Protein AF-A0A6S6T876-F1 (afdb_monomer_lite)

InterPro domains:
  IPR003439 ABC transporter-like, ATP-binding domain [PF00005] (218-331)
  IPR003593 AAA+ ATPase domain [SM00382] (222-376)
  IPR027417 P-loop containing nucleoside triphosphate hydrolase [G3DSA:3.40.50.300] (33-136)
  IPR027417 P-loop containing nucleoside triphosphate hydrolase [G3DSA:3.40.50.300] (200-381)
  IPR027417 P-loop containing nucleoside triphosphate hydrolase [SSF52540] (150-247)
  IPR027417 P-loop containing nucleoside triphosphate hydrolase [SSF52540] (218-374)
  IPR051309 ABC transporter ABCF subfamily ATPase [PTHR42855] (278-379)

Organism: NCBI:txid269237

pLDDT: mean 73.5, std 14.9, range [31.2, 93.44]

Secondary structure (DSSP, 8-state):
-HHHHHHHHHHHHHHTTTGGGSTTGGGGGGS-HHHHHHHHHHHHT--S------S-HHHHHHH-SSEEEEETTEEEEESS-HHHHHHHHHHHHHHHHHHHHHHHHHHHHHHHHHHHHHHHHHHHHHHT--TTS-TT-HHHHHHHHHHHHT-HHHHHHHHHHHHHHHHHHHHHT--------------------S---EEE--EEEE-SSS-EEEE--EEE-TT-EEEEEE-TTSSHHHHHHHHHHHS--TT-EEEE-S---HHHHHHHHHHHHTS-HHHHHHHHHHHHHTT--GGGGTSS----HHHHHHHHHHHHHHT--SEEEEESTTTT--HHHHHHHHHHHHH--SEEEEE-S-HHHHHHH-SEEEEEEE-SSSEEEEE-

Foldseek 3Di:
DVVVVVVVVVVVVVVVVVVVCVVCVLVVVADPPVVVVVVLVVLVPDPDDDDDDDLDLVSQQSRDQKDWDADPNDIDIGRHGPVVVVVVVVVVLVVLVVVLVVLVVVLVVLVVVLVVLVVVLVVLVVQLDCPPPDPPPPPSPVVSVVVVVVCPNVVSVVVNVVSVVVSVVSVVVNPPDPPQDPLPPVLPQPPDDPPPWDWDDWDWDDLDPQAIETEHIDTFGKQAFEEEDEHPSLCPVVVVVVSPVVDPSVPLEAADAPDDDLVNLVVLLVVLVPDDPVLVVQLQVQLVLLVDHVVVSVPPDSDFPLSSLSSSVSNVSVVSGQEYEEEASCPPDHNSNLVSVLVNLQPDRHHYYYYHPDPVSCVSHGDHYWYFDDPDPRYTYTDD

Radius of gyration: 30.85 Å; chains: 1; bounding box: 82×58×85 Å

Structure (mmCIF, N/CA/C/O backbone):
data_AF-A0A6S6T876-F1
#
_entry.id   AF-A0A6S6T876-F1
#
loop_
_atom_site.group_PDB
_atom_site.id
_atom_site.type_symbol
_atom_site.label_atom_id
_atom_site.label_alt_id
_atom_site.label_comp_id
_atom_site.label_asym_id
_atom_site.label_entity_id
_atom_site.label_seq_id
_atom_site.pdbx_PDB_ins_code
_atom_site.Cartn_x
_atom_site.Cartn_y
_atom_site.Cartn_z
_atom_site.occupancy
_atom_site.B_iso_or_equiv
_atom_site.auth_seq_id
_atom_site.auth_comp_id
_atom_site.auth_asym_id
_atom_site.auth_atom_id
_atom_site.pdbx_PDB_model_num
ATOM 1 N N . MET A 1 1 ? 14.372 -14.313 35.503 1.00 42.16 1 MET A N 1
ATOM 2 C CA . MET A 1 1 ? 14.869 -13.251 34.597 1.00 42.16 1 MET A CA 1
ATOM 3 C C . MET A 1 1 ? 16.343 -13.406 34.209 1.00 42.16 1 MET A C 1
ATOM 5 O O . MET A 1 1 ? 16.658 -13.080 33.076 1.00 42.16 1 MET A O 1
ATOM 9 N N . GLY A 1 2 ? 17.229 -13.950 35.059 1.00 33.28 2 GLY A N 1
ATOM 10 C CA . GLY A 1 2 ? 18.664 -14.096 34.735 1.00 33.28 2 GLY A CA 1
ATOM 11 C C . GLY A 1 2 ? 19.002 -14.990 33.528 1.00 33.28 2 GLY A C 1
ATOM 12 O O . GLY A 1 2 ? 19.872 -14.637 32.742 1.00 33.28 2 GLY A O 1
ATOM 13 N N . ASN A 1 3 ? 18.269 -16.088 33.304 1.00 36.25 3 ASN A N 1
ATOM 14 C CA . ASN A 1 3 ? 18.601 -17.036 32.224 1.00 36.25 3 ASN A CA 1
ATOM 15 C C . ASN A 1 3 ? 18.197 -16.569 30.814 1.00 36.25 3 ASN A C 1
ATOM 17 O O . ASN A 1 3 ? 18.802 -16.998 29.840 1.00 36.25 3 ASN A O 1
ATOM 21 N N . ILE A 1 4 ? 17.217 -15.668 30.683 1.00 42.31 4 ILE A N 1
ATOM 22 C CA . ILE A 1 4 ? 16.796 -15.130 29.373 1.00 42.31 4 ILE A CA 1
ATOM 23 C C . ILE A 1 4 ? 17.789 -14.068 28.891 1.00 42.31 4 ILE A C 1
ATOM 25 O O . ILE A 1 4 ? 18.126 -14.029 27.712 1.00 42.31 4 ILE A O 1
ATOM 29 N N . LEU A 1 5 ? 18.319 -13.256 29.811 1.00 38.00 5 LEU A N 1
ATOM 30 C CA . LEU A 1 5 ? 19.328 -12.248 29.491 1.00 38.00 5 LEU A CA 1
ATOM 31 C C . LEU A 1 5 ? 20.666 -12.891 29.093 1.00 38.00 5 LEU A C 1
ATOM 33 O O . LEU A 1 5 ? 21.337 -12.386 28.197 1.00 38.00 5 LEU A O 1
ATOM 37 N N . LEU A 1 6 ? 21.015 -14.032 29.703 1.00 36.91 6 LEU A N 1
ATOM 38 C CA . LEU A 1 6 ? 22.210 -14.807 29.353 1.00 36.91 6 LEU A CA 1
ATOM 39 C C . LEU A 1 6 ? 22.093 -15.452 27.960 1.00 36.91 6 LEU A C 1
ATOM 41 O O . LEU A 1 6 ? 23.049 -15.443 27.194 1.00 36.91 6 LEU A O 1
ATOM 45 N N . ILE A 1 7 ? 20.905 -15.955 27.601 1.00 46.41 7 ILE A N 1
ATOM 46 C CA . ILE A 1 7 ? 20.635 -16.505 26.263 1.00 46.41 7 ILE A CA 1
ATOM 47 C C . ILE A 1 7 ? 20.635 -15.394 25.207 1.00 46.41 7 ILE A C 1
ATOM 49 O O . ILE A 1 7 ? 21.207 -15.593 24.141 1.00 46.41 7 ILE A O 1
ATOM 53 N N . LEU A 1 8 ? 20.078 -14.210 25.499 1.00 41.03 8 LEU A N 1
ATOM 54 C CA . LEU A 1 8 ? 20.136 -13.064 24.581 1.00 41.03 8 LEU A CA 1
ATOM 55 C C . LEU A 1 8 ? 21.561 -12.527 24.387 1.00 41.03 8 LEU A C 1
ATOM 57 O O . LEU A 1 8 ? 21.911 -12.149 23.274 1.00 41.03 8 LEU A O 1
ATOM 61 N N . THR A 1 9 ? 22.388 -12.504 25.434 1.00 43.38 9 THR A N 1
ATOM 62 C CA . THR A 1 9 ? 23.785 -12.037 25.341 1.00 43.38 9 THR A CA 1
ATOM 63 C C . THR A 1 9 ? 24.692 -13.049 24.639 1.00 43.38 9 THR A C 1
ATOM 65 O O . THR A 1 9 ? 25.517 -12.647 23.821 1.00 43.38 9 THR A O 1
ATOM 68 N N . LEU A 1 10 ? 24.485 -14.355 24.852 1.00 41.66 10 LEU A N 1
ATOM 69 C CA . LEU A 1 10 ? 25.138 -15.410 24.064 1.00 41.66 10 LEU A CA 1
ATOM 70 C C . LEU A 1 10 ? 24.666 -15.422 22.601 1.00 41.66 10 LEU A C 1
ATOM 72 O O . LEU A 1 10 ? 25.488 -15.638 21.710 1.00 41.66 10 LEU A O 1
ATOM 76 N N . LEU A 1 11 ? 23.387 -15.117 22.332 1.00 43.59 11 LEU A N 1
ATOM 77 C CA . LEU A 1 11 ? 22.901 -14.902 20.966 1.00 43.59 11 LEU A CA 1
ATOM 78 C C . LEU A 1 11 ? 23.546 -13.664 20.336 1.00 43.59 11 LEU A C 1
ATOM 80 O O . LEU A 1 11 ? 24.009 -13.763 19.214 1.00 43.59 11 LEU A O 1
ATOM 84 N N . LEU A 1 12 ? 23.648 -12.530 21.032 1.00 41.97 12 LEU A N 1
ATOM 85 C CA . LEU 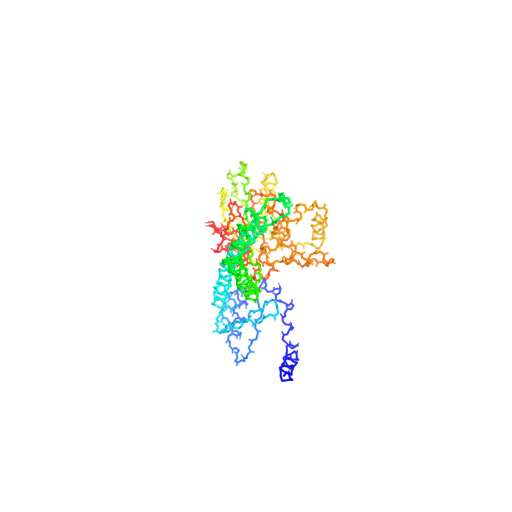A 1 12 ? 24.279 -11.306 20.508 1.00 41.97 12 LEU A CA 1
ATOM 86 C C . LEU A 1 12 ? 25.764 -11.506 20.141 1.00 41.97 12 LEU A C 1
ATOM 88 O O . LEU A 1 12 ? 26.225 -10.981 19.124 1.00 41.97 12 LEU A O 1
ATOM 92 N N . LEU A 1 13 ? 26.490 -12.322 20.912 1.00 37.91 13 LEU A N 1
ATOM 93 C CA . LEU A 1 13 ? 27.885 -12.685 20.632 1.00 37.91 13 LEU A CA 1
ATOM 94 C C . LEU A 1 13 ? 28.031 -13.613 19.413 1.00 37.91 13 LEU A C 1
ATOM 96 O O . LEU A 1 13 ? 28.954 -13.425 18.626 1.00 37.91 13 LEU A O 1
ATOM 100 N N . TYR A 1 14 ? 27.101 -14.550 19.188 1.00 39.50 14 TYR A N 1
ATOM 101 C CA . TYR A 1 14 ? 27.090 -15.390 17.976 1.00 39.50 14 TYR A CA 1
ATOM 102 C C . TYR A 1 14 ? 26.526 -14.671 16.741 1.00 39.50 14 TYR A C 1
ATOM 104 O O . TYR A 1 14 ? 26.988 -14.880 15.620 1.00 39.50 14 TYR A O 1
ATOM 112 N N . VAL A 1 15 ? 25.563 -13.773 16.941 1.00 40.31 15 VAL A N 1
ATOM 113 C CA . VAL A 1 15 ? 24.939 -12.963 15.889 1.00 40.31 15 VAL A CA 1
ATOM 114 C C . VAL A 1 15 ? 25.937 -11.946 15.327 1.00 40.31 15 VAL A C 1
ATOM 116 O O . VAL A 1 15 ? 25.834 -11.597 14.157 1.00 40.31 15 VAL A O 1
ATOM 119 N N . SER A 1 16 ? 26.984 -11.574 16.069 1.00 31.89 16 SER A N 1
ATOM 120 C CA . SER A 1 16 ? 28.070 -10.721 15.556 1.00 31.89 16 SER A CA 1
ATOM 121 C C . SER A 1 16 ? 28.876 -11.366 14.416 1.00 31.89 16 SER A C 1
ATOM 123 O O . SER A 1 16 ? 29.432 -10.648 13.591 1.00 31.89 16 SER A O 1
ATOM 125 N N . PHE A 1 17 ? 28.882 -12.700 14.298 1.00 32.38 17 PHE A N 1
ATOM 126 C CA . PHE A 1 17 ? 29.547 -13.395 13.188 1.00 32.38 17 PHE A CA 1
ATOM 127 C C . PHE A 1 17 ? 28.637 -13.590 11.957 1.00 32.38 17 PHE A C 1
ATOM 129 O O . PHE A 1 17 ? 29.129 -13.873 10.869 1.00 32.38 17 PHE A O 1
ATOM 136 N N . PHE A 1 18 ? 27.316 -13.403 12.097 1.00 36.66 18 PHE A N 1
ATOM 137 C CA . PHE A 1 18 ? 26.332 -13.619 11.020 1.00 36.66 18 PHE A CA 1
ATOM 138 C C . PHE A 1 18 ? 25.594 -12.337 10.578 1.00 36.66 18 PHE A C 1
ATOM 140 O O . PHE A 1 18 ? 25.075 -12.276 9.464 1.00 36.66 18 PHE A O 1
ATOM 147 N N . LEU A 1 19 ? 25.618 -11.273 11.394 1.00 33.28 19 LEU A N 1
ATOM 148 C CA . LEU A 1 19 ? 25.145 -9.919 11.048 1.00 33.28 19 LEU A CA 1
ATOM 149 C C . LEU A 1 19 ? 25.911 -9.303 9.868 1.00 33.28 19 LEU A C 1
ATOM 151 O O . LEU A 1 19 ? 25.417 -8.380 9.226 1.00 33.28 19 LEU A O 1
ATOM 155 N N . LEU A 1 20 ? 27.093 -9.827 9.541 1.00 31.41 20 LEU A N 1
ATOM 156 C CA . LEU A 1 20 ? 27.922 -9.341 8.438 1.00 31.41 20 LEU A CA 1
ATOM 157 C C . LEU A 1 20 ? 27.367 -9.658 7.038 1.00 31.41 20 LEU A C 1
ATOM 159 O O . LEU A 1 20 ? 27.878 -9.123 6.058 1.00 31.41 20 LEU A O 1
ATOM 163 N N . LEU A 1 21 ? 26.288 -10.443 6.922 1.00 36.34 21 LEU A N 1
ATOM 164 C CA . LEU A 1 21 ? 25.580 -10.633 5.649 1.00 36.34 21 LEU A CA 1
ATOM 165 C C . LEU A 1 21 ? 24.456 -9.610 5.397 1.00 36.34 21 LEU A C 1
ATOM 167 O O . LEU A 1 21 ? 23.892 -9.598 4.304 1.00 36.34 21 LEU A O 1
ATOM 171 N N . PHE A 1 22 ? 24.133 -8.737 6.360 1.00 37.81 22 PHE A N 1
ATOM 172 C CA . PHE A 1 22 ? 22.934 -7.890 6.280 1.00 37.81 22 PHE A CA 1
ATOM 173 C C . PHE A 1 22 ? 23.103 -6.568 5.525 1.00 37.81 22 PHE A C 1
ATOM 175 O O . PHE A 1 22 ? 22.145 -6.123 4.899 1.00 37.81 22 PHE A O 1
ATOM 182 N N . SER A 1 23 ? 24.299 -5.973 5.469 1.00 31.20 23 SER A N 1
ATOM 183 C CA . SER A 1 23 ? 24.504 -4.781 4.618 1.00 31.20 23 SER A CA 1
ATOM 184 C C . SER A 1 23 ? 24.602 -5.106 3.125 1.00 31.20 23 SER A C 1
ATOM 186 O O . SER A 1 23 ? 24.441 -4.215 2.298 1.00 31.20 23 SER A O 1
ATOM 188 N N . TYR A 1 24 ? 24.820 -6.371 2.756 1.00 35.88 24 TYR A N 1
ATOM 189 C CA . TYR A 1 24 ? 24.950 -6.777 1.353 1.00 35.88 24 TYR A CA 1
ATOM 190 C C . TYR A 1 24 ? 23.645 -7.287 0.729 1.00 35.88 24 TYR A C 1
ATOM 192 O O . TYR A 1 24 ? 23.603 -7.516 -0.476 1.00 35.88 24 TYR A O 1
ATOM 200 N N . PHE A 1 25 ? 22.549 -7.423 1.485 1.00 38.38 25 PHE A N 1
ATOM 201 C CA . PHE A 1 25 ? 21.295 -7.936 0.918 1.00 38.38 25 PHE A CA 1
ATOM 202 C C . PHE A 1 25 ? 20.469 -6.892 0.145 1.00 38.38 25 PHE A C 1
ATOM 204 O O . PHE A 1 25 ? 19.720 -7.276 -0.750 1.00 38.38 25 PHE A O 1
ATOM 211 N N . SER A 1 26 ? 20.683 -5.585 0.355 1.00 34.91 26 SER A N 1
ATOM 212 C CA . SER A 1 26 ? 20.174 -4.558 -0.580 1.00 34.91 26 SER A CA 1
ATOM 213 C C . SER A 1 26 ? 20.837 -4.647 -1.962 1.00 34.91 26 SER A C 1
ATOM 215 O O . SER A 1 26 ? 20.236 -4.252 -2.955 1.00 34.91 26 SER A O 1
ATOM 217 N N . ILE A 1 27 ? 22.033 -5.244 -2.060 1.00 36.09 27 ILE A N 1
ATOM 218 C CA . ILE A 1 27 ? 22.700 -5.540 -3.341 1.00 36.09 27 ILE A CA 1
ATOM 219 C C . ILE A 1 27 ? 22.096 -6.808 -3.995 1.00 36.09 27 ILE A C 1
ATOM 221 O O . ILE A 1 27 ? 22.209 -7.013 -5.204 1.00 36.09 27 ILE A O 1
ATOM 225 N N . PHE A 1 28 ? 21.364 -7.640 -3.240 1.00 39.38 28 PHE A N 1
ATOM 226 C CA . PHE A 1 28 ? 20.786 -8.902 -3.724 1.00 39.38 28 PHE A CA 1
ATOM 227 C C . PHE A 1 28 ? 19.464 -8.777 -4.487 1.00 39.38 28 PHE A C 1
ATOM 229 O O . PHE A 1 28 ? 19.082 -9.739 -5.154 1.00 39.38 28 PHE A O 1
ATOM 236 N N . SER A 1 29 ? 18.834 -7.595 -4.514 1.00 38.66 29 SER A N 1
ATOM 237 C CA . SER A 1 29 ? 17.757 -7.303 -5.480 1.00 38.66 29 SER A CA 1
ATOM 238 C C . SER A 1 29 ? 18.259 -7.363 -6.943 1.00 38.66 29 SER A C 1
ATOM 240 O O . SER A 1 29 ? 17.480 -7.372 -7.894 1.00 38.66 29 SER A O 1
ATOM 242 N N . CYS A 1 30 ? 19.585 -7.456 -7.133 1.00 37.59 30 CYS A N 1
ATOM 243 C CA . CYS A 1 30 ? 20.267 -7.444 -8.423 1.00 37.59 30 CYS A CA 1
ATOM 244 C C . CYS A 1 30 ? 20.851 -8.795 -8.882 1.00 37.59 30 CYS A C 1
ATOM 246 O O . CYS A 1 30 ? 21.448 -8.866 -9.955 1.00 37.59 30 CYS A O 1
ATOM 248 N N . CYS A 1 31 ? 20.712 -9.883 -8.114 1.00 37.97 31 CYS A N 1
ATOM 249 C CA . CYS A 1 31 ? 21.391 -11.139 -8.449 1.00 37.97 31 CYS A CA 1
ATOM 250 C C . CYS A 1 31 ? 20.539 -12.059 -9.341 1.00 37.97 31 CYS A C 1
ATOM 252 O O . CYS A 1 31 ? 19.431 -12.454 -8.979 1.00 37.97 31 CYS A O 1
ATOM 254 N N . CYS A 1 32 ? 21.098 -12.437 -10.497 1.00 49.75 32 CYS A N 1
ATOM 255 C CA . CYS A 1 32 ? 20.547 -13.377 -11.471 1.00 49.75 32 CYS A CA 1
ATOM 256 C C . CYS A 1 32 ? 19.818 -14.563 -10.816 1.00 49.75 32 CYS A C 1
ATOM 258 O O . CYS A 1 32 ? 20.302 -15.154 -9.849 1.00 49.75 32 CYS A O 1
ATOM 260 N N . ARG A 1 33 ? 18.698 -14.985 -11.418 1.00 53.22 33 ARG A N 1
ATOM 261 C CA . ARG A 1 33 ? 17.824 -16.107 -11.001 1.00 53.22 33 ARG A CA 1
ATOM 262 C C . ARG A 1 33 ? 18.571 -17.379 -10.549 1.00 53.22 33 ARG A C 1
ATOM 264 O O . ARG A 1 33 ? 18.045 -18.146 -9.744 1.00 53.22 33 ARG A O 1
ATOM 271 N N . GLY A 1 34 ? 19.784 -17.606 -11.064 1.00 54.84 34 GLY A N 1
ATOM 272 C CA . GLY A 1 34 ? 20.675 -18.705 -10.681 1.00 54.84 34 GLY A CA 1
ATOM 273 C C . GLY A 1 34 ? 21.270 -18.592 -9.272 1.00 54.84 34 GLY A C 1
ATOM 274 O O . GLY A 1 34 ? 21.260 -19.577 -8.538 1.00 54.84 34 GLY A O 1
ATOM 275 N N . VAL A 1 35 ? 21.719 -17.407 -8.844 1.00 59.91 35 VAL A N 1
ATOM 276 C CA . VAL A 1 35 ? 22.377 -17.221 -7.535 1.00 59.91 35 VAL A CA 1
ATOM 277 C C . VAL A 1 35 ? 21.381 -17.419 -6.391 1.00 59.91 35 VAL A C 1
ATOM 279 O O . VAL A 1 35 ? 21.679 -18.115 -5.420 1.00 59.91 35 VAL A O 1
ATOM 282 N N . ARG A 1 36 ? 20.149 -16.910 -6.546 1.00 65.62 36 ARG A N 1
ATOM 283 C CA . ARG A 1 36 ? 19.068 -17.088 -5.559 1.00 65.62 36 ARG A CA 1
ATOM 284 C C . ARG A 1 36 ? 18.756 -18.569 -5.309 1.00 65.62 36 ARG A C 1
ATOM 286 O O . ARG A 1 36 ? 18.598 -18.971 -4.160 1.00 65.62 36 ARG A O 1
ATOM 293 N N . LYS A 1 37 ? 18.737 -19.404 -6.358 1.00 68.88 37 LYS A N 1
ATOM 294 C CA . LYS A 1 37 ? 18.524 -20.861 -6.232 1.00 68.88 37 LYS A CA 1
ATOM 295 C C . LYS A 1 37 ? 19.657 -21.565 -5.485 1.00 68.88 37 LYS A C 1
ATOM 297 O O . LYS A 1 37 ? 19.386 -22.454 -4.683 1.00 68.88 37 LYS A O 1
ATOM 302 N N . ILE A 1 38 ? 20.905 -21.173 -5.736 1.00 75.31 38 ILE A N 1
ATOM 303 C CA . ILE A 1 38 ? 22.074 -21.765 -5.071 1.00 75.31 38 ILE A CA 1
ATOM 304 C C . ILE A 1 38 ? 22.033 -21.465 -3.569 1.00 75.31 38 ILE A C 1
ATOM 306 O O . ILE A 1 38 ? 22.179 -22.379 -2.759 1.00 75.31 38 ILE A O 1
ATOM 310 N N . ILE A 1 39 ? 21.752 -20.213 -3.198 1.00 75.88 39 ILE A N 1
ATOM 311 C CA . ILE A 1 39 ? 21.636 -19.798 -1.794 1.00 75.88 39 ILE A CA 1
ATOM 312 C C . ILE A 1 39 ? 20.471 -20.517 -1.106 1.00 75.88 39 ILE A C 1
ATOM 314 O O . ILE A 1 39 ? 20.644 -21.045 -0.011 1.00 75.88 39 ILE A O 1
ATOM 318 N N . LEU A 1 40 ? 19.305 -20.604 -1.757 1.00 78.62 40 LEU A N 1
ATOM 319 C CA . LEU A 1 40 ? 18.155 -21.344 -1.227 1.00 78.62 40 LEU A CA 1
ATOM 320 C C . LEU A 1 40 ? 18.500 -22.809 -0.940 1.00 78.62 40 LEU A C 1
ATOM 322 O O . LEU A 1 40 ? 18.150 -23.321 0.120 1.00 78.62 40 LEU A O 1
ATOM 326 N N . ASN A 1 41 ? 19.208 -23.477 -1.852 1.00 80.00 41 ASN A N 1
ATOM 327 C CA . ASN A 1 41 ? 19.625 -24.861 -1.646 1.00 80.00 41 ASN A CA 1
ATOM 328 C C . ASN A 1 41 ? 20.626 -24.990 -0.492 1.00 80.00 41 ASN A C 1
ATOM 330 O O . ASN A 1 41 ? 20.458 -25.870 0.349 1.00 80.00 41 ASN A O 1
ATOM 334 N N . ALA A 1 42 ? 21.611 -24.091 -0.403 1.00 80.31 42 ALA A N 1
ATOM 335 C CA . ALA A 1 42 ? 22.574 -24.081 0.696 1.00 80.31 42 ALA A CA 1
ATOM 336 C C . ALA A 1 42 ? 21.879 -23.904 2.059 1.00 80.31 42 ALA A C 1
ATOM 338 O O . ALA A 1 42 ? 22.136 -24.671 2.991 1.00 80.31 42 ALA A O 1
ATOM 339 N N . LEU A 1 43 ? 20.935 -22.961 2.153 1.00 81.94 43 LEU A N 1
ATOM 340 C CA . LEU A 1 43 ? 20.153 -22.714 3.367 1.00 81.94 43 LEU A CA 1
ATOM 341 C C . LEU A 1 43 ? 19.244 -23.899 3.725 1.00 81.94 43 LEU A C 1
ATOM 343 O O . LEU A 1 43 ? 19.143 -24.241 4.899 1.00 81.94 43 LEU A O 1
ATOM 347 N N . LYS A 1 44 ? 18.644 -24.585 2.741 1.00 81.62 44 LYS A N 1
ATOM 348 C CA . LYS A 1 44 ? 17.840 -25.801 2.982 1.00 81.62 44 LYS A CA 1
ATOM 349 C C . LYS A 1 44 ? 18.657 -26.971 3.520 1.00 81.62 44 LYS A C 1
ATOM 351 O O . LYS A 1 44 ? 18.133 -27.785 4.273 1.00 81.62 44 LYS A O 1
ATOM 356 N N . THR A 1 45 ? 19.925 -27.078 3.130 1.00 83.69 45 THR A N 1
ATOM 357 C CA . THR A 1 45 ? 20.815 -28.154 3.596 1.00 83.69 45 THR A CA 1
ATOM 358 C C . THR A 1 45 ? 21.428 -27.901 4.974 1.00 83.69 45 THR A C 1
ATOM 360 O O . THR A 1 45 ? 22.071 -28.794 5.532 1.00 83.69 45 THR A O 1
ATOM 363 N N . PHE A 1 46 ? 21.239 -26.708 5.542 1.00 83.19 46 PHE A N 1
ATOM 364 C CA . PHE A 1 46 ? 21.765 -26.364 6.855 1.00 83.19 46 PHE A CA 1
ATOM 365 C C . PHE A 1 46 ? 21.050 -27.158 7.959 1.00 83.19 46 PHE A C 1
ATOM 367 O O . PHE A 1 46 ? 19.831 -27.121 8.082 1.00 83.19 46 PHE A O 1
ATOM 374 N N . LYS A 1 47 ? 21.819 -27.882 8.782 1.00 77.44 47 LYS A N 1
ATOM 375 C CA . LYS A 1 47 ? 21.294 -28.772 9.839 1.00 77.44 47 LYS A CA 1
ATOM 376 C C . LYS A 1 47 ? 21.165 -28.107 11.220 1.00 77.44 47 LYS A C 1
ATOM 378 O O . LYS A 1 47 ? 20.888 -28.797 12.196 1.00 77.44 47 LYS A O 1
ATOM 383 N N . GLY A 1 48 ? 21.412 -26.800 11.321 1.00 81.50 48 GLY A N 1
ATOM 384 C CA . GLY A 1 48 ? 21.309 -26.037 12.568 1.00 81.50 48 GLY A CA 1
ATOM 385 C C . GLY A 1 48 ? 20.027 -25.207 12.669 1.00 81.50 48 GLY A C 1
ATOM 386 O O . GLY A 1 48 ? 19.174 -25.231 11.786 1.00 81.50 48 GLY A O 1
ATOM 387 N N . ILE A 1 49 ? 19.915 -24.427 13.745 1.00 81.81 49 ILE A N 1
ATOM 388 C CA . ILE A 1 49 ? 18.849 -23.430 13.905 1.00 81.81 49 ILE A CA 1
ATOM 389 C C . ILE A 1 49 ? 19.282 -22.155 13.176 1.00 81.81 49 ILE A C 1
ATOM 391 O O . ILE A 1 49 ? 20.279 -21.539 13.547 1.00 81.81 49 ILE A O 1
ATOM 395 N N . GLY A 1 50 ? 18.541 -21.770 12.138 1.00 78.94 50 GLY A N 1
ATOM 396 C CA . GLY A 1 50 ? 18.727 -20.508 11.424 1.00 78.94 50 GLY A CA 1
ATOM 397 C C . GLY A 1 50 ? 17.641 -19.506 11.800 1.00 78.94 50 GLY A C 1
ATOM 398 O O . GLY A 1 50 ? 16.459 -19.846 11.791 1.00 78.94 50 GLY A O 1
ATOM 399 N N . ILE A 1 51 ? 18.030 -18.269 12.109 1.00 82.94 51 ILE A N 1
ATOM 400 C CA . ILE A 1 51 ? 17.094 -17.145 12.214 1.00 82.94 51 ILE A CA 1
ATOM 401 C C . ILE A 1 51 ? 17.201 -16.359 10.914 1.00 82.94 51 ILE A C 1
ATOM 403 O O . ILE A 1 51 ? 18.268 -15.852 10.574 1.00 82.94 51 ILE A O 1
ATOM 407 N N . LEU A 1 52 ? 16.092 -16.284 10.186 1.00 80.75 52 LEU A N 1
ATOM 408 C CA . LEU A 1 52 ? 16.006 -15.616 8.898 1.00 80.75 52 LEU A CA 1
ATOM 409 C C . LEU A 1 52 ? 15.119 -14.382 9.032 1.00 80.75 52 LEU A C 1
ATOM 411 O O . LEU A 1 52 ? 13.941 -14.496 9.364 1.00 80.75 52 LEU A O 1
ATOM 415 N N . VAL A 1 53 ? 15.687 -13.212 8.754 1.00 78.94 53 VAL A N 1
ATOM 416 C CA . VAL A 1 53 ? 14.950 -11.949 8.655 1.00 78.94 53 VAL A CA 1
ATOM 417 C C . VAL A 1 53 ? 15.037 -11.500 7.201 1.00 78.94 53 VAL A C 1
ATOM 419 O O . VAL A 1 53 ? 16.124 -11.353 6.655 1.00 78.94 53 VAL A O 1
ATOM 422 N N . SER A 1 54 ? 13.897 -11.358 6.537 1.00 74.38 54 SER A N 1
ATOM 423 C CA . SER A 1 54 ? 13.828 -10.959 5.132 1.00 74.38 54 SER A CA 1
ATOM 424 C C . SER A 1 54 ? 12.496 -10.266 4.861 1.00 74.38 54 SER A C 1
ATOM 426 O O . SER A 1 54 ? 11.543 -10.440 5.618 1.00 74.38 54 SER A O 1
ATOM 428 N N . HIS A 1 55 ? 12.429 -9.498 3.777 1.00 67.88 55 HIS A N 1
ATOM 429 C CA . HIS A 1 55 ? 11.183 -8.950 3.232 1.00 67.88 55 HIS A CA 1
ATOM 430 C C . HIS A 1 55 ? 10.643 -9.778 2.051 1.00 67.88 55 HIS A C 1
ATOM 432 O O . HIS A 1 55 ? 9.531 -9.543 1.586 1.00 67.88 55 HIS A O 1
ATOM 438 N N . ASP A 1 56 ? 11.408 -10.767 1.583 1.00 71.38 56 ASP A N 1
ATOM 439 C CA . ASP A 1 56 ? 11.057 -11.636 0.459 1.00 71.38 56 ASP A CA 1
ATOM 440 C C . ASP A 1 56 ? 10.115 -12.767 0.908 1.00 71.38 56 ASP A C 1
ATOM 442 O O . ASP A 1 56 ? 10.535 -13.714 1.581 1.00 71.38 56 ASP A O 1
ATOM 446 N N . ARG A 1 57 ? 8.837 -12.666 0.515 1.00 74.94 57 ARG A N 1
ATOM 447 C CA . ARG A 1 57 ? 7.768 -13.610 0.886 1.00 74.94 57 ARG A CA 1
ATOM 448 C C . ARG A 1 57 ? 8.065 -15.040 0.424 1.00 74.94 57 ARG A C 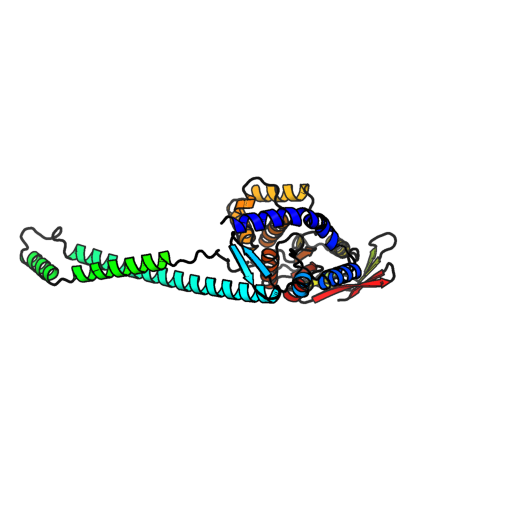1
ATOM 450 O O . ARG A 1 57 ? 7.885 -15.979 1.192 1.00 74.94 57 ARG A O 1
ATOM 457 N N . GLU A 1 58 ? 8.567 -15.208 -0.799 1.00 73.62 58 GLU A N 1
ATOM 458 C CA . GLU A 1 58 ? 8.830 -16.523 -1.401 1.00 73.62 58 GLU A CA 1
ATOM 459 C C . GLU A 1 58 ? 10.000 -17.228 -0.697 1.00 73.62 58 GLU A C 1
ATOM 461 O O . GLU A 1 58 ? 9.965 -18.436 -0.446 1.00 73.62 58 GLU A O 1
ATOM 466 N N . LEU A 1 59 ? 11.032 -16.466 -0.327 1.00 77.44 59 LEU A N 1
ATOM 467 C CA . LEU A 1 59 ? 12.169 -16.993 0.422 1.00 77.44 59 LEU A CA 1
ATOM 468 C C . LEU A 1 59 ? 11.780 -17.366 1.860 1.00 77.44 59 LEU A C 1
ATOM 470 O O . LEU A 1 59 ? 12.181 -18.430 2.337 1.00 77.44 59 LEU A O 1
ATOM 474 N N . LEU A 1 60 ? 10.979 -16.528 2.528 1.00 82.38 60 LEU A N 1
ATOM 475 C CA . LEU A 1 60 ? 10.451 -16.827 3.859 1.00 82.38 60 LEU A CA 1
ATOM 476 C C . LEU A 1 60 ? 9.583 -18.087 3.833 1.00 82.38 60 LEU A C 1
ATOM 478 O O . LEU A 1 60 ? 9.837 -19.000 4.611 1.00 82.38 60 LEU A O 1
ATOM 482 N N . ASP A 1 61 ? 8.644 -18.202 2.896 1.00 82.88 61 ASP A N 1
ATOM 483 C CA . ASP A 1 61 ? 7.773 -19.376 2.787 1.00 82.88 61 ASP A CA 1
ATOM 484 C C . ASP A 1 61 ? 8.527 -20.675 2.507 1.00 82.88 61 ASP A C 1
ATOM 486 O O . ASP A 1 61 ? 8.179 -21.728 3.041 1.00 82.88 61 ASP A O 1
ATOM 490 N N . SER A 1 62 ? 9.575 -20.608 1.688 1.00 82.75 62 SER A N 1
ATOM 491 C CA . SER A 1 62 ? 10.356 -21.781 1.287 1.00 82.75 62 SER A CA 1
ATOM 492 C C . SER A 1 62 ? 11.269 -22.315 2.398 1.00 82.75 62 SER A C 1
ATOM 494 O O . SER A 1 62 ? 11.630 -23.496 2.372 1.00 82.75 62 SER A O 1
ATOM 496 N N . LEU A 1 63 ? 11.678 -21.462 3.346 1.00 82.69 63 LEU A N 1
ATOM 497 C CA . LEU A 1 63 ? 12.669 -21.793 4.378 1.00 82.69 63 LEU A CA 1
ATOM 498 C C . LEU A 1 63 ? 12.100 -21.823 5.803 1.00 82.69 63 LEU A C 1
ATOM 500 O O . LEU A 1 63 ? 12.626 -22.547 6.649 1.00 82.69 63 LEU A O 1
ATOM 504 N N . SER A 1 64 ? 11.058 -21.046 6.106 1.00 82.31 64 SER A N 1
ATOM 505 C CA . SER A 1 64 ? 10.568 -20.892 7.475 1.00 82.31 64 SER A CA 1
ATOM 506 C C . SER A 1 64 ? 9.682 -22.070 7.889 1.00 82.31 64 SER A C 1
ATOM 508 O O . SER A 1 64 ? 8.664 -22.344 7.256 1.00 82.31 64 SER A O 1
ATOM 510 N N . GLN A 1 65 ? 10.034 -22.733 8.990 1.00 83.69 65 GLN A N 1
ATOM 511 C CA . GLN A 1 65 ? 9.175 -23.718 9.669 1.00 83.69 65 GLN A CA 1
ATOM 512 C C . GLN A 1 65 ? 8.379 -23.105 10.832 1.00 83.69 65 GLN A C 1
ATOM 514 O O . GLN A 1 65 ? 7.426 -23.694 11.341 1.00 83.69 65 GLN A O 1
ATOM 519 N N . SER A 1 66 ? 8.814 -21.947 11.315 1.00 85.75 66 SER A N 1
ATOM 520 C CA . SER A 1 66 ? 8.151 -21.170 12.355 1.00 85.75 66 SER A CA 1
ATOM 521 C C . SER A 1 66 ?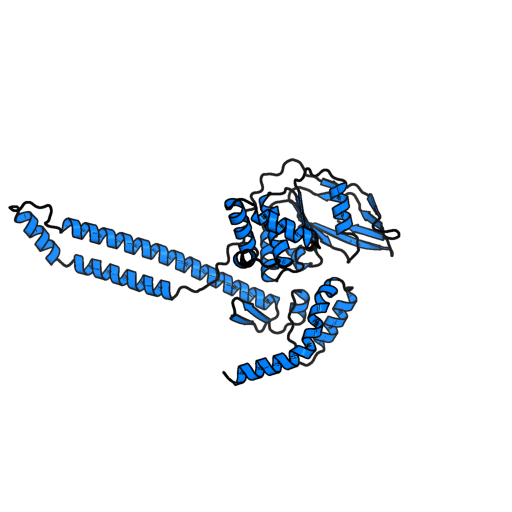 8.419 -19.695 12.098 1.00 85.75 66 SER A C 1
ATOM 523 O O . SER A 1 66 ? 9.521 -19.322 11.690 1.00 85.75 66 SER A O 1
ATOM 525 N N . THR A 1 67 ? 7.421 -18.860 12.352 1.00 86.38 67 THR A N 1
ATOM 526 C CA . THR A 1 67 ? 7.460 -17.424 12.086 1.00 86.38 67 THR A CA 1
ATOM 527 C C . THR A 1 67 ? 7.208 -16.669 13.378 1.00 86.38 67 THR A C 1
ATOM 529 O O . THR A 1 67 ? 6.271 -16.968 14.115 1.00 86.38 67 THR A O 1
ATOM 532 N N . VAL A 1 68 ? 8.047 -15.676 13.658 1.00 85.50 68 VAL A N 1
ATOM 533 C CA . VAL A 1 68 ? 7.856 -14.761 14.784 1.00 85.50 68 VAL A CA 1
ATOM 534 C C . VAL A 1 68 ? 7.551 -13.382 14.221 1.00 85.50 68 VAL A C 1
ATOM 536 O O . VAL A 1 68 ? 8.353 -12.825 13.477 1.00 85.50 68 VAL A O 1
ATOM 539 N N . ILE A 1 69 ? 6.388 -12.844 14.574 1.00 81.62 69 ILE A N 1
ATOM 540 C CA . ILE A 1 69 ? 5.949 -11.504 14.192 1.00 81.62 69 ILE A CA 1
ATOM 541 C C . ILE A 1 69 ? 6.204 -10.580 15.380 1.00 81.62 69 ILE A C 1
ATOM 543 O O . ILE A 1 69 ? 5.655 -10.784 16.463 1.00 81.62 69 ILE A O 1
ATOM 547 N N . LEU A 1 70 ? 7.048 -9.572 15.177 1.00 78.50 70 LEU A N 1
ATOM 548 C CA . LEU A 1 70 ? 7.348 -8.548 16.174 1.00 78.50 70 LEU A CA 1
ATOM 549 C C . LEU A 1 70 ? 6.505 -7.306 15.881 1.00 78.50 70 LEU A C 1
ATOM 551 O O . LEU A 1 70 ? 6.651 -6.710 14.815 1.00 78.50 70 LEU A O 1
ATOM 555 N N . LYS A 1 71 ? 5.639 -6.896 16.812 1.00 66.44 71 LYS A N 1
ATOM 556 C CA . LYS A 1 71 ? 4.818 -5.685 16.658 1.00 66.44 71 LYS A CA 1
ATOM 557 C C . LYS A 1 71 ? 4.588 -5.011 18.005 1.00 66.44 71 LYS A C 1
ATOM 559 O O . LYS A 1 71 ? 4.233 -5.672 18.969 1.00 66.44 71 LYS A O 1
ATOM 564 N N . ASN A 1 72 ? 4.802 -3.696 18.077 1.00 61.81 72 ASN A N 1
ATOM 565 C CA . ASN A 1 72 ? 4.618 -2.871 19.287 1.00 61.81 72 ASN A CA 1
ATOM 566 C C . ASN A 1 72 ? 5.380 -3.338 20.534 1.00 61.81 72 ASN A C 1
ATOM 568 O O . ASN A 1 72 ? 4.943 -3.101 21.657 1.00 61.81 72 ASN A O 1
ATOM 572 N N . GLY A 1 73 ? 6.521 -4.001 20.342 1.00 64.94 73 GLY A N 1
ATOM 573 C CA . GLY A 1 73 ? 7.290 -4.593 21.438 1.00 64.94 73 GLY A CA 1
ATOM 574 C C . GLY A 1 73 ? 6.796 -5.973 21.885 1.00 64.94 73 GLY A C 1
ATOM 575 O O . GLY A 1 73 ? 7.455 -6.588 22.719 1.00 64.94 73 GLY A O 1
ATOM 576 N N . ASP A 1 74 ? 5.713 -6.489 21.299 1.00 70.62 74 ASP A N 1
ATOM 577 C CA . ASP A 1 74 ? 5.235 -7.854 21.507 1.00 70.62 74 ASP A CA 1
ATOM 578 C C . ASP A 1 74 ? 5.789 -8.800 20.431 1.00 70.62 74 ASP A C 1
ATOM 580 O O . ASP A 1 74 ? 5.971 -8.423 19.269 1.00 70.62 74 ASP A O 1
ATOM 584 N N . ALA A 1 75 ? 6.039 -10.053 20.820 1.00 80.19 75 ALA A N 1
ATOM 585 C CA . ALA A 1 75 ? 6.492 -11.119 19.932 1.00 80.19 75 ALA A CA 1
ATOM 586 C C . ALA A 1 75 ? 5.431 -12.224 19.844 1.00 80.19 75 ALA A C 1
ATOM 588 O O . ALA A 1 75 ? 5.165 -12.926 20.821 1.00 80.19 75 ALA A O 1
ATOM 589 N N . LEU A 1 76 ? 4.836 -12.388 18.664 1.00 82.56 76 LEU A N 1
ATOM 590 C CA . LEU A 1 76 ? 3.825 -13.402 18.372 1.00 82.56 76 LEU A CA 1
ATOM 591 C C . LEU A 1 76 ? 4.472 -14.540 17.583 1.00 82.56 76 LEU A C 1
ATOM 593 O O . LEU A 1 76 ? 4.898 -14.349 16.446 1.00 82.56 76 LEU A O 1
ATOM 597 N N . ALA A 1 77 ? 4.573 -15.718 18.194 1.00 85.00 77 ALA A N 1
ATOM 598 C CA . ALA A 1 77 ? 5.205 -16.883 17.585 1.00 85.00 77 ALA A CA 1
ATOM 599 C C . ALA A 1 77 ? 4.165 -17.848 16.998 1.00 85.00 77 ALA A C 1
ATOM 601 O O . ALA A 1 77 ? 3.255 -18.292 17.697 1.00 85.00 77 ALA A O 1
ATOM 602 N N . TYR A 1 78 ? 4.367 -18.223 15.739 1.00 86.38 78 TYR A N 1
ATOM 603 C CA . TYR A 1 78 ? 3.548 -19.155 14.973 1.00 86.38 78 TYR A CA 1
ATOM 604 C C . TYR A 1 78 ? 4.406 -20.341 14.527 1.00 86.38 78 TYR A C 1
ATOM 606 O O . TYR A 1 78 ? 5.509 -20.167 14.009 1.00 86.38 78 TYR A O 1
ATOM 614 N N . LYS A 1 79 ? 3.911 -21.567 14.719 1.00 86.81 79 LYS A N 1
ATOM 615 C CA . LYS A 1 79 ? 4.610 -22.807 14.326 1.00 86.81 79 LYS A CA 1
ATOM 616 C C . LYS A 1 79 ? 4.248 -23.237 12.902 1.00 86.81 79 LYS A C 1
ATOM 618 O O . LYS A 1 79 ? 3.876 -24.383 12.665 1.00 86.81 79 LYS A O 1
ATOM 623 N N . THR A 1 80 ? 4.272 -22.291 11.979 1.00 87.50 80 THR A N 1
ATOM 624 C CA . THR A 1 80 ? 3.869 -22.478 10.586 1.00 87.50 80 THR A CA 1
ATOM 625 C C . THR A 1 80 ? 4.806 -21.697 9.670 1.00 87.50 80 THR A C 1
ATOM 627 O O . THR A 1 80 ? 5.639 -20.918 10.137 1.00 87.50 80 THR A O 1
ATOM 630 N N . SER A 1 81 ? 4.697 -21.942 8.362 1.00 86.88 81 SER A N 1
ATOM 631 C CA . SER A 1 81 ? 5.361 -21.120 7.352 1.00 86.88 81 SER A CA 1
ATOM 632 C C . SER A 1 81 ? 4.818 -19.691 7.358 1.00 86.88 81 SER A C 1
ATOM 634 O O . SER A 1 81 ? 3.701 -19.440 7.815 1.00 86.88 81 SER A O 1
ATOM 636 N N . PHE A 1 82 ? 5.595 -18.767 6.806 1.00 84.19 82 PHE A N 1
ATOM 637 C CA . PHE A 1 82 ? 5.314 -17.339 6.831 1.00 84.19 82 PHE A CA 1
ATOM 638 C C . PHE A 1 82 ? 3.911 -16.947 6.328 1.00 84.19 82 PHE A C 1
ATOM 640 O O . PHE A 1 82 ? 3.201 -16.240 7.040 1.00 84.19 82 PHE A O 1
ATOM 647 N N . SER A 1 83 ? 3.461 -17.440 5.174 1.00 82.69 83 SER A N 1
ATOM 648 C CA . SER A 1 83 ? 2.132 -17.140 4.622 1.00 82.69 83 SER A CA 1
ATOM 649 C C . SER A 1 83 ? 1.005 -17.646 5.522 1.00 82.69 83 SER A C 1
ATOM 651 O O . SER A 1 83 ? 0.059 -16.914 5.804 1.00 82.69 83 SER A O 1
ATOM 653 N N . ASN A 1 84 ? 1.137 -18.860 6.064 1.00 85.06 84 ASN A N 1
ATOM 654 C CA . ASN A 1 84 ? 0.147 -19.426 6.984 1.00 85.06 84 ASN A CA 1
ATOM 655 C C . ASN A 1 84 ? 0.116 -18.674 8.322 1.00 85.06 84 ASN A C 1
ATOM 657 O O . ASN A 1 84 ? -0.960 -18.399 8.854 1.00 85.06 84 ASN A O 1
ATOM 661 N N . ALA A 1 85 ? 1.288 -18.324 8.857 1.00 84.62 85 ALA A N 1
ATOM 662 C CA . ALA A 1 85 ? 1.413 -17.500 10.054 1.00 84.62 85 ALA A CA 1
ATOM 663 C C . ALA A 1 85 ? 0.774 -16.122 9.843 1.00 84.62 85 ALA A C 1
ATOM 665 O O . ALA A 1 85 ? 0.058 -15.635 10.717 1.00 84.62 85 ALA A O 1
ATOM 666 N N . MET A 1 86 ? 0.972 -15.518 8.668 1.00 79.94 86 MET A N 1
ATOM 667 C CA . MET A 1 86 ? 0.358 -14.241 8.322 1.00 79.94 86 MET A CA 1
ATOM 668 C C . MET A 1 86 ? -1.155 -14.326 8.158 1.00 79.94 86 MET A C 1
ATOM 670 O O . MET A 1 86 ? -1.857 -13.422 8.607 1.00 79.94 86 MET A O 1
ATOM 674 N N . ASP A 1 87 ? -1.687 -15.404 7.590 1.00 81.19 87 ASP A N 1
ATOM 675 C CA . ASP A 1 87 ? -3.133 -15.608 7.507 1.00 81.19 87 ASP A CA 1
ATOM 676 C C . ASP A 1 87 ? -3.774 -15.803 8.885 1.00 81.19 87 ASP A C 1
ATOM 678 O O . ASP A 1 87 ? -4.841 -15.249 9.165 1.00 81.19 87 ASP A O 1
ATOM 682 N N . GLU A 1 88 ? -3.127 -16.556 9.776 1.00 83.44 88 GLU A N 1
ATOM 683 C CA . GLU A 1 88 ? -3.583 -16.718 11.158 1.00 83.44 88 GLU A CA 1
ATOM 684 C C . GLU A 1 88 ? -3.509 -15.393 11.928 1.00 83.44 88 GLU A C 1
ATOM 686 O O . GLU A 1 88 ? -4.463 -15.000 12.605 1.00 83.44 88 GLU A O 1
ATOM 691 N N . TYR A 1 89 ? -2.412 -14.656 11.762 1.00 81.62 89 TYR A N 1
ATOM 692 C CA . TYR A 1 89 ? -2.250 -13.317 12.311 1.00 81.62 89 TYR A CA 1
ATOM 693 C C . TYR A 1 89 ? -3.345 -12.360 11.817 1.00 81.62 89 TYR A C 1
ATOM 695 O O . TYR A 1 89 ? -4.007 -11.719 12.634 1.00 81.62 89 TYR A O 1
ATOM 703 N N . ARG A 1 90 ? -3.618 -12.315 10.507 1.00 73.69 90 ARG A N 1
ATOM 704 C CA . ARG A 1 90 ? -4.690 -11.495 9.914 1.00 73.69 90 ARG A CA 1
ATOM 705 C C . ARG A 1 90 ? -6.059 -11.846 10.485 1.00 73.69 90 ARG A C 1
ATOM 707 O O . ARG A 1 90 ? -6.796 -10.943 10.874 1.00 73.69 90 ARG A O 1
ATOM 714 N N . LYS A 1 91 ? -6.387 -13.138 10.600 1.00 78.94 91 LYS A N 1
ATOM 715 C CA . LYS A 1 91 ? -7.647 -13.597 11.214 1.00 78.94 91 LYS A CA 1
ATOM 716 C C . LYS A 1 91 ? -7.762 -13.155 12.670 1.00 78.94 91 LYS A C 1
ATOM 718 O O . LYS A 1 91 ? -8.830 -12.707 13.087 1.00 78.94 91 LYS A O 1
ATOM 723 N N . ASN A 1 92 ? -6.671 -13.242 13.432 1.00 79.75 92 ASN A N 1
ATOM 724 C CA . ASN A 1 92 ? -6.639 -12.782 14.818 1.00 79.75 92 ASN A CA 1
ATOM 725 C C . ASN A 1 92 ? -6.862 -11.269 14.908 1.00 79.75 92 ASN A C 1
ATOM 727 O O . ASN A 1 92 ? -7.684 -10.828 15.710 1.00 79.75 92 ASN A O 1
ATOM 731 N N . ILE A 1 93 ? -6.203 -10.474 14.063 1.00 73.19 93 ILE A N 1
ATOM 732 C CA . ILE A 1 93 ? -6.402 -9.020 14.010 1.00 73.19 93 ILE A CA 1
ATOM 733 C C . ILE A 1 93 ? -7.843 -8.670 13.617 1.00 73.19 93 ILE A C 1
ATOM 735 O O . ILE A 1 93 ? -8.491 -7.900 14.322 1.00 73.19 93 ILE A O 1
ATOM 739 N N . GLU A 1 94 ? -8.398 -9.288 12.575 1.00 71.56 94 GLU A N 1
ATOM 740 C CA . GLU A 1 94 ? -9.779 -9.041 12.141 1.00 71.56 94 GLU A CA 1
ATOM 741 C C . GLU A 1 94 ? -10.798 -9.417 13.235 1.00 71.56 94 GLU A C 1
ATOM 743 O O . GLU A 1 94 ? -11.793 -8.720 13.469 1.00 71.56 94 GLU A O 1
ATOM 748 N N . PHE A 1 95 ? -10.550 -10.513 13.955 1.00 77.88 95 PHE A N 1
ATOM 749 C CA . PHE A 1 95 ? -11.353 -10.904 15.109 1.00 77.88 95 PHE A CA 1
ATOM 750 C C . PHE A 1 95 ? -11.274 -9.861 16.235 1.00 77.88 95 PHE A C 1
ATOM 752 O O . PHE A 1 95 ? -12.306 -9.464 16.794 1.00 77.88 95 PHE A O 1
ATOM 759 N N . LEU A 1 96 ? -10.071 -9.375 16.548 1.00 75.19 96 LEU A N 1
ATOM 760 C CA . LEU A 1 96 ? -9.847 -8.323 17.542 1.00 75.19 96 LEU A CA 1
ATOM 761 C C . LEU A 1 96 ? -10.534 -7.006 17.142 1.00 75.19 96 LEU A C 1
ATOM 763 O O . LEU A 1 96 ? -11.189 -6.374 17.968 1.00 75.19 96 LEU A O 1
ATOM 767 N N . GLU A 1 97 ? -10.505 -6.626 15.867 1.00 68.69 97 GLU A N 1
ATOM 768 C CA . GLU A 1 97 ? -11.223 -5.452 15.363 1.00 68.69 97 GLU A CA 1
ATOM 769 C C . GLU A 1 97 ? -12.741 -5.597 15.493 1.00 68.69 97 GLU A C 1
ATOM 771 O O . GLU A 1 97 ? -13.422 -4.706 16.009 1.00 68.69 97 GLU A O 1
ATOM 776 N N . LYS A 1 98 ? -13.301 -6.734 15.058 1.00 76.56 98 LYS A N 1
ATOM 777 C CA . LYS A 1 98 ? -14.745 -6.998 15.152 1.00 76.56 98 LYS A CA 1
ATOM 778 C C . LYS A 1 98 ? -15.218 -6.980 16.601 1.00 76.56 98 LYS A C 1
ATOM 780 O O . LYS A 1 98 ? -16.296 -6.451 16.891 1.00 76.56 98 LYS A O 1
ATOM 785 N N . THR A 1 99 ? -14.436 -7.552 17.515 1.00 77.00 99 THR A N 1
ATOM 786 C CA . THR A 1 99 ? -14.748 -7.524 18.950 1.00 77.00 99 THR A CA 1
ATOM 787 C C . THR A 1 99 ? -14.665 -6.104 19.505 1.00 77.00 99 THR A C 1
ATOM 789 O O . THR A 1 99 ? -15.593 -5.682 20.196 1.00 77.00 99 THR A O 1
ATOM 792 N N . GLN A 1 100 ? -13.667 -5.315 19.104 1.00 75.38 100 GLN A N 1
ATOM 793 C CA . GLN A 1 100 ? -13.532 -3.912 19.496 1.00 75.38 100 GLN A CA 1
ATOM 794 C C . GLN A 1 100 ? -14.676 -3.027 18.969 1.00 75.38 100 GLN A C 1
ATOM 796 O O . GLN A 1 100 ? -15.209 -2.192 19.702 1.00 75.38 100 GLN A O 1
ATOM 801 N N . ILE A 1 101 ? -15.115 -3.216 17.720 1.00 76.62 101 ILE A N 1
ATOM 802 C CA . ILE A 1 101 ? -16.266 -2.499 17.145 1.00 76.62 101 ILE A CA 1
ATOM 803 C C . ILE A 1 101 ? -17.538 -2.823 17.933 1.00 76.62 101 ILE A C 1
ATOM 805 O O . ILE A 1 101 ? -18.266 -1.909 18.333 1.00 76.62 101 ILE A O 1
ATOM 809 N N . LYS A 1 102 ? -17.795 -4.110 18.206 1.00 83.19 102 LYS A N 1
ATOM 810 C CA . LYS A 1 102 ? -18.936 -4.543 19.032 1.00 83.19 102 LYS A CA 1
ATOM 811 C C . LYS A 1 102 ? -18.885 -3.903 20.420 1.00 83.19 102 LYS A C 1
ATOM 813 O O . LYS A 1 102 ? -19.894 -3.363 20.878 1.00 83.19 102 LYS A O 1
ATOM 818 N N . HIS A 1 103 ? -17.707 -3.893 21.039 1.00 81.31 103 HIS A N 1
ATOM 819 C CA . HIS A 1 103 ? -17.469 -3.294 22.350 1.00 81.31 103 HIS A CA 1
ATOM 820 C C . HIS A 1 103 ? -17.749 -1.784 22.360 1.00 81.31 103 HIS A C 1
ATOM 822 O O . HIS A 1 103 ? -18.465 -1.280 23.226 1.00 81.31 103 HIS A O 1
ATOM 828 N N . ASN A 1 104 ? -17.280 -1.056 21.343 1.00 78.88 104 ASN A N 1
ATOM 829 C CA . ASN A 1 104 ? -17.527 0.380 21.183 1.00 78.88 104 ASN A CA 1
ATOM 830 C C . ASN A 1 104 ? -19.013 0.707 20.973 1.00 78.88 104 ASN A C 1
ATOM 832 O O . ASN A 1 104 ? -19.525 1.685 21.531 1.00 78.88 104 ASN A O 1
ATOM 836 N N . ILE A 1 105 ? -19.728 -0.112 20.197 1.00 83.50 105 ILE A N 1
ATOM 837 C CA . ILE A 1 105 ? -21.177 0.024 20.014 1.00 83.50 105 ILE A CA 1
ATOM 838 C C . ILE A 1 105 ? -21.904 -0.194 21.348 1.00 83.50 105 ILE A C 1
ATOM 840 O O . ILE A 1 105 ? -22.795 0.592 21.687 1.00 83.50 105 ILE A O 1
ATOM 844 N N . GLU A 1 106 ? -21.525 -1.214 22.127 1.00 84.50 106 GLU A N 1
ATOM 845 C CA . GLU A 1 106 ? -22.112 -1.466 23.450 1.00 84.50 106 GLU A CA 1
ATOM 846 C C . GLU A 1 106 ? -21.849 -0.299 24.411 1.00 84.50 106 GLU A C 1
ATOM 848 O O . GLU A 1 106 ? -22.785 0.196 25.044 1.00 84.50 106 GLU A O 1
ATOM 853 N N . LEU A 1 107 ? -20.620 0.226 24.451 1.00 85.25 107 LEU A N 1
ATOM 854 C CA . LEU A 1 107 ? -20.273 1.402 25.253 1.00 85.25 107 LEU A CA 1
ATOM 855 C C . LEU A 1 107 ? -21.104 2.633 24.871 1.00 85.25 107 LEU A C 1
ATOM 857 O O . LEU A 1 107 ? -21.568 3.361 25.753 1.00 85.25 107 LEU A O 1
ATOM 861 N N . LYS A 1 108 ? -21.333 2.870 23.574 1.00 86.06 108 LYS A N 1
ATOM 862 C CA . LYS A 1 108 ? -22.158 3.992 23.097 1.00 86.06 108 LYS A CA 1
ATOM 863 C C . LYS A 1 108 ? -23.623 3.833 23.514 1.00 86.06 108 LYS A C 1
ATOM 865 O O . LYS A 1 108 ? -24.229 4.805 23.965 1.00 86.06 108 LYS A O 1
ATOM 870 N N . LYS A 1 109 ? -24.184 2.622 23.402 1.00 88.88 109 LYS A N 1
ATOM 871 C CA . LYS A 1 109 ? -25.548 2.313 23.869 1.00 88.88 109 LYS A CA 1
ATOM 872 C C . LYS A 1 109 ? -25.672 2.526 25.377 1.00 88.88 109 LYS A C 1
ATOM 874 O O . LYS A 1 109 ? -26.596 3.198 25.822 1.00 88.88 109 LYS A O 1
ATOM 879 N N . LEU A 1 110 ? -24.711 2.025 26.150 1.00 87.06 110 LEU A N 1
ATOM 880 C CA . LEU A 1 110 ? -24.725 2.128 27.605 1.00 87.06 110 LEU A CA 1
ATOM 881 C C . LEU A 1 110 ? -24.615 3.582 28.086 1.00 87.06 110 LEU A C 1
ATOM 883 O O . LEU A 1 110 ? -25.371 3.983 28.967 1.00 87.06 110 LEU A O 1
ATOM 887 N N . LYS A 1 111 ? -23.746 4.394 27.464 1.00 87.19 111 LYS A N 1
ATOM 888 C CA . LYS A 1 111 ? -23.647 5.840 27.737 1.00 87.19 111 LYS A CA 1
ATOM 889 C C . LYS A 1 111 ? -24.980 6.559 27.512 1.00 87.19 111 LYS A C 1
ATOM 891 O O . LYS A 1 111 ? -25.407 7.309 28.384 1.00 87.19 111 LYS A O 1
ATOM 896 N N . LYS A 1 112 ? -25.660 6.290 26.388 1.00 88.25 112 LYS A N 1
ATOM 897 C CA . LYS A 1 112 ? -26.992 6.857 26.109 1.00 88.25 112 LYS A CA 1
ATOM 898 C C . LYS A 1 112 ? -28.016 6.457 27.174 1.00 88.25 112 LYS A C 1
ATOM 900 O O . LYS A 1 112 ? -28.752 7.311 27.654 1.00 88.25 112 LYS A O 1
ATOM 905 N N . SER A 1 113 ? -28.042 5.186 27.580 1.00 86.19 113 SER A N 1
ATOM 906 C CA . SER A 1 113 ? -28.960 4.713 28.625 1.00 86.19 113 SER A CA 1
ATOM 907 C C . SER A 1 113 ? -28.701 5.371 29.983 1.00 86.19 113 SER A C 1
ATOM 909 O O . SER A 1 113 ? -29.653 5.732 30.671 1.00 86.19 113 SER A O 1
ATOM 911 N N . ILE A 1 114 ? -27.431 5.563 30.361 1.00 86.94 114 ILE A N 1
ATOM 912 C CA . ILE A 1 114 ? -27.058 6.277 31.592 1.00 86.94 114 ILE A CA 1
ATOM 913 C C . ILE A 1 114 ? -27.553 7.722 31.539 1.00 86.94 114 ILE A C 1
ATOM 915 O O . ILE A 1 114 ? -28.180 8.176 32.493 1.00 86.94 114 ILE A O 1
ATOM 919 N N . GLN A 1 115 ? -27.323 8.418 30.423 1.00 87.50 115 GLN A N 1
ATOM 920 C CA . GLN A 1 115 ? -27.751 9.804 30.245 1.00 87.50 115 GLN A CA 1
ATOM 921 C C . GLN A 1 115 ? -29.277 9.946 30.356 1.00 87.50 115 GLN A C 1
ATOM 923 O O . GLN A 1 115 ? -29.761 10.752 31.146 1.00 87.50 115 GLN A O 1
ATOM 928 N N . LEU A 1 116 ? -30.040 9.105 29.650 1.00 86.00 116 LEU A N 1
ATOM 929 C CA . LEU A 1 116 ? -31.507 9.109 29.717 1.00 86.00 116 LEU A CA 1
ATOM 930 C C . LEU A 1 116 ? -32.021 8.856 31.141 1.00 86.00 116 LEU A C 1
ATOM 932 O O . LEU A 1 116 ? -32.991 9.475 31.581 1.00 86.00 116 LEU A O 1
ATOM 936 N N . GLN A 1 117 ? -31.380 7.948 31.881 1.00 84.06 117 GLN A N 1
ATOM 937 C CA . GLN A 1 117 ? -31.771 7.652 33.258 1.00 84.06 117 GLN A CA 1
ATOM 938 C C . GLN A 1 117 ? -31.425 8.810 34.208 1.00 84.06 117 GLN A C 1
ATOM 940 O O . GLN A 1 117 ? -32.222 9.141 35.085 1.00 84.06 117 GLN A O 1
ATOM 945 N N . GLN A 1 118 ? -30.283 9.475 34.012 1.00 82.56 118 GLN A N 1
ATOM 946 C CA . GLN A 1 118 ? -29.912 10.681 34.757 1.00 82.56 118 GLN A CA 1
ATOM 947 C C . GLN A 1 118 ? -30.880 11.838 34.492 1.00 82.56 118 GLN A C 1
ATOM 949 O O . GLN A 1 118 ? -31.291 12.514 35.435 1.00 82.56 118 GLN A O 1
ATOM 954 N N . GLU A 1 119 ? -31.298 12.037 33.241 1.00 83.88 119 GLU A N 1
ATOM 955 C CA . GLU A 1 119 ? -32.301 13.038 32.872 1.00 83.88 119 GLU A CA 1
ATOM 956 C C . GLU A 1 119 ? -33.641 12.760 33.563 1.00 83.88 119 GLU A C 1
ATOM 958 O O . GLU A 1 119 ? -34.183 13.661 34.207 1.00 83.88 119 GLU A O 1
ATOM 963 N N . LYS A 1 120 ? -34.130 11.510 33.545 1.00 82.06 120 LYS A N 1
ATOM 964 C CA . LYS A 1 120 ? -35.350 11.104 34.271 1.00 82.06 120 LYS A CA 1
ATOM 965 C C . LYS A 1 120 ? -35.262 11.396 35.767 1.00 82.06 120 LYS A C 1
ATOM 967 O O . LYS A 1 120 ? -36.185 11.989 36.323 1.00 82.06 120 LYS A O 1
ATOM 972 N N . VAL A 1 121 ? -34.143 11.040 36.401 1.00 78.62 121 VAL A N 1
ATOM 973 C CA . VAL A 1 121 ? -33.902 11.320 37.827 1.00 78.62 121 VAL A CA 1
ATOM 974 C C . VAL A 1 121 ? -33.807 12.823 38.094 1.00 78.62 121 VAL A C 1
ATOM 976 O O . VAL A 1 121 ? -34.277 13.310 39.118 1.00 78.62 121 VAL A O 1
ATOM 979 N N . SER A 1 122 ? -33.221 13.601 37.185 1.00 77.44 122 SER A N 1
ATOM 980 C CA . SER A 1 122 ? -33.164 15.057 37.332 1.00 77.44 122 SER A CA 1
ATOM 981 C C . SER A 1 122 ? -34.557 15.693 37.236 1.00 77.44 122 SER A C 1
ATOM 983 O O . SER A 1 122 ? -34.886 16.583 38.020 1.00 77.44 122 SER A O 1
ATOM 985 N N . GLN A 1 123 ? -35.404 15.206 36.322 1.00 76.75 123 GLN A N 1
ATOM 986 C CA . GLN A 1 123 ? -36.777 15.673 36.147 1.00 76.75 123 GLN A CA 1
ATOM 987 C C . GLN A 1 123 ? -37.663 15.268 37.327 1.00 76.75 123 GLN A C 1
ATOM 989 O O . GLN A 1 123 ? -38.447 16.092 37.799 1.00 76.75 123 GLN A O 1
ATOM 994 N N . SER A 1 124 ? -37.519 14.044 37.849 1.00 72.25 124 SER A N 1
ATOM 995 C CA . SER A 1 124 ? -38.226 13.617 39.060 1.00 72.25 124 SER A CA 1
ATOM 996 C C . SER A 1 124 ? -37.812 14.474 40.260 1.00 72.25 124 SER A C 1
ATOM 998 O O . SER A 1 124 ? -38.676 15.045 40.921 1.00 72.25 124 SER A O 1
ATOM 1000 N N . LYS A 1 125 ? -36.507 14.700 40.472 1.00 71.31 125 LYS A N 1
ATOM 1001 C CA . LYS A 1 125 ? -35.996 15.591 41.529 1.00 71.31 125 LYS A CA 1
ATOM 1002 C C . LYS A 1 125 ? -36.518 17.024 41.408 1.00 71.31 125 LYS A C 1
ATOM 1004 O O . LYS A 1 125 ? -36.856 17.622 42.427 1.00 71.31 125 LYS A O 1
ATOM 1009 N N . LYS A 1 126 ? -36.627 17.567 40.187 1.00 71.12 126 LYS A N 1
ATOM 1010 C CA . LYS A 1 126 ? -37.254 18.878 39.938 1.00 71.12 126 LYS A CA 1
ATOM 1011 C C . LYS A 1 126 ? -38.741 18.877 40.318 1.00 71.12 126 LYS A C 1
ATOM 1013 O O . LYS A 1 126 ? -39.168 19.793 41.008 1.00 71.12 126 LYS A O 1
ATOM 1018 N N . ARG A 1 127 ? -39.507 17.842 39.946 1.00 66.94 127 ARG A N 1
ATOM 1019 C CA . ARG A 1 127 ? -40.936 17.690 40.307 1.00 66.94 127 ARG A CA 1
ATOM 1020 C C . ARG A 1 127 ? -41.171 17.512 41.810 1.00 66.94 127 ARG A C 1
ATOM 1022 O O . ARG A 1 127 ? -42.197 17.936 42.322 1.00 66.94 127 ARG A O 1
ATOM 1029 N N . PHE A 1 128 ? -40.224 16.901 42.518 1.00 61.78 128 PHE A N 1
ATOM 1030 C CA . PHE A 1 128 ? -40.279 16.697 43.970 1.00 61.78 128 PHE A CA 1
ATOM 1031 C C . PHE A 1 128 ? -39.621 17.826 44.784 1.00 61.78 128 PHE A C 1
ATOM 1033 O O . PHE A 1 128 ? -39.447 17.703 46.007 1.00 61.78 128 PHE A O 1
ATOM 1040 N N . SER A 1 129 ? -39.243 18.922 44.118 1.00 66.12 129 SER A N 1
ATOM 1041 C CA . SER A 1 129 ? -38.744 20.141 44.745 1.00 66.12 129 SER A CA 1
ATOM 1042 C C . SER A 1 129 ? -39.908 20.985 45.255 1.00 66.12 129 SER A C 1
ATOM 1044 O O . SER A 1 129 ? -40.841 21.279 44.519 1.00 66.12 129 SER A O 1
ATOM 1046 N N . LYS A 1 130 ? -39.832 21.422 46.514 1.00 69.25 130 LYS A N 1
ATOM 1047 C CA . LYS A 1 130 ? -40.830 22.318 47.122 1.00 69.25 130 LYS A CA 1
ATOM 1048 C C . LYS A 1 130 ? -40.514 23.804 46.903 1.00 69.25 130 LYS A C 1
ATOM 1050 O O . LYS A 1 130 ? -41.245 24.648 47.398 1.00 69.25 130 LYS A O 1
ATOM 1055 N N . LYS A 1 131 ? -39.420 24.128 46.193 1.00 66.69 131 LYS A N 1
ATOM 1056 C CA . LYS A 1 131 ? -38.922 25.508 46.027 1.00 66.69 131 LYS A CA 1
ATOM 1057 C C . LYS A 1 131 ? -39.839 26.418 45.204 1.00 66.69 131 LYS A C 1
ATOM 1059 O O . LYS A 1 131 ? -39.733 27.624 45.358 1.00 66.69 131 LYS A O 1
ATOM 1064 N N . SER A 1 132 ? -40.676 25.866 44.326 1.00 64.44 132 SER A N 1
ATOM 1065 C CA . SER A 1 132 ? -41.604 26.641 43.486 1.00 64.44 132 SER A CA 1
ATOM 1066 C C . SER A 1 132 ? -43.048 26.619 43.995 1.00 64.44 132 SER A C 1
ATOM 1068 O O . SER A 1 132 ? -43.939 27.034 43.264 1.00 64.44 132 SER A O 1
ATOM 1070 N N . LEU A 1 133 ? -43.298 26.052 45.180 1.00 66.00 133 LEU A N 1
ATOM 1071 C CA . LEU A 1 133 ? -44.634 25.956 45.765 1.00 66.00 133 LEU A CA 1
ATOM 1072 C C . LEU A 1 133 ? -44.853 27.087 46.761 1.00 66.00 133 LEU A C 1
ATOM 1074 O O . LEU A 1 133 ? -43.944 27.426 47.521 1.00 66.00 133 LEU A O 1
ATOM 1078 N N . ASP A 1 134 ? -46.075 27.608 46.784 1.00 70.38 134 ASP A N 1
ATOM 1079 C CA . ASP A 1 134 ? -46.475 28.658 47.710 1.00 70.38 134 ASP A CA 1
ATOM 1080 C C . ASP A 1 134 ? -46.356 28.189 49.177 1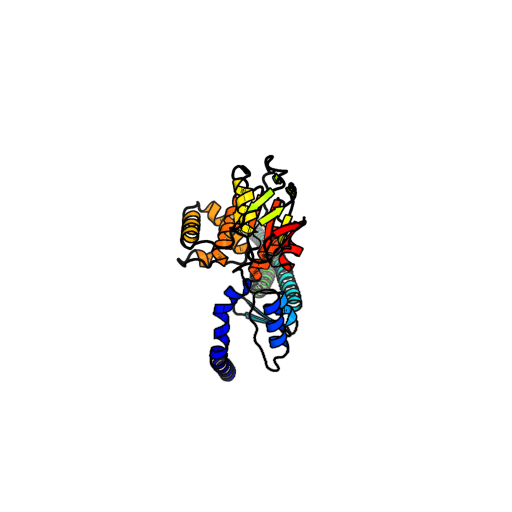.00 70.38 134 ASP A C 1
ATOM 1082 O O . ASP A 1 134 ? -46.445 26.996 49.514 1.00 70.38 134 ASP A O 1
ATOM 1086 N N . GLN A 1 135 ? -46.108 29.126 50.088 1.00 67.94 135 GLN A N 1
ATOM 1087 C CA . GLN A 1 135 ? -45.848 28.837 51.495 1.00 67.94 135 GLN A CA 1
ATOM 1088 C C . GLN A 1 135 ? -47.076 28.215 52.184 1.00 67.94 135 GLN A C 1
ATOM 1090 O O . GLN A 1 135 ? -46.900 27.344 53.041 1.00 67.94 135 GLN A O 1
ATOM 1095 N N . ASN A 1 136 ? -48.283 28.523 51.700 1.00 72.94 136 ASN A N 1
ATOM 1096 C CA . ASN A 1 136 ? -49.556 28.073 52.270 1.00 72.94 136 ASN A CA 1
ATOM 1097 C C . ASN A 1 136 ? -50.202 26.862 51.563 1.00 72.94 136 ASN A C 1
ATOM 1099 O O . ASN A 1 136 ? -51.229 26.376 52.023 1.00 72.94 136 ASN A O 1
ATOM 1103 N N . ASP A 1 137 ? -49.601 26.323 50.496 1.00 72.75 137 ASP A N 1
ATOM 1104 C CA . ASP A 1 137 ? -50.123 25.141 49.790 1.00 72.75 137 ASP A CA 1
ATOM 1105 C C . ASP A 1 137 ? -49.661 23.835 50.474 1.00 72.75 137 ASP A C 1
ATOM 1107 O O . ASP A 1 137 ? -48.601 23.266 50.174 1.00 72.75 137 ASP A O 1
ATOM 1111 N N . SER A 1 138 ? -50.427 23.396 51.476 1.00 73.06 138 SER A N 1
ATOM 1112 C CA . SER A 1 138 ? -50.187 22.173 52.255 1.00 73.06 138 SER A CA 1
ATOM 1113 C C . SER A 1 138 ? -50.507 20.895 51.470 1.00 73.06 138 SER A C 1
ATOM 1115 O O . SER A 1 138 ? -49.790 19.897 51.613 1.00 73.06 138 SER A O 1
ATOM 1117 N N . ASP A 1 139 ? -51.508 20.931 50.590 1.00 74.12 139 ASP A N 1
ATOM 1118 C CA . ASP A 1 139 ? -51.955 19.787 49.791 1.00 74.12 139 ASP A CA 1
ATOM 1119 C C . ASP A 1 139 ? -50.897 19.354 48.772 1.00 74.12 139 ASP A C 1
ATOM 1121 O O . ASP A 1 139 ? -50.511 18.177 48.721 1.00 74.12 139 ASP A O 1
ATOM 1125 N N . SER A 1 140 ? -50.322 20.300 48.023 1.00 72.94 140 SER A N 1
ATOM 1126 C CA . SER A 1 140 ? -49.235 20.004 47.081 1.00 72.94 140 SER A CA 1
ATOM 1127 C C . SER A 1 140 ? -47.979 19.490 47.794 1.00 72.94 140 SER A C 1
ATOM 1129 O O . SER A 1 140 ? -47.293 18.585 47.302 1.00 72.94 140 SER A O 1
ATOM 1131 N N . LYS A 1 141 ? -47.684 20.001 49.000 1.00 73.12 141 LYS A N 1
ATOM 1132 C CA . LYS A 1 141 ? -46.550 19.543 49.825 1.00 73.12 141 LYS A CA 1
ATOM 1133 C C . LYS A 1 141 ? -46.756 18.124 50.353 1.00 73.12 141 LYS A C 1
ATOM 1135 O O . LYS A 1 141 ? -45.794 17.346 50.352 1.00 73.12 141 LYS A O 1
ATOM 1140 N N . ASN A 1 142 ? -47.976 17.778 50.761 1.00 75.44 142 ASN A N 1
ATOM 1141 C CA . ASN A 1 142 ? -48.333 16.440 51.227 1.00 75.44 142 ASN A CA 1
ATOM 1142 C C . ASN A 1 142 ? -48.294 15.415 50.090 1.00 75.44 142 ASN A C 1
ATOM 1144 O O . ASN A 1 142 ? -47.732 14.335 50.266 1.00 75.44 142 ASN A O 1
ATOM 1148 N N . LYS A 1 143 ? -48.752 15.782 48.888 1.00 75.81 143 LYS A N 1
ATOM 1149 C CA . LYS A 1 143 ? -48.674 14.929 47.691 1.00 75.81 143 LYS A CA 1
ATOM 1150 C C . LYS A 1 143 ? -47.228 14.612 47.282 1.00 75.81 143 LYS A C 1
ATOM 1152 O O . LYS A 1 143 ? -46.911 13.464 46.965 1.00 75.81 143 LYS A O 1
ATOM 1157 N N . ILE A 1 144 ? -46.322 15.595 47.357 1.00 69.75 144 ILE A N 1
ATOM 1158 C CA . ILE A 1 144 ? -44.876 15.391 47.137 1.00 69.75 144 ILE A CA 1
ATOM 1159 C C . ILE A 1 144 ? -44.264 14.481 48.211 1.00 69.75 144 ILE A C 1
ATOM 1161 O O . ILE A 1 144 ? -43.440 13.624 47.889 1.00 69.75 144 ILE A O 1
ATOM 1165 N N . ASN A 1 145 ? -44.645 14.654 49.480 1.00 71.88 145 ASN A N 1
ATOM 1166 C CA . ASN A 1 145 ? -44.158 13.814 50.578 1.00 71.88 145 ASN A CA 1
ATOM 1167 C C . ASN A 1 145 ? -44.595 12.353 50.415 1.00 71.88 145 ASN A C 1
ATOM 1169 O O . ASN A 1 145 ? -43.765 11.455 50.556 1.00 71.88 145 ASN A O 1
ATOM 1173 N N . LEU A 1 146 ? -45.859 12.124 50.050 1.00 68.81 146 LEU A N 1
ATOM 1174 C CA . LEU A 1 146 ? -46.401 10.789 49.804 1.00 68.81 146 LEU A CA 1
ATOM 1175 C C . LEU A 1 146 ? -45.641 10.092 48.668 1.00 68.81 146 LEU A C 1
ATOM 1177 O O . LEU A 1 146 ? -45.226 8.945 48.801 1.00 68.81 146 LEU A O 1
ATOM 1181 N N . ALA A 1 147 ? -45.363 10.815 47.580 1.00 64.88 147 ALA A N 1
ATOM 1182 C CA . ALA A 1 147 ? -44.609 10.286 46.449 1.00 64.88 147 ALA A CA 1
ATOM 1183 C C . ALA A 1 147 ? -43.142 9.952 46.794 1.00 64.88 147 ALA A C 1
ATOM 1185 O O . ALA A 1 147 ? -42.637 8.931 46.329 1.00 64.88 147 ALA A O 1
ATOM 1186 N N . LYS A 1 148 ? -42.472 10.732 47.657 1.00 65.56 148 LYS A N 1
ATOM 1187 C CA . LYS A 1 148 ? -41.136 10.377 48.183 1.00 65.56 148 LYS A CA 1
ATOM 1188 C C . LYS A 1 148 ? -41.166 9.106 49.038 1.00 65.56 148 LYS A C 1
ATOM 1190 O O . LYS A 1 148 ? -40.237 8.304 48.964 1.00 65.56 148 LYS A O 1
ATOM 1195 N N . LEU A 1 149 ? -42.242 8.902 49.802 1.00 64.06 149 LEU A N 1
ATOM 1196 C CA . LEU A 1 149 ? -42.436 7.722 50.652 1.00 64.06 149 LEU A CA 1
ATOM 1197 C C . LEU A 1 149 ? -42.576 6.422 49.840 1.00 64.06 149 LEU A C 1
ATOM 1199 O O . LEU A 1 149 ? -42.164 5.366 50.307 1.00 64.06 149 LEU A O 1
ATOM 1203 N N . THR A 1 150 ? -43.073 6.495 48.597 1.00 60.75 150 THR A N 1
ATOM 1204 C CA . THR A 1 150 ? -43.229 5.322 47.707 1.00 60.75 150 THR A CA 1
ATOM 1205 C C . THR A 1 150 ? -41.913 4.727 47.172 1.00 60.75 150 THR A C 1
ATOM 1207 O O . THR A 1 150 ? -41.938 3.772 46.400 1.00 60.75 150 THR A O 1
ATOM 1210 N N . GLY A 1 151 ? -40.742 5.254 47.556 1.00 60.97 151 GLY A N 1
ATOM 1211 C CA . GLY A 1 151 ? -39.441 4.605 47.324 1.00 60.97 151 GLY A CA 1
ATOM 1212 C C . GLY A 1 151 ? -38.925 4.603 45.877 1.00 60.97 151 GLY A C 1
ATOM 1213 O O . GLY A 1 151 ? -37.833 4.091 45.620 1.00 60.97 151 GLY A O 1
ATOM 1214 N N . LYS A 1 152 ? -39.654 5.212 44.934 1.00 62.44 152 LYS A N 1
ATOM 1215 C CA . LYS A 1 152 ? -39.306 5.262 43.502 1.00 62.44 152 LYS A CA 1
ATOM 1216 C C . LYS A 1 152 ? -37.905 5.843 43.238 1.00 62.44 152 LYS A C 1
ATOM 1218 O O . LYS A 1 152 ? -37.160 5.298 42.427 1.00 62.44 152 LYS A O 1
ATOM 1223 N N . ASP A 1 153 ? -37.497 6.854 44.009 1.00 59.72 153 ASP A N 1
ATOM 1224 C CA . ASP A 1 153 ? -36.174 7.492 43.895 1.00 59.72 153 ASP A CA 1
ATOM 1225 C C . ASP A 1 153 ? -35.001 6.564 44.279 1.00 59.72 153 ASP A C 1
ATOM 1227 O O . ASP A 1 153 ? -33.903 6.689 43.728 1.00 59.72 153 ASP A O 1
ATOM 1231 N N . LYS A 1 154 ? -35.208 5.604 45.197 1.00 62.84 154 LYS A N 1
ATOM 1232 C CA . LYS A 1 154 ? -34.160 4.652 45.616 1.00 62.84 154 LYS A CA 1
ATOM 1233 C C . LYS A 1 154 ? -33.851 3.650 44.501 1.00 62.84 154 LYS A C 1
ATOM 1235 O O . LYS A 1 154 ? -32.684 3.338 44.266 1.00 62.84 154 LYS A O 1
ATOM 1240 N N . ASN A 1 155 ? -34.881 3.201 43.784 1.00 69.06 155 ASN A N 1
ATOM 1241 C CA . ASN A 1 155 ? -34.739 2.263 42.672 1.00 69.06 155 ASN A CA 1
ATOM 1242 C C . ASN A 1 155 ? -34.038 2.914 41.473 1.00 69.06 155 ASN A C 1
ATOM 1244 O O . ASN A 1 155 ? -33.110 2.328 40.916 1.00 69.06 155 ASN A O 1
ATOM 1248 N N . ASP A 1 156 ? -34.402 4.149 41.120 1.00 68.94 156 ASP A N 1
ATOM 1249 C CA . ASP A 1 156 ? -33.790 4.840 39.980 1.00 68.94 156 ASP A CA 1
ATOM 1250 C C . ASP A 1 156 ? -32.297 5.146 40.206 1.00 68.94 156 ASP A C 1
ATOM 1252 O O . ASP A 1 156 ? -31.488 5.013 39.283 1.00 68.94 156 ASP A O 1
ATOM 1256 N N . GLY A 1 157 ? -31.908 5.481 41.443 1.00 72.06 157 GLY A N 1
ATOM 1257 C CA . GLY A 1 157 ? -30.505 5.653 41.826 1.00 72.06 157 GLY A CA 1
ATOM 1258 C C . GLY A 1 157 ? -29.690 4.362 41.700 1.00 72.06 157 GLY A C 1
ATOM 1259 O O . GLY A 1 157 ? -28.612 4.378 41.109 1.00 72.06 157 GLY A O 1
ATOM 1260 N N . GLN A 1 158 ? -30.222 3.231 42.178 1.00 78.50 158 GLN A N 1
ATOM 1261 C CA . GLN A 1 158 ? -29.562 1.921 42.074 1.00 78.50 158 GLN A CA 1
ATOM 1262 C C . GLN A 1 158 ? -29.346 1.480 40.619 1.00 78.50 158 GLN A C 1
ATOM 1264 O O . GLN A 1 158 ? -28.306 0.899 40.293 1.00 78.50 158 GLN A O 1
ATOM 1269 N N . VAL A 1 159 ? -30.299 1.785 39.732 1.00 80.25 159 VAL A N 1
ATOM 1270 C CA . VAL A 1 159 ? -30.179 1.500 38.295 1.00 80.25 159 VAL A CA 1
ATOM 1271 C C . VAL A 1 159 ? -29.002 2.266 37.683 1.00 80.25 159 VAL A C 1
ATOM 1273 O O . VAL A 1 159 ? -28.215 1.671 36.947 1.00 80.25 159 VAL A O 1
ATOM 1276 N N . ILE A 1 160 ? -28.820 3.548 38.021 1.00 79.88 160 ILE A N 1
ATOM 1277 C CA . ILE A 1 160 ? -27.686 4.349 37.526 1.00 79.88 160 ILE A CA 1
ATOM 1278 C C . ILE A 1 160 ? -26.357 3.751 37.994 1.00 79.88 160 ILE A C 1
ATOM 1280 O O . ILE A 1 160 ? -25.466 3.542 37.169 1.00 79.88 160 ILE A O 1
ATOM 1284 N N . THR A 1 161 ? -26.232 3.409 39.278 1.00 81.31 161 THR A N 1
ATOM 1285 C CA . THR A 1 161 ? -24.993 2.837 39.829 1.00 81.31 161 THR A CA 1
ATOM 1286 C C . THR A 1 161 ? -24.639 1.508 39.158 1.00 81.31 161 THR A C 1
ATOM 1288 O O . THR A 1 161 ? -23.475 1.257 38.847 1.00 81.31 161 THR A O 1
ATOM 1291 N N . LYS A 1 162 ? -25.646 0.672 38.866 1.00 86.44 162 LYS A N 1
ATOM 1292 C CA . LYS A 1 162 ? -25.469 -0.602 38.152 1.00 86.44 162 LYS A CA 1
ATOM 1293 C C . LYS A 1 162 ? -25.034 -0.402 36.696 1.00 86.44 162 LYS A C 1
ATOM 1295 O O . LYS A 1 162 ? -24.202 -1.150 36.188 1.00 86.44 162 LYS A O 1
ATOM 1300 N N . LEU A 1 163 ? -25.571 0.606 36.011 1.00 85.19 163 LEU A N 1
ATOM 1301 C CA . LEU A 1 163 ? -25.154 0.930 34.645 1.00 85.19 163 LEU A CA 1
ATOM 1302 C C . LEU A 1 163 ? -23.730 1.507 34.613 1.00 85.19 163 LEU A C 1
ATOM 1304 O O . LEU A 1 163 ? -22.942 1.137 33.744 1.00 85.19 163 LEU A O 1
ATOM 1308 N N . GLN A 1 164 ? -23.374 2.352 35.584 1.00 85.19 164 GLN A N 1
ATOM 1309 C CA . GLN A 1 164 ? -22.026 2.909 35.727 1.00 85.19 164 GLN A CA 1
ATOM 1310 C C . GLN A 1 164 ? -20.983 1.834 36.058 1.00 85.19 164 GLN A C 1
ATOM 1312 O O . GLN A 1 164 ? -19.888 1.847 35.494 1.00 85.19 164 GLN A O 1
ATOM 1317 N N . SER A 1 165 ? -21.308 0.866 36.921 1.00 85.06 165 SER A N 1
ATOM 1318 C CA . SER A 1 165 ? -20.398 -0.246 37.218 1.00 85.06 165 SER A CA 1
ATOM 1319 C C . SER A 1 165 ? -20.174 -1.133 35.990 1.00 85.06 165 SER A C 1
ATOM 1321 O O . SER A 1 165 ? -19.026 -1.451 35.673 1.00 85.06 165 SER A O 1
ATOM 1323 N N . LYS A 1 166 ? -21.236 -1.435 35.226 1.00 85.38 166 LYS A N 1
ATOM 1324 C CA . LYS A 1 166 ? -21.128 -2.141 33.939 1.00 85.38 166 LYS A CA 1
ATOM 1325 C C . LYS A 1 166 ? -20.279 -1.355 32.931 1.00 85.38 166 LYS A C 1
ATOM 1327 O O . LYS A 1 166 ? -19.451 -1.943 32.238 1.00 85.38 166 LYS A O 1
ATOM 1332 N N . GLN A 1 167 ? -20.422 -0.029 32.881 1.00 86.25 167 GLN A N 1
ATOM 1333 C CA . GLN A 1 167 ? -19.607 0.832 32.020 1.00 86.25 167 GLN A CA 1
ATOM 1334 C C . GLN A 1 167 ? -18.127 0.762 32.400 1.00 86.25 167 GLN A C 1
ATOM 1336 O O . GLN A 1 167 ? -17.280 0.622 31.522 1.00 86.25 167 GLN A O 1
ATOM 1341 N N . LYS A 1 168 ? -17.810 0.818 33.698 1.00 83.00 168 LYS A N 1
ATOM 1342 C CA . LYS A 1 168 ? -16.433 0.732 34.199 1.00 83.00 168 LYS A CA 1
ATOM 1343 C C . LYS A 1 168 ? -15.798 -0.629 33.893 1.00 83.00 168 LYS A C 1
ATOM 1345 O O . LYS A 1 168 ? -14.646 -0.674 33.477 1.00 83.00 168 LYS A O 1
ATOM 1350 N N . GLN A 1 169 ? -16.554 -1.720 34.031 1.00 83.50 169 GLN A N 1
ATOM 1351 C CA . GLN A 1 169 ? -16.095 -3.066 33.667 1.00 83.50 169 GLN A CA 1
ATOM 1352 C C . GLN A 1 169 ? -15.808 -3.198 32.168 1.00 83.50 169 GLN A C 1
ATOM 1354 O O . GLN A 1 169 ? -14.781 -3.756 31.790 1.00 83.50 169 GLN A O 1
ATOM 1359 N N . LEU A 1 170 ? -16.685 -2.666 31.311 1.00 77.31 170 LEU A N 1
ATOM 1360 C CA . LEU A 1 170 ? -16.457 -2.660 29.866 1.00 77.31 170 LEU A CA 1
ATOM 1361 C C . LEU A 1 170 ? -15.240 -1.797 29.503 1.00 77.31 170 LEU A C 1
ATOM 1363 O O . LEU A 1 170 ? -14.395 -2.240 28.737 1.00 77.31 170 LEU A O 1
ATOM 1367 N N . LEU A 1 171 ? -15.082 -0.615 30.104 1.00 76.12 171 LEU A N 1
ATOM 1368 C CA . LEU A 1 171 ? -13.905 0.234 29.883 1.00 76.12 171 LEU A CA 1
ATOM 1369 C C . LEU A 1 171 ? -12.595 -0.438 30.328 1.00 76.12 171 LEU A C 1
ATOM 1371 O O . LEU A 1 171 ? -11.583 -0.286 29.651 1.00 76.12 171 LEU A O 1
ATOM 1375 N N . ALA A 1 172 ? -12.608 -1.218 31.411 1.00 73.56 172 ALA A N 1
ATOM 1376 C CA . ALA A 1 172 ? -11.439 -1.970 31.873 1.00 73.56 172 ALA A CA 1
ATOM 1377 C C . ALA A 1 172 ? -11.079 -3.159 30.963 1.00 73.56 172 ALA A C 1
ATOM 1379 O O . ALA A 1 172 ? -9.915 -3.529 30.875 1.00 73.56 172 ALA A O 1
ATOM 1380 N N . LYS A 1 173 ? -12.065 -3.740 30.266 1.00 69.44 173 LYS A N 1
ATOM 1381 C CA . LYS A 1 173 ? -11.867 -4.808 29.269 1.00 69.44 173 LYS A CA 1
ATOM 1382 C C . LYS A 1 173 ? -11.479 -4.293 27.884 1.00 69.44 173 LYS A C 1
ATOM 1384 O O . LYS A 1 173 ? -11.383 -5.093 26.958 1.00 69.44 173 LYS A O 1
ATOM 1389 N N . THR A 1 174 ? -11.310 -2.982 27.714 1.00 57.38 174 THR A N 1
ATOM 1390 C CA . THR A 1 174 ? -10.955 -2.420 26.410 1.00 57.38 174 THR A CA 1
ATOM 1391 C C . THR A 1 174 ? -9.593 -2.960 26.007 1.00 57.38 174 THR A C 1
ATOM 1393 O O . THR A 1 174 ? -8.579 -2.649 26.632 1.00 57.38 174 THR A O 1
ATOM 1396 N N . ILE A 1 175 ? -9.585 -3.788 24.969 1.00 57.09 175 ILE A N 1
ATOM 1397 C CA . ILE A 1 175 ? -8.359 -4.308 24.390 1.00 57.09 175 ILE A CA 1
ATOM 1398 C C . ILE A 1 175 ? -7.639 -3.093 23.798 1.00 57.09 175 ILE A C 1
ATOM 1400 O O . ILE A 1 175 ? -8.228 -2.331 23.021 1.00 57.09 175 ILE A O 1
ATOM 1404 N N . LYS A 1 176 ? -6.385 -2.866 24.208 1.00 48.19 176 LYS A N 1
ATOM 1405 C CA . LYS A 1 176 ? -5.482 -1.944 23.514 1.00 48.19 176 LYS A CA 1
ATOM 1406 C C . LYS A 1 176 ? -5.123 -2.593 22.180 1.00 48.19 176 LYS A C 1
ATOM 1408 O O . LYS A 1 176 ? -4.094 -3.239 22.056 1.00 48.19 176 LYS A O 1
ATOM 1413 N N . THR A 1 177 ? -6.021 -2.501 21.213 1.00 41.78 177 THR A N 1
ATOM 1414 C CA . THR A 1 177 ? -5.697 -2.796 19.824 1.00 41.78 177 THR A CA 1
ATOM 1415 C C . THR A 1 177 ? -5.199 -1.506 19.202 1.00 41.78 177 THR A C 1
ATOM 1417 O O . THR A 1 177 ? -5.812 -0.447 19.403 1.00 41.78 177 THR A O 1
ATOM 1420 N N . ASP A 1 178 ? -4.134 -1.582 18.414 1.00 44.66 178 ASP A N 1
ATOM 1421 C CA . ASP A 1 178 ? -3.872 -0.512 17.466 1.00 44.66 178 ASP A CA 1
ATOM 1422 C C . ASP A 1 178 ? -5.115 -0.295 16.620 1.00 44.66 178 ASP A C 1
ATOM 1424 O O . ASP A 1 178 ? -5.816 -1.235 16.238 1.00 44.66 178 ASP A O 1
ATOM 1428 N N . LYS A 1 179 ? -5.425 0.972 16.362 1.00 40.75 179 LYS A N 1
ATOM 1429 C CA . LYS A 1 179 ? -6.431 1.304 15.366 1.00 40.75 179 LYS A CA 1
ATOM 1430 C C . LYS A 1 179 ? -5.833 0.960 14.008 1.00 40.75 179 LYS A C 1
ATOM 1432 O O . LYS A 1 179 ? -5.146 1.784 13.417 1.00 40.75 179 LYS A O 1
ATOM 1437 N N . THR A 1 180 ? -6.101 -0.237 13.522 1.00 40.16 180 THR A N 1
ATOM 1438 C CA . THR A 1 180 ? -6.053 -0.552 12.101 1.00 40.16 180 THR A CA 1
ATOM 1439 C C . THR A 1 180 ? -7.186 0.228 11.445 1.00 40.16 180 THR A C 1
ATOM 1441 O O . THR A 1 180 ? -8.379 0.001 11.659 1.00 40.16 180 THR A O 1
ATOM 1444 N N . TYR A 1 181 ? -6.808 1.288 10.741 1.00 40.09 181 TYR A N 1
ATOM 1445 C CA . TYR A 1 181 ? -7.753 2.053 9.947 1.00 40.09 181 TYR A CA 1
ATOM 1446 C C . TYR A 1 181 ? -8.140 1.173 8.765 1.00 40.09 181 TYR A C 1
ATOM 1448 O O . TYR A 1 181 ? -7.261 0.598 8.127 1.00 40.09 181 TYR A O 1
ATOM 1456 N N . LYS A 1 182 ? -9.439 1.076 8.455 1.00 39.66 182 LYS A N 1
ATOM 1457 C CA . LYS A 1 182 ? -9.853 0.541 7.156 1.00 39.66 182 LYS A CA 1
ATOM 1458 C C . LYS A 1 182 ? -9.053 1.287 6.087 1.00 39.66 182 LYS A C 1
ATOM 1460 O O . LYS A 1 182 ? -9.122 2.516 6.015 1.00 39.66 182 LYS A O 1
ATOM 1465 N N . LEU A 1 183 ? -8.287 0.528 5.312 1.00 45.56 183 LEU A N 1
ATOM 1466 C CA . LEU A 1 183 ? -7.361 0.990 4.278 1.00 45.56 183 LEU A CA 1
ATOM 1467 C C . LEU A 1 183 ? -8.049 1.639 3.074 1.00 45.56 183 LEU A C 1
ATOM 1469 O O . LEU A 1 183 ? -7.356 1.946 2.115 1.00 45.56 183 LEU A O 1
ATOM 1473 N N . GLY A 1 184 ? -9.355 1.922 3.165 1.00 40.00 184 GLY A N 1
ATOM 1474 C CA . GLY A 1 184 ? -10.124 2.698 2.201 1.00 40.00 184 GLY A CA 1
ATOM 1475 C C . GLY A 1 184 ? -9.550 4.099 2.073 1.00 40.00 184 GLY A C 1
ATOM 1476 O O . GLY A 1 184 ? -10.009 5.055 2.706 1.00 40.00 184 GLY A O 1
ATOM 1477 N N . ILE A 1 185 ? -8.460 4.219 1.328 1.00 49.09 185 ILE A N 1
ATOM 1478 C CA . ILE A 1 185 ? -8.116 5.429 0.616 1.00 49.09 185 ILE A CA 1
ATOM 1479 C C . ILE A 1 185 ? -9.277 5.567 -0.359 1.00 49.09 185 ILE A C 1
ATOM 1481 O O . ILE A 1 185 ? -9.351 4.861 -1.357 1.00 49.09 185 ILE A O 1
ATOM 1485 N N . GLU A 1 186 ? -10.262 6.387 0.004 1.00 43.50 186 GLU A N 1
ATOM 1486 C CA . GLU A 1 186 ? -11.262 6.822 -0.957 1.00 43.50 186 GLU A CA 1
ATOM 1487 C C . GLU A 1 186 ? -10.494 7.649 -1.976 1.00 43.50 186 GLU A C 1
ATOM 1489 O O . GLU A 1 186 ? -10.168 8.816 -1.758 1.00 43.50 186 GLU A O 1
ATOM 1494 N N . PHE A 1 187 ? -10.097 6.986 -3.056 1.00 52.31 187 PHE A N 1
ATOM 1495 C CA . PHE A 1 187 ? -9.592 7.655 -4.227 1.00 52.31 187 PHE A CA 1
ATOM 1496 C C . PHE A 1 187 ? -10.777 8.424 -4.780 1.00 52.31 187 PHE A C 1
ATOM 1498 O O . PHE A 1 187 ? -11.634 7.862 -5.463 1.00 52.31 187 PHE A O 1
ATOM 1505 N N . ASN A 1 188 ? -10.857 9.704 -4.431 1.00 46.12 188 ASN A N 1
ATOM 1506 C CA . ASN A 1 188 ? -11.730 10.638 -5.113 1.00 46.12 188 ASN A CA 1
ATOM 1507 C C . ASN A 1 188 ? -11.186 10.790 -6.534 1.00 46.12 188 ASN A C 1
ATOM 1509 O O . ASN A 1 188 ? -10.511 11.755 -6.864 1.00 46.12 188 ASN A O 1
ATOM 1513 N N . SER A 1 189 ? -11.448 9.790 -7.373 1.00 47.53 189 SER A N 1
ATOM 1514 C CA . SER A 1 189 ? -11.309 9.898 -8.811 1.00 47.53 189 SER A CA 1
ATOM 1515 C C . SER A 1 189 ? -12.304 10.969 -9.240 1.00 47.53 189 SER A C 1
ATOM 1517 O O . SER A 1 189 ? -13.506 10.736 -9.389 1.00 47.53 189 SER A O 1
ATOM 1519 N N . LEU A 1 190 ? -11.815 12.196 -9.378 1.00 49.47 190 LEU A N 1
ATOM 1520 C CA . LEU A 1 190 ? -12.436 13.123 -10.302 1.00 49.47 190 LEU A CA 1
ATOM 1521 C C . LEU A 1 190 ? -12.349 12.420 -11.658 1.00 49.47 190 LEU A C 1
ATOM 1523 O O . LEU A 1 190 ? -11.246 12.129 -12.113 1.00 49.47 190 LEU A O 1
ATOM 1527 N N . LYS A 1 191 ? -13.509 12.062 -12.231 1.00 48.72 191 LYS A N 1
ATOM 1528 C CA . LYS A 1 191 ? -13.630 11.428 -13.554 1.00 48.72 191 LYS A CA 1
ATOM 1529 C C . LYS A 1 191 ? -12.575 12.010 -14.492 1.00 48.72 191 LYS A C 1
ATOM 1531 O O . LYS A 1 191 ? -12.567 13.227 -14.699 1.00 48.72 191 LYS A O 1
ATOM 1536 N N . SER A 1 192 ? -11.687 11.154 -14.995 1.00 52.31 192 SER A N 1
ATOM 1537 C CA . SER A 1 192 ? -10.570 11.604 -15.816 1.00 52.31 192 SER A CA 1
ATOM 1538 C C . SER A 1 192 ? -11.084 12.357 -17.043 1.00 52.31 192 SER A C 1
ATOM 1540 O O . SER A 1 192 ? -12.098 12.010 -17.656 1.00 52.31 192 SER A O 1
ATOM 1542 N N . LYS A 1 193 ? -10.393 13.453 -17.354 1.00 62.94 193 LYS A N 1
ATOM 1543 C CA . LYS A 1 193 ? -10.485 14.140 -18.639 1.00 62.94 193 LYS A CA 1
ATOM 1544 C C . LYS A 1 193 ? -9.814 13.242 -19.690 1.00 62.94 193 LYS A C 1
ATOM 1546 O O . LYS A 1 193 ? -8.977 12.419 -19.349 1.00 62.94 193 LYS A O 1
ATOM 1551 N N . ASN A 1 194 ? -10.202 13.402 -20.955 1.00 62.06 194 ASN A N 1
ATOM 1552 C CA . ASN A 1 194 ? -9.907 12.570 -22.139 1.00 62.06 194 ASN A CA 1
ATOM 1553 C C . ASN A 1 194 ? -8.412 12.244 -22.453 1.00 62.06 194 ASN A C 1
ATOM 1555 O O . ASN A 1 194 ? -7.968 12.508 -23.571 1.00 62.06 194 ASN A O 1
ATOM 1559 N N . ILE A 1 195 ? -7.610 11.702 -21.527 1.00 75.88 195 ILE A N 1
ATOM 1560 C CA . ILE A 1 195 ? -6.226 11.260 -21.800 1.00 75.88 195 ILE A CA 1
ATOM 1561 C C . ILE A 1 195 ? -6.154 9.825 -22.340 1.00 75.88 195 ILE A C 1
ATOM 1563 O O . ILE A 1 195 ? -5.156 9.446 -22.950 1.00 75.88 195 ILE A O 1
ATOM 1567 N N . PHE A 1 196 ? -7.206 9.030 -22.132 1.00 80.25 196 PHE A N 1
ATOM 1568 C CA . PHE A 1 196 ? -7.306 7.659 -22.627 1.00 80.25 196 PHE A CA 1
ATOM 1569 C C . PHE A 1 196 ? -8.091 7.597 -23.949 1.00 80.25 196 PHE A C 1
ATOM 1571 O O . PHE A 1 196 ? -9.041 8.366 -24.128 1.00 80.25 196 PHE A O 1
ATOM 1578 N N . PRO A 1 197 ? -7.748 6.667 -24.863 1.00 84.62 197 PRO A N 1
ATOM 1579 C CA . PRO A 1 197 ? -6.671 5.679 -24.753 1.00 84.62 197 PRO A CA 1
ATOM 1580 C C . PRO A 1 197 ? -5.286 6.260 -25.087 1.00 84.62 197 PRO A C 1
ATOM 1582 O O . PRO A 1 197 ? -5.129 7.035 -26.031 1.00 84.62 197 PRO A O 1
ATOM 1585 N N . ILE A 1 198 ? -4.254 5.822 -24.361 1.00 85.19 198 ILE A N 1
ATOM 1586 C CA . ILE A 1 198 ? -2.858 6.145 -24.685 1.00 85.19 198 ILE A CA 1
ATOM 1587 C C . ILE A 1 198 ? -2.331 5.050 -25.612 1.00 85.19 198 ILE A C 1
ATOM 1589 O O . ILE A 1 198 ? -2.134 3.910 -25.193 1.00 85.19 198 ILE A O 1
ATOM 1593 N N . ILE A 1 199 ? -2.101 5.397 -26.879 1.00 86.06 199 ILE A N 1
ATOM 1594 C CA . ILE A 1 199 ? -1.542 4.484 -27.884 1.00 86.06 199 ILE A CA 1
ATOM 1595 C C . ILE A 1 199 ? -0.049 4.758 -28.031 1.00 86.06 199 ILE A C 1
ATOM 1597 O O . ILE A 1 199 ? 0.357 5.864 -28.399 1.00 86.06 199 ILE A O 1
ATOM 1601 N N . ILE A 1 200 ? 0.765 3.748 -27.755 1.00 85.31 200 ILE A N 1
ATOM 1602 C CA . ILE A 1 200 ? 2.211 3.751 -27.943 1.00 85.31 200 ILE A CA 1
ATOM 1603 C C . ILE A 1 200 ? 2.483 3.035 -29.266 1.00 85.31 200 ILE A C 1
ATOM 1605 O O . ILE A 1 200 ? 2.208 1.844 -29.402 1.00 85.31 200 ILE A O 1
ATOM 1609 N N . GLU A 1 201 ? 2.975 3.779 -30.254 1.00 85.00 201 GLU A N 1
ATOM 1610 C CA . GLU A 1 201 ? 3.299 3.237 -31.576 1.00 85.00 201 GLU A CA 1
ATOM 1611 C C . GLU A 1 201 ? 4.484 2.276 -31.495 1.00 85.00 201 GLU A C 1
ATOM 1613 O O . GLU A 1 201 ? 5.329 2.389 -30.611 1.00 85.00 201 GLU A O 1
ATOM 1618 N N . ASN A 1 202 ? 4.553 1.320 -32.419 1.00 83.31 202 ASN A N 1
ATOM 1619 C CA . ASN A 1 202 ? 5.671 0.391 -32.473 1.00 83.31 202 ASN A CA 1
ATOM 1620 C C . ASN A 1 202 ? 6.986 1.143 -32.705 1.00 83.31 202 ASN A C 1
ATOM 1622 O O . ASN A 1 202 ? 7.113 1.946 -33.626 1.00 83.31 202 ASN A O 1
ATOM 1626 N N . ASN A 1 203 ? 7.994 0.853 -31.890 1.00 83.31 203 ASN A N 1
ATOM 1627 C CA . ASN A 1 203 ? 9.293 1.497 -32.018 1.00 83.31 203 ASN A CA 1
ATOM 1628 C C . ASN A 1 203 ? 10.413 0.570 -31.534 1.00 83.31 203 ASN A C 1
ATOM 1630 O O . ASN A 1 203 ? 10.184 -0.456 -30.884 1.00 83.31 203 ASN A O 1
ATOM 1634 N N . ILE A 1 204 ? 11.645 0.947 -31.866 1.00 82.56 204 ILE A N 1
ATOM 1635 C CA . ILE A 1 204 ? 12.866 0.328 -31.368 1.00 82.56 204 ILE A CA 1
ATOM 1636 C C . ILE A 1 204 ? 13.611 1.377 -30.550 1.00 82.56 204 ILE A C 1
ATOM 1638 O O . ILE A 1 204 ? 14.261 2.276 -31.083 1.00 82.56 204 ILE A O 1
ATOM 1642 N N . LEU A 1 205 ? 13.538 1.238 -29.233 1.00 83.56 205 LEU A N 1
ATOM 1643 C CA . LEU A 1 205 ? 14.263 2.080 -28.299 1.00 83.56 205 LEU A CA 1
ATOM 1644 C C . LEU A 1 205 ? 15.709 1.587 -28.176 1.00 83.56 205 LEU A C 1
ATOM 1646 O O . LEU A 1 205 ? 15.958 0.432 -27.826 1.00 83.56 205 LEU A O 1
ATOM 1650 N N . LYS A 1 206 ? 16.679 2.468 -28.426 1.00 82.12 206 LYS A N 1
ATOM 1651 C CA . LYS A 1 206 ? 18.086 2.202 -28.097 1.00 82.12 206 LYS A CA 1
ATOM 1652 C C . LYS A 1 206 ? 18.299 2.458 -26.604 1.00 82.12 206 LYS A C 1
ATOM 1654 O O . LYS A 1 206 ? 18.109 3.580 -26.149 1.00 82.12 206 LYS A O 1
ATOM 1659 N N . LEU A 1 207 ? 18.663 1.416 -25.859 1.00 78.44 207 LEU A N 1
ATOM 1660 C CA . LEU A 1 207 ? 18.941 1.483 -24.419 1.00 78.44 207 LEU A CA 1
ATOM 1661 C C . LEU A 1 207 ? 20.417 1.803 -24.144 1.00 78.44 207 LEU A C 1
ATOM 1663 O O . LEU A 1 207 ? 20.728 2.530 -23.206 1.00 78.44 207 LEU A O 1
ATOM 1667 N N . SER A 1 208 ? 21.319 1.252 -24.960 1.00 75.75 208 SER A N 1
ATOM 1668 C CA . SER A 1 208 ? 22.762 1.520 -24.945 1.00 75.75 208 SER A CA 1
ATOM 1669 C C . SER A 1 208 ? 23.335 1.399 -26.365 1.00 75.75 208 SER A C 1
ATOM 1671 O O . SER A 1 208 ? 22.581 1.222 -27.324 1.00 75.75 208 SER A O 1
ATOM 1673 N N . GLU A 1 209 ? 24.662 1.486 -26.518 1.00 69.50 209 GLU A N 1
ATOM 1674 C CA . GLU A 1 209 ? 25.334 1.275 -27.811 1.00 69.50 209 GLU A CA 1
ATOM 1675 C C . GLU A 1 209 ? 25.013 -0.097 -28.427 1.00 69.50 209 GLU A C 1
ATOM 1677 O O . GLU A 1 209 ? 24.853 -0.200 -29.644 1.00 69.50 209 GLU A O 1
ATOM 1682 N N . THR A 1 210 ? 24.846 -1.130 -27.594 1.00 73.94 210 THR A N 1
ATOM 1683 C CA . THR A 1 210 ? 24.537 -2.495 -28.044 1.00 73.94 210 THR A CA 1
ATOM 1684 C C . THR A 1 210 ? 23.063 -2.852 -27.855 1.00 73.94 210 THR A C 1
ATOM 1686 O O . THR A 1 210 ? 22.453 -3.423 -28.758 1.00 73.94 210 THR A O 1
ATOM 1689 N N . LYS A 1 211 ? 22.444 -2.454 -26.734 1.00 81.62 211 LYS A N 1
ATOM 1690 C CA . LYS A 1 211 ? 21.115 -2.936 -26.334 1.00 81.62 211 LYS A CA 1
ATOM 1691 C C . LYS A 1 211 ? 19.971 -2.184 -26.999 1.00 81.62 211 LYS A C 1
ATOM 1693 O O . LYS A 1 211 ? 19.893 -0.952 -26.951 1.00 81.62 211 LYS A O 1
ATOM 1698 N N . LYS A 1 212 ? 19.008 -2.942 -27.523 1.00 85.88 212 LYS A N 1
ATOM 1699 C CA . LYS A 1 212 ? 17.782 -2.432 -28.146 1.00 85.88 212 LYS A CA 1
ATOM 1700 C C . LYS A 1 212 ? 16.551 -3.087 -27.532 1.00 85.88 212 LYS A C 1
ATOM 1702 O O . LYS A 1 212 ? 16.546 -4.279 -27.241 1.00 85.88 212 LYS A O 1
ATOM 1707 N N . LEU A 1 213 ? 15.493 -2.304 -27.377 1.00 86.12 213 LEU A N 1
ATOM 1708 C CA . LEU A 1 213 ? 14.176 -2.759 -26.959 1.00 86.12 213 LEU A CA 1
ATOM 1709 C C . LEU A 1 213 ? 13.192 -2.515 -28.097 1.00 86.12 213 LEU A C 1
ATOM 1711 O O . LEU A 1 213 ? 12.923 -1.371 -28.455 1.00 86.12 213 LEU A O 1
ATOM 1715 N N . SER A 1 214 ? 12.655 -3.592 -28.652 1.00 85.56 214 SER A N 1
ATOM 1716 C CA . SER A 1 214 ? 11.591 -3.549 -29.647 1.00 85.56 214 SER A CA 1
ATOM 1717 C C . SER A 1 214 ? 10.233 -3.750 -28.982 1.00 85.56 214 SER A C 1
ATOM 1719 O O . SER A 1 214 ? 10.067 -4.587 -28.090 1.00 85.56 214 SER A O 1
ATOM 1721 N N . TYR A 1 215 ? 9.238 -2.988 -29.410 1.00 85.56 215 TYR A N 1
ATOM 1722 C CA . TYR A 1 215 ? 7.869 -3.182 -28.957 1.00 85.56 215 TYR A CA 1
ATOM 1723 C C . TYR A 1 215 ? 6.885 -2.950 -30.092 1.00 85.56 215 TYR A C 1
ATOM 1725 O O . TYR A 1 215 ? 7.127 -2.169 -31.013 1.00 85.56 215 TYR A O 1
ATOM 1733 N N . GLN A 1 216 ? 5.790 -3.704 -30.047 1.00 86.06 216 GLN A N 1
ATOM 1734 C CA . GLN A 1 216 ? 4.665 -3.528 -30.957 1.00 86.06 216 GLN A CA 1
ATOM 1735 C C . GLN A 1 216 ? 3.770 -2.389 -30.464 1.00 86.06 216 GLN A C 1
ATOM 1737 O O . GLN A 1 216 ? 4.079 -1.737 -29.470 1.00 86.06 216 GLN A O 1
ATOM 1742 N N . ILE A 1 217 ? 2.672 -2.140 -31.174 1.00 86.81 217 ILE A N 1
ATOM 1743 C CA . ILE A 1 217 ? 1.688 -1.150 -30.745 1.00 86.81 217 ILE A CA 1
ATOM 1744 C C . ILE A 1 217 ? 1.107 -1.605 -29.401 1.00 86.81 217 ILE A C 1
ATOM 1746 O O . ILE A 1 217 ? 0.571 -2.709 -29.296 1.00 86.81 217 ILE A O 1
ATOM 1750 N N . LEU A 1 218 ? 1.224 -0.754 -28.385 1.00 88.88 218 LEU A N 1
ATOM 1751 C CA . LEU A 1 218 ? 0.657 -0.971 -27.056 1.00 88.88 218 LEU A CA 1
ATOM 1752 C C . LEU A 1 218 ? -0.439 0.064 -26.813 1.00 88.88 218 LEU A C 1
ATOM 1754 O O . LEU A 1 218 ? -0.285 1.234 -27.157 1.00 88.88 218 LEU A O 1
ATOM 1758 N N . SER A 1 219 ? -1.542 -0.356 -26.206 1.00 88.81 219 SER A N 1
ATOM 1759 C CA . SER A 1 219 ? -2.645 0.526 -25.828 1.00 88.81 219 SER A CA 1
ATOM 1760 C C . SER A 1 219 ? -2.875 0.461 -24.329 1.00 88.81 219 SER A C 1
ATOM 1762 O O . SER A 1 219 ? -2.897 -0.631 -23.763 1.00 88.81 219 SER A O 1
ATOM 1764 N N . ILE A 1 220 ? -3.086 1.620 -23.717 1.00 90.00 220 ILE A N 1
ATOM 1765 C CA . ILE A 1 220 ? -3.471 1.756 -22.316 1.00 90.00 220 ILE A CA 1
ATOM 1766 C C . ILE A 1 220 ? -4.849 2.416 -22.285 1.00 90.00 220 ILE A C 1
ATOM 1768 O O . ILE A 1 220 ? -5.009 3.538 -22.776 1.00 90.00 220 ILE A O 1
ATOM 1772 N N . ASN A 1 221 ? -5.832 1.726 -21.720 1.00 88.50 221 ASN A N 1
ATOM 1773 C CA . ASN A 1 221 ? -7.199 2.212 -21.575 1.00 88.50 221 ASN A CA 1
ATOM 1774 C C . ASN A 1 221 ? -7.456 2.784 -20.174 1.00 88.50 221 ASN A C 1
ATOM 1776 O O . ASN A 1 221 ? -6.635 2.686 -19.255 1.00 88.50 221 ASN A O 1
ATOM 1780 N N . GLU A 1 222 ? -8.624 3.403 -20.015 1.00 85.50 222 GLU A N 1
ATOM 1781 C CA . GLU A 1 222 ? -9.113 3.821 -18.704 1.00 85.50 222 GLU A CA 1
ATOM 1782 C C . GLU A 1 222 ? -9.333 2.582 -17.817 1.00 85.50 222 GLU A C 1
ATOM 1784 O O . GLU A 1 222 ? -9.892 1.585 -18.271 1.00 85.50 222 GLU A O 1
ATOM 1789 N N . TYR A 1 223 ? -8.899 2.656 -16.557 1.00 85.31 223 TYR A N 1
ATOM 1790 C CA . TYR A 1 223 ? -8.962 1.586 -15.551 1.00 85.31 223 TYR A CA 1
ATOM 1791 C C . TYR A 1 223 ? -8.020 0.388 -15.774 1.00 85.31 223 TYR A C 1
ATOM 1793 O O . TYR A 1 223 ? -8.062 -0.559 -14.984 1.00 85.31 223 TYR A O 1
ATOM 1801 N N . ASP A 1 224 ? -7.135 0.425 -16.776 1.00 89.75 224 ASP A N 1
ATOM 1802 C CA . ASP A 1 224 ? -6.144 -0.639 -16.968 1.00 89.75 224 ASP A CA 1
ATOM 1803 C C . ASP A 1 224 ? -5.123 -0.656 -15.820 1.00 89.75 224 ASP A C 1
ATOM 1805 O O . ASP A 1 224 ? -4.536 0.368 -15.461 1.00 89.75 224 ASP A O 1
ATOM 1809 N N . LYS A 1 225 ? -4.859 -1.840 -15.259 1.00 91.56 225 LYS A N 1
ATOM 1810 C CA . LYS A 1 225 ? -3.790 -2.053 -14.277 1.00 91.56 225 LYS A CA 1
ATOM 1811 C C . LYS A 1 225 ? -2.708 -2.912 -14.918 1.00 91.56 225 LYS A C 1
ATOM 1813 O O . LYS A 1 225 ? -2.852 -4.124 -15.035 1.00 91.56 225 LYS A O 1
ATOM 1818 N N . ILE A 1 226 ? -1.630 -2.290 -15.369 1.00 93.44 226 ILE A N 1
ATOM 1819 C CA . ILE A 1 226 ? -0.599 -2.939 -16.180 1.00 93.44 226 ILE A CA 1
ATOM 1820 C C . ILE A 1 226 ? 0.625 -3.212 -15.310 1.00 93.44 226 ILE A C 1
ATOM 1822 O O . ILE A 1 226 ? 1.216 -2.294 -14.751 1.00 93.44 226 ILE A O 1
ATOM 1826 N N . GLY A 1 227 ? 1.036 -4.471 -15.201 1.00 92.50 227 GLY A N 1
ATOM 1827 C CA . GLY A 1 227 ? 2.301 -4.852 -14.582 1.00 92.50 227 GLY A CA 1
ATOM 1828 C C . GLY A 1 227 ? 3.393 -5.017 -15.625 1.00 92.50 227 GLY A C 1
ATOM 1829 O O . GLY A 1 227 ? 3.200 -5.705 -16.622 1.00 92.50 227 GLY A O 1
ATOM 1830 N N . ILE A 1 228 ? 4.557 -4.427 -15.388 1.00 91.00 228 ILE A N 1
ATOM 1831 C CA . ILE A 1 228 ? 5.742 -4.596 -16.219 1.00 91.00 228 ILE A CA 1
ATOM 1832 C C . ILE A 1 228 ? 6.725 -5.508 -15.490 1.00 91.00 228 ILE A C 1
ATOM 1834 O O . ILE A 1 228 ? 7.212 -5.179 -14.407 1.00 91.00 228 ILE A O 1
ATOM 1838 N N . ILE A 1 229 ? 7.062 -6.632 -16.122 1.00 88.31 229 ILE A N 1
ATOM 1839 C CA . ILE A 1 229 ? 8.039 -7.601 -15.614 1.00 88.31 229 ILE A CA 1
ATOM 1840 C C . ILE A 1 229 ? 9.190 -7.773 -16.603 1.00 88.31 229 ILE A C 1
ATOM 1842 O O . ILE A 1 229 ? 9.022 -7.656 -17.812 1.00 88.31 229 ILE A O 1
ATOM 1846 N N . GLY A 1 230 ? 10.383 -8.074 -16.101 1.00 83.00 230 GLY A N 1
ATOM 1847 C CA . GLY A 1 230 ? 11.574 -8.281 -16.927 1.00 83.00 230 GLY A CA 1
ATOM 1848 C C . GLY A 1 230 ? 12.823 -8.390 -16.073 1.00 83.00 230 GLY A C 1
ATOM 1849 O O . GLY A 1 230 ? 12.760 -8.115 -14.880 1.00 83.00 230 GLY A O 1
ATOM 1850 N N . GLU A 1 231 ? 13.956 -8.769 -16.653 1.00 78.75 231 GLU A N 1
ATOM 1851 C CA . GLU A 1 231 ? 15.239 -8.820 -15.937 1.00 78.75 231 GLU A CA 1
ATOM 1852 C C . GLU A 1 231 ? 15.768 -7.415 -15.588 1.00 78.75 231 GLU A C 1
ATOM 1854 O O . GLU A 1 231 ? 15.289 -6.396 -16.098 1.00 78.75 231 GLU A O 1
ATOM 1859 N N . ASN A 1 232 ? 16.745 -7.328 -14.684 1.00 76.75 232 ASN A N 1
ATOM 1860 C CA . ASN A 1 232 ? 17.390 -6.050 -14.374 1.00 76.75 232 ASN A CA 1
ATOM 1861 C C . ASN A 1 232 ? 18.179 -5.588 -15.600 1.00 76.75 232 ASN A C 1
ATOM 1863 O O . ASN A 1 232 ? 18.860 -6.377 -16.254 1.00 76.75 232 ASN A O 1
ATOM 1867 N N . GLY A 1 233 ? 18.061 -4.306 -15.938 1.00 73.94 233 GLY A N 1
ATOM 1868 C CA . GLY A 1 233 ? 18.689 -3.768 -17.144 1.00 73.94 233 GLY A CA 1
ATOM 1869 C C . GLY A 1 233 ? 18.018 -4.188 -18.458 1.00 73.94 233 GLY A C 1
ATOM 1870 O O . GLY A 1 233 ? 18.621 -3.993 -19.512 1.00 73.94 233 GLY A O 1
ATOM 1871 N N . SER A 1 234 ? 16.783 -4.712 -18.423 1.00 79.25 234 SER A N 1
ATOM 1872 C CA . SER A 1 234 ? 15.960 -4.932 -19.627 1.00 79.25 234 SER A CA 1
ATOM 1873 C C . SER A 1 234 ? 15.362 -3.641 -20.207 1.00 79.25 234 SER A C 1
ATOM 1875 O O . SER A 1 234 ? 14.696 -3.684 -21.236 1.00 79.25 234 SER A O 1
ATOM 1877 N N . GLY A 1 235 ? 15.569 -2.495 -19.542 1.00 80.56 235 GLY A N 1
ATOM 1878 C CA . GLY A 1 235 ? 15.131 -1.181 -20.019 1.00 80.56 235 GLY A CA 1
ATOM 1879 C C . GLY A 1 235 ? 13.728 -0.743 -19.592 1.00 80.56 235 GLY A C 1
ATOM 1880 O O . GLY A 1 235 ? 13.156 0.115 -20.254 1.00 80.56 235 GLY A O 1
ATOM 1881 N N . LYS A 1 236 ? 13.167 -1.299 -18.507 1.00 87.06 236 LYS A N 1
ATOM 1882 C CA . LYS A 1 236 ? 11.809 -0.983 -18.008 1.00 87.06 236 LYS A CA 1
ATOM 1883 C C . LYS A 1 236 ? 11.638 0.509 -17.689 1.00 87.06 236 LYS A C 1
ATOM 1885 O O . LYS A 1 236 ? 10.795 1.170 -18.288 1.00 87.06 236 LYS A O 1
ATOM 1890 N N . SER A 1 237 ? 12.500 1.061 -16.836 1.00 85.00 237 SER A N 1
ATOM 1891 C CA . SER A 1 237 ? 12.476 2.486 -16.473 1.00 85.00 237 SER A CA 1
ATOM 1892 C C . SER A 1 237 ? 12.781 3.387 -17.675 1.00 85.00 237 SER A C 1
ATOM 1894 O O . SER A 1 237 ? 12.144 4.419 -17.866 1.00 85.00 237 SER A O 1
ATOM 1896 N N . SER A 1 238 ? 13.701 2.972 -18.555 1.00 86.88 238 SER A N 1
ATOM 1897 C CA . SER A 1 238 ? 14.009 3.694 -19.798 1.00 86.88 238 SER A CA 1
ATOM 1898 C C . SER A 1 238 ? 12.813 3.748 -20.754 1.00 86.88 238 SER A C 1
ATOM 1900 O O . SER A 1 238 ? 12.574 4.784 -21.370 1.00 86.88 238 SER A O 1
ATOM 1902 N N . PHE A 1 239 ? 12.045 2.661 -20.861 1.00 87.62 239 PHE A N 1
ATOM 1903 C CA . PHE A 1 239 ? 10.814 2.611 -21.646 1.00 87.62 239 PHE A CA 1
ATOM 1904 C C . PHE A 1 239 ? 9.757 3.572 -21.091 1.00 87.62 239 PHE A C 1
ATOM 1906 O O . PHE A 1 239 ? 9.177 4.332 -21.863 1.00 87.62 239 PHE A O 1
ATOM 1913 N N . ILE A 1 240 ? 9.566 3.612 -19.768 1.00 88.56 240 ILE A N 1
ATOM 1914 C CA . ILE A 1 240 ? 8.659 4.575 -19.127 1.00 88.56 240 ILE A CA 1
ATOM 1915 C C . ILE A 1 240 ? 9.100 6.017 -19.384 1.00 88.56 240 ILE A C 1
ATOM 1917 O O . ILE A 1 240 ? 8.295 6.823 -19.837 1.00 88.56 240 ILE A O 1
ATOM 1921 N N . ASN A 1 241 ? 10.377 6.344 -19.188 1.00 86.56 241 ASN A N 1
ATOM 1922 C CA . ASN A 1 241 ? 10.887 7.695 -19.446 1.00 86.56 241 ASN A CA 1
ATOM 1923 C C . ASN A 1 241 ? 10.720 8.109 -20.918 1.00 86.56 241 ASN A C 1
ATOM 1925 O O . ASN A 1 241 ? 10.427 9.266 -21.227 1.00 86.56 241 ASN A O 1
ATOM 1929 N N . HIS A 1 242 ? 10.867 7.166 -21.849 1.00 85.44 242 HIS A N 1
ATOM 1930 C CA . HIS A 1 242 ? 10.608 7.420 -23.262 1.00 85.44 242 HIS A CA 1
ATOM 1931 C C . HIS A 1 242 ? 9.117 7.627 -23.551 1.00 85.44 242 HIS A C 1
ATOM 1933 O O . HIS A 1 242 ? 8.756 8.559 -24.266 1.00 85.44 242 HIS A O 1
ATOM 1939 N N . MET A 1 243 ? 8.244 6.807 -22.963 1.00 85.06 243 MET A N 1
ATOM 1940 C CA . MET A 1 243 ? 6.793 6.961 -23.073 1.00 85.06 243 MET A CA 1
ATOM 1941 C C . MET A 1 243 ? 6.346 8.335 -22.552 1.00 85.06 243 MET A C 1
ATOM 1943 O O . MET A 1 243 ? 5.601 9.030 -23.241 1.00 85.06 243 MET A O 1
ATOM 1947 N N . LEU A 1 244 ? 6.845 8.741 -21.380 1.00 84.50 244 LEU A N 1
ATOM 1948 C CA . LEU A 1 244 ? 6.535 10.024 -20.745 1.00 84.50 244 LEU A CA 1
ATOM 1949 C C . LEU A 1 244 ? 7.085 11.227 -21.522 1.00 84.50 244 LEU A C 1
ATOM 1951 O O . LEU A 1 244 ? 6.445 12.269 -21.548 1.00 84.50 244 LEU A O 1
ATOM 1955 N N . SER A 1 245 ? 8.248 11.103 -22.170 1.00 82.25 245 SER A N 1
ATOM 1956 C CA . SER A 1 245 ? 8.819 12.198 -22.975 1.00 82.25 245 SER A CA 1
ATOM 1957 C C . SER A 1 245 ? 8.201 12.316 -24.371 1.00 82.25 245 SER A C 1
ATOM 1959 O O . SER A 1 245 ? 8.200 13.397 -24.953 1.00 82.25 245 SER A O 1
ATOM 1961 N N . THR A 1 246 ? 7.663 11.221 -24.913 1.00 77.50 246 THR A N 1
ATOM 1962 C CA . THR A 1 246 ? 7.053 11.194 -26.254 1.00 77.50 246 THR A CA 1
ATOM 1963 C C . THR A 1 246 ? 5.582 11.612 -26.232 1.00 77.50 246 THR A C 1
ATOM 1965 O O . THR A 1 246 ? 5.057 12.092 -27.237 1.00 77.50 246 THR A O 1
ATOM 1968 N N . LYS A 1 247 ? 4.886 11.417 -25.106 1.00 75.75 247 LYS A N 1
ATOM 1969 C CA . LYS A 1 247 ? 3.465 11.751 -24.959 1.00 75.75 247 LYS A CA 1
ATOM 1970 C C . LYS A 1 247 ? 3.286 12.991 -24.095 1.00 75.75 247 LYS A C 1
ATOM 1972 O O . LYS A 1 247 ? 3.742 13.034 -22.961 1.00 75.75 247 LYS A O 1
ATOM 1977 N N . ASP A 1 248 ? 2.536 13.962 -24.608 1.00 74.56 248 ASP A N 1
ATOM 1978 C CA . ASP A 1 248 ? 2.064 15.089 -23.808 1.00 74.56 248 ASP A CA 1
ATOM 1979 C C . ASP A 1 248 ? 0.895 14.638 -22.919 1.00 74.56 248 ASP A C 1
ATOM 1981 O O . ASP A 1 248 ? -0.263 14.599 -23.341 1.00 74.56 248 ASP A O 1
ATOM 1985 N N . LEU A 1 249 ? 1.221 14.231 -21.692 1.00 75.06 249 LEU A N 1
ATOM 1986 C CA . LEU A 1 249 ? 0.256 13.766 -20.692 1.00 75.06 249 LEU A CA 1
ATOM 1987 C C . LEU A 1 249 ? -0.315 14.906 -19.826 1.00 75.06 249 LEU A C 1
ATOM 1989 O O . LEU A 1 249 ? -1.002 14.618 -18.847 1.00 75.06 249 LEU A O 1
ATOM 1993 N N . LYS A 1 250 ? -0.057 16.182 -20.174 1.00 69.38 250 LYS A N 1
ATOM 1994 C CA . LYS A 1 250 ? -0.626 17.387 -19.529 1.00 69.38 250 LYS A CA 1
ATOM 1995 C C . LYS A 1 250 ? -0.589 17.378 -17.993 1.00 69.38 250 LYS A C 1
ATOM 1997 O O . LYS A 1 250 ? -1.532 17.834 -17.351 1.00 69.38 250 LYS A O 1
ATOM 2002 N N . ASP A 1 251 ? 0.474 16.821 -17.417 1.00 69.69 251 ASP A N 1
ATOM 2003 C CA . ASP A 1 251 ? 0.673 16.674 -15.968 1.00 69.69 251 ASP A CA 1
ATOM 2004 C C . ASP A 1 251 ? -0.433 15.886 -15.224 1.00 69.69 251 ASP A C 1
ATOM 2006 O O . ASP A 1 251 ? -0.513 15.934 -13.999 1.00 69.69 251 ASP A O 1
ATOM 2010 N N . GLU A 1 252 ? -1.265 15.104 -15.926 1.00 78.56 252 GLU A N 1
ATOM 2011 C CA . GLU A 1 252 ? -2.309 14.255 -15.315 1.00 78.56 252 GLU A CA 1
ATOM 2012 C C . GLU A 1 252 ? -1.790 12.871 -14.874 1.00 78.56 252 GLU A C 1
ATOM 2014 O O . GLU A 1 252 ? -2.567 11.930 -14.673 1.00 78.56 252 GLU A O 1
ATOM 2019 N N . TYR A 1 253 ? -0.475 12.723 -14.715 1.00 85.81 253 TYR A N 1
ATOM 2020 C CA . TYR A 1 253 ? 0.158 11.478 -14.291 1.00 85.81 253 TYR A CA 1
ATOM 2021 C C . TYR A 1 253 ? 1.012 11.666 -13.037 1.00 85.81 253 TYR A C 1
ATOM 2023 O O . TYR A 1 253 ? 1.588 12.723 -12.793 1.00 85.81 253 TYR A O 1
ATOM 2031 N N . LEU A 1 254 ? 1.128 10.598 -12.254 1.00 87.00 254 LEU A N 1
ATOM 2032 C CA . LEU A 1 254 ? 2.048 10.498 -11.129 1.00 87.00 254 LEU A CA 1
ATOM 2033 C C . LEU A 1 254 ? 3.115 9.465 -11.466 1.00 87.00 254 LEU A C 1
ATOM 2035 O O . LEU A 1 254 ? 2.784 8.299 -11.652 1.00 87.00 254 LEU A O 1
ATOM 2039 N N . TYR A 1 255 ? 4.382 9.869 -11.496 1.00 88.69 255 TYR A N 1
ATOM 2040 C CA . TYR A 1 255 ? 5.510 8.949 -11.636 1.00 88.69 255 TYR A CA 1
ATOM 2041 C C . TYR A 1 255 ? 6.322 8.895 -10.342 1.00 88.69 255 TYR A C 1
ATOM 2043 O O . TYR A 1 255 ? 6.748 9.930 -9.826 1.00 88.69 255 TYR A O 1
ATOM 2051 N N . ILE A 1 256 ? 6.530 7.686 -9.820 1.00 88.19 256 ILE A N 1
ATOM 2052 C CA . ILE A 1 256 ? 7.386 7.433 -8.660 1.00 88.19 256 ILE A CA 1
ATOM 2053 C C . ILE A 1 256 ? 8.576 6.579 -9.111 1.00 88.19 256 ILE A C 1
ATOM 2055 O O . ILE A 1 256 ? 8.369 5.408 -9.437 1.00 88.19 256 ILE A O 1
ATOM 2059 N N . PRO A 1 257 ? 9.799 7.139 -9.138 1.00 84.31 257 PRO A N 1
ATOM 2060 C CA . PRO A 1 257 ? 10.986 6.428 -9.593 1.00 84.31 257 PRO A CA 1
ATOM 2061 C C . PRO A 1 257 ? 11.504 5.420 -8.555 1.00 84.31 257 PRO A C 1
ATOM 2063 O O . PRO A 1 257 ? 11.231 5.516 -7.352 1.00 84.31 257 PRO A O 1
ATOM 2066 N N . GLN A 1 258 ? 12.312 4.472 -9.037 1.00 81.75 258 GLN A N 1
ATOM 2067 C CA . GLN A 1 258 ? 12.938 3.438 -8.212 1.00 81.75 258 GLN A CA 1
ATOM 2068 C C . GLN A 1 258 ? 13.935 4.016 -7.198 1.00 81.75 258 GLN A C 1
ATOM 2070 O O . GLN A 1 258 ? 13.957 3.577 -6.048 1.00 81.75 258 GLN A O 1
ATOM 2075 N N . GLU A 1 259 ? 14.746 4.990 -7.603 1.00 80.38 259 GLU A N 1
ATOM 2076 C CA . GLU A 1 259 ? 15.726 5.656 -6.744 1.00 80.38 259 GLU A CA 1
ATOM 2077 C C . GLU A 1 259 ? 15.403 7.145 -6.664 1.00 80.38 259 GLU A C 1
ATOM 2079 O O . GLU A 1 259 ? 15.036 7.768 -7.660 1.00 80.38 259 GLU A O 1
ATOM 2084 N N . ILE A 1 260 ? 15.515 7.699 -5.459 1.00 77.62 260 ILE A N 1
ATOM 2085 C CA . ILE A 1 260 ? 15.281 9.114 -5.180 1.00 77.62 260 ILE A CA 1
ATOM 2086 C C . ILE A 1 260 ? 16.559 9.636 -4.549 1.00 77.62 260 ILE A C 1
ATOM 2088 O O . ILE A 1 260 ? 17.076 9.046 -3.596 1.00 77.62 260 ILE A O 1
ATOM 2092 N N . THR A 1 261 ? 17.073 10.738 -5.075 1.00 82.00 261 THR A N 1
ATOM 2093 C CA . THR A 1 261 ? 18.278 11.353 -4.522 1.00 82.00 261 THR A CA 1
ATOM 2094 C C . THR A 1 261 ? 17.992 11.988 -3.156 1.00 82.00 261 THR A C 1
ATOM 2096 O O . THR A 1 261 ? 16.855 12.345 -2.821 1.00 82.00 261 THR A O 1
ATOM 2099 N N . GLU A 1 262 ? 19.029 12.168 -2.335 1.00 78.00 262 GLU A N 1
ATOM 2100 C CA . GLU A 1 262 ? 18.876 12.846 -1.039 1.00 78.00 262 GLU A CA 1
ATOM 2101 C C . GLU A 1 262 ? 18.367 14.288 -1.196 1.00 78.00 262 GLU A C 1
ATOM 2103 O O . GLU A 1 262 ? 17.594 14.774 -0.368 1.00 78.00 262 GLU A O 1
ATOM 2108 N N . GLU A 1 263 ? 18.762 14.974 -2.271 1.00 80.75 263 GLU A N 1
ATOM 2109 C CA . GLU A 1 263 ? 18.310 16.334 -2.568 1.00 80.75 263 GLU A CA 1
ATOM 2110 C C . GLU A 1 263 ? 16.814 16.394 -2.888 1.00 80.75 263 GLU A C 1
ATOM 2112 O O . GLU A 1 263 ? 16.103 17.256 -2.368 1.00 80.75 263 GLU A O 1
ATOM 2117 N N . GLU A 1 264 ? 16.314 15.476 -3.718 1.00 80.00 264 GLU A N 1
ATOM 2118 C CA . GLU A 1 264 ? 14.885 15.372 -4.038 1.00 80.00 264 GLU A CA 1
ATOM 2119 C C . GLU A 1 264 ? 14.062 15.005 -2.806 1.00 80.00 264 GLU A C 1
ATOM 2121 O O . GLU A 1 264 ? 12.993 15.575 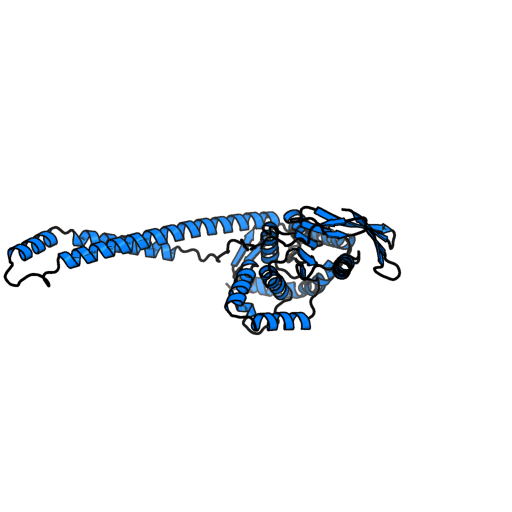-2.585 1.00 80.00 264 GLU A O 1
ATOM 2126 N N . SER A 1 265 ? 14.592 14.112 -1.968 1.00 80.44 265 SER A N 1
ATOM 2127 C CA . SER A 1 265 ? 13.967 13.715 -0.705 1.00 80.44 265 SER A CA 1
ATOM 2128 C C . SER A 1 265 ? 13.793 14.912 0.232 1.00 80.44 265 SER A C 1
ATOM 2130 O O . SER A 1 265 ? 12.703 15.124 0.768 1.00 80.44 265 SER A O 1
ATOM 2132 N N . LYS A 1 266 ? 14.835 15.746 0.379 1.00 80.06 266 LYS A N 1
ATOM 2133 C CA . LYS A 1 266 ? 14.773 16.986 1.170 1.00 80.06 266 LYS A CA 1
ATOM 2134 C C . LYS A 1 266 ? 13.768 17.977 0.589 1.00 80.06 266 LYS A C 1
ATOM 2136 O O . LYS A 1 266 ? 12.886 18.433 1.308 1.00 80.06 266 LYS A O 1
ATOM 2141 N N . LYS A 1 267 ? 13.821 18.235 -0.723 1.00 83.12 267 LYS A N 1
ATOM 2142 C CA . LYS A 1 267 ? 12.864 19.125 -1.408 1.00 83.12 267 LYS A CA 1
ATOM 2143 C C . LYS A 1 267 ? 11.415 18.667 -1.232 1.00 83.12 267 LYS A C 1
ATOM 2145 O O . LYS A 1 267 ? 10.531 19.496 -1.026 1.00 83.12 267 LYS A O 1
ATOM 2150 N N . LEU A 1 268 ? 11.155 17.360 -1.306 1.00 81.88 268 LEU A N 1
ATOM 2151 C CA . LEU A 1 268 ? 9.831 16.787 -1.060 1.00 81.88 268 LEU A CA 1
ATOM 2152 C C . LEU A 1 268 ? 9.376 17.018 0.377 1.00 81.88 268 LEU A C 1
ATOM 2154 O O . LEU A 1 268 ? 8.243 17.451 0.589 1.00 81.88 268 LEU A O 1
ATOM 2158 N N . PHE A 1 269 ? 10.249 16.746 1.343 1.00 80.19 269 PHE A N 1
ATOM 2159 C CA . PHE A 1 269 ? 9.949 16.908 2.760 1.00 80.19 269 PHE A CA 1
ATOM 2160 C C . PHE A 1 269 ? 9.686 18.376 3.128 1.00 80.19 269 PHE A C 1
ATOM 2162 O O . PHE A 1 269 ? 8.654 18.683 3.725 1.00 80.19 269 PHE A O 1
ATOM 2169 N N . ASP A 1 270 ? 10.538 19.299 2.681 1.00 80.81 270 ASP A N 1
ATOM 2170 C CA . ASP A 1 270 ? 10.366 20.745 2.874 1.00 80.81 270 ASP A CA 1
ATOM 2171 C C . ASP A 1 270 ? 9.112 21.265 2.155 1.00 80.81 270 ASP A C 1
ATOM 2173 O O . ASP A 1 270 ? 8.339 22.068 2.689 1.00 80.81 270 ASP A O 1
ATOM 2177 N N . GLY A 1 271 ? 8.854 20.745 0.953 1.00 81.75 271 GLY A N 1
ATOM 2178 C CA . GLY A 1 271 ? 7.634 21.002 0.200 1.00 81.75 271 GLY A CA 1
ATOM 2179 C C . GLY A 1 271 ? 6.380 20.576 0.962 1.00 81.75 271 GLY A C 1
ATOM 2180 O O . GLY A 1 271 ? 5.404 21.311 0.974 1.00 81.75 271 GLY A O 1
ATOM 2181 N N . ILE A 1 272 ? 6.393 19.428 1.644 1.00 79.31 272 ILE A N 1
ATOM 2182 C CA . ILE A 1 272 ? 5.262 18.974 2.468 1.00 79.31 272 ILE A CA 1
ATOM 2183 C C . ILE A 1 272 ? 5.149 19.809 3.748 1.00 79.31 272 ILE A C 1
ATOM 2185 O O . ILE A 1 272 ? 4.045 20.193 4.133 1.00 79.31 272 ILE A O 1
ATOM 2189 N N . ASN A 1 273 ? 6.273 20.162 4.376 1.00 77.81 273 ASN A N 1
ATOM 2190 C CA . ASN A 1 273 ? 6.307 21.008 5.569 1.00 77.81 273 ASN A CA 1
ATOM 2191 C C . ASN A 1 273 ? 5.884 22.458 5.316 1.00 77.81 273 ASN A C 1
ATOM 2193 O O . ASN A 1 273 ? 5.475 23.134 6.259 1.00 77.81 273 ASN A O 1
ATOM 2197 N N . SER A 1 274 ? 5.897 22.929 4.073 1.00 80.44 274 SER A N 1
ATOM 2198 C CA . SER A 1 274 ? 5.379 24.252 3.704 1.00 80.44 274 SER A CA 1
ATOM 2199 C C . SER A 1 274 ? 3.885 24.259 3.350 1.00 80.44 274 SER A C 1
ATOM 2201 O O . SER A 1 274 ? 3.289 25.332 3.275 1.00 80.44 274 SER A O 1
ATOM 2203 N N . LEU A 1 275 ? 3.238 23.093 3.205 1.00 81.62 275 LEU A N 1
ATOM 2204 C CA . LEU A 1 275 ? 1.797 23.009 2.927 1.00 81.62 275 LEU A CA 1
ATOM 2205 C C . LEU A 1 275 ? 0.939 23.477 4.116 1.00 81.62 275 LEU A C 1
ATOM 2207 O O . LEU A 1 275 ? 1.348 23.417 5.282 1.00 81.62 275 LEU A O 1
ATOM 2211 N N . GLY A 1 276 ? -0.292 23.898 3.816 1.00 81.75 276 GLY A N 1
ATOM 2212 C CA . GLY A 1 276 ? -1.304 24.215 4.824 1.00 81.75 276 GLY A CA 1
ATOM 2213 C C . GLY A 1 276 ? -1.647 23.012 5.713 1.00 81.75 276 GLY A C 1
ATOM 2214 O O . GLY A 1 276 ? -1.509 21.855 5.308 1.00 81.75 276 GLY A O 1
ATOM 2215 N N . ASN A 1 277 ? -2.102 23.286 6.939 1.00 80.00 277 ASN A N 1
ATOM 2216 C CA . ASN A 1 277 ? -2.373 22.249 7.942 1.00 80.00 277 ASN A CA 1
ATOM 2217 C C . ASN A 1 277 ? -3.461 21.250 7.514 1.00 80.00 277 ASN A C 1
ATOM 2219 O O . ASN A 1 277 ? -3.382 20.086 7.900 1.00 80.00 277 ASN A O 1
ATOM 2223 N N . ASP A 1 278 ? -4.417 21.675 6.688 1.00 77.69 278 ASP A N 1
ATOM 2224 C CA . ASP A 1 278 ? -5.497 20.813 6.196 1.00 77.69 278 ASP A CA 1
ATOM 2225 C C . ASP A 1 278 ? -4.948 19.707 5.279 1.00 77.69 278 ASP A C 1
ATOM 2227 O O . ASP A 1 278 ? -5.122 18.519 5.550 1.00 77.69 278 ASP A O 1
ATOM 2231 N N . ILE A 1 279 ? -4.160 20.091 4.267 1.00 76.94 279 ILE A N 1
ATOM 2232 C CA . ILE A 1 279 ? -3.534 19.164 3.309 1.00 76.94 279 ILE A CA 1
ATOM 2233 C C . ILE A 1 279 ? -2.540 18.239 4.023 1.00 76.94 279 ILE A C 1
ATOM 2235 O O . ILE A 1 279 ? -2.510 17.035 3.776 1.00 76.94 279 ILE A O 1
ATOM 2239 N N . LYS A 1 280 ? -1.749 18.770 4.965 1.00 79.62 280 LYS A N 1
ATOM 2240 C CA . LYS A 1 280 ? -0.866 17.945 5.806 1.00 79.62 280 LYS A CA 1
ATOM 2241 C C . LYS A 1 280 ? -1.643 16.903 6.606 1.00 79.62 280 LYS A C 1
ATOM 2243 O O . LYS A 1 280 ? -1.181 15.771 6.733 1.00 79.62 280 LYS A O 1
ATOM 2248 N N . GLY A 1 281 ? -2.810 17.268 7.137 1.00 76.69 281 GLY A N 1
ATOM 2249 C CA . GLY A 1 281 ? -3.691 16.347 7.852 1.00 76.69 281 GLY A CA 1
ATOM 2250 C C . GLY A 1 281 ? -4.121 15.164 6.984 1.00 76.69 281 GLY A C 1
ATOM 2251 O O . GLY A 1 281 ? -4.089 14.017 7.441 1.00 76.69 281 GLY A O 1
ATOM 2252 N N . GLU A 1 282 ? -4.450 15.417 5.717 1.00 75.62 282 GLU A N 1
ATOM 2253 C CA . GLU A 1 282 ? -4.796 14.372 4.749 1.00 75.62 282 GLU A CA 1
ATOM 2254 C C . GLU A 1 282 ? -3.590 13.491 4.392 1.00 75.62 282 GLU A C 1
ATOM 2256 O O . GLU A 1 282 ? -3.688 12.263 4.478 1.00 75.62 282 GLU A O 1
ATOM 2261 N N . ILE A 1 283 ? -2.425 14.091 4.113 1.00 78.31 283 ILE A N 1
ATOM 2262 C CA . ILE A 1 283 ? -1.171 13.356 3.858 1.00 78.31 283 ILE A CA 1
ATOM 2263 C C . ILE A 1 283 ? -0.845 12.432 5.035 1.00 78.31 283 ILE A C 1
ATOM 2265 O O . ILE A 1 283 ? -0.618 11.236 4.846 1.00 78.31 283 ILE A O 1
ATOM 2269 N N . TYR A 1 284 ? -0.869 12.946 6.267 1.00 78.19 284 TYR A N 1
ATOM 2270 C CA . TYR A 1 284 ? -0.577 12.144 7.456 1.00 78.19 284 TYR A CA 1
ATOM 2271 C C . TYR A 1 284 ? -1.622 11.061 7.713 1.00 78.19 284 TYR A C 1
ATOM 2273 O O . TYR A 1 284 ? -1.281 9.992 8.224 1.00 78.19 284 TYR A O 1
ATOM 2281 N N . THR A 1 285 ? -2.875 11.289 7.320 1.00 76.19 285 THR A N 1
ATOM 2282 C CA . THR A 1 285 ? -3.913 10.256 7.363 1.00 76.19 285 THR A CA 1
ATOM 2283 C C . THR A 1 285 ? -3.593 9.120 6.393 1.00 76.19 285 THR A C 1
ATOM 2285 O O . THR A 1 285 ? -3.711 7.954 6.773 1.00 76.19 285 THR A O 1
ATOM 2288 N N . ILE A 1 286 ? -3.138 9.428 5.173 1.00 74.88 286 ILE A N 1
ATOM 2289 C CA . ILE A 1 286 ? -2.728 8.417 4.186 1.00 74.88 286 ILE A CA 1
ATOM 2290 C C . ILE A 1 286 ? -1.461 7.681 4.645 1.00 74.88 286 ILE A C 1
ATOM 2292 O O . ILE A 1 286 ? -1.410 6.458 4.585 1.00 74.88 286 ILE A O 1
ATOM 2296 N N . ILE A 1 287 ? -0.468 8.381 5.191 1.00 76.50 287 ILE A N 1
ATOM 2297 C CA . ILE A 1 287 ? 0.762 7.760 5.719 1.00 76.50 287 ILE A CA 1
ATOM 2298 C C . ILE A 1 287 ? 0.459 6.798 6.866 1.00 76.50 287 ILE A C 1
ATOM 2300 O O . ILE A 1 287 ? 1.000 5.694 6.916 1.00 76.50 287 ILE A O 1
ATOM 2304 N N . ARG A 1 288 ? -0.455 7.189 7.760 1.00 72.38 288 ARG A N 1
ATOM 2305 C CA . ARG A 1 288 ? -0.912 6.334 8.857 1.00 72.38 288 ARG A CA 1
ATOM 2306 C C . ARG A 1 288 ? -1.656 5.099 8.353 1.00 72.38 288 ARG A C 1
ATOM 2308 O O . ARG A 1 288 ? -1.566 4.046 8.977 1.00 72.38 288 ARG A O 1
ATOM 2315 N N . LYS A 1 289 ? -2.362 5.210 7.221 1.00 69.88 289 LYS A N 1
ATOM 2316 C CA . LYS A 1 289 ? -2.942 4.060 6.511 1.00 69.88 289 LYS A CA 1
ATOM 2317 C C . LYS A 1 289 ? -1.853 3.176 5.895 1.00 69.88 289 LYS A C 1
ATOM 2319 O O . LYS A 1 289 ? -1.932 1.966 6.033 1.00 69.88 289 LYS A O 1
ATOM 2324 N N . LEU A 1 290 ? -0.785 3.743 5.335 1.00 68.88 290 LEU A N 1
ATOM 2325 C CA . LEU A 1 290 ? 0.394 3.009 4.841 1.00 68.88 290 LEU A CA 1
ATOM 2326 C C . LEU A 1 290 ? 1.311 2.474 5.968 1.00 68.88 290 LEU A C 1
ATOM 2328 O O . LEU A 1 290 ? 2.512 2.302 5.762 1.00 68.88 290 LEU A O 1
ATOM 2332 N N . SER A 1 291 ? 0.752 2.217 7.156 1.00 65.00 291 SER A N 1
ATOM 2333 C CA . SER A 1 291 ? 1.428 1.625 8.320 1.00 65.00 291 SER A CA 1
ATOM 2334 C C . SER A 1 291 ? 2.654 2.401 8.835 1.00 65.00 291 SER A C 1
ATOM 2336 O O . SER A 1 291 ? 3.516 1.823 9.491 1.00 65.00 291 SER A O 1
ATOM 2338 N N . SER A 1 292 ? 2.737 3.712 8.586 1.00 64.25 292 SER A N 1
ATOM 2339 C CA . SER A 1 292 ? 3.793 4.581 9.128 1.00 64.25 292 SER A CA 1
ATOM 2340 C C . SER A 1 292 ? 3.247 5.540 10.184 1.00 64.25 292 SER A C 1
ATOM 2342 O O . SER A 1 292 ? 2.198 6.155 10.003 1.00 64.25 292 SER A O 1
ATOM 2344 N N . ASP A 1 293 ? 3.972 5.714 11.292 1.00 62.91 293 ASP A N 1
ATOM 2345 C CA . ASP A 1 293 ? 3.589 6.685 12.317 1.00 62.91 293 ASP A CA 1
ATOM 2346 C C . ASP A 1 293 ? 3.960 8.112 11.882 1.00 62.91 293 ASP A C 1
ATOM 2348 O O . ASP A 1 293 ? 5.147 8.423 11.775 1.00 62.91 293 ASP A O 1
ATOM 2352 N N . PRO A 1 294 ? 2.984 9.025 11.707 1.00 57.66 294 PRO A N 1
ATOM 2353 C CA . PRO A 1 294 ? 3.259 10.397 11.272 1.00 57.66 294 PRO A CA 1
ATOM 2354 C C . PRO A 1 294 ? 4.065 11.201 12.302 1.00 57.66 294 PRO A C 1
ATOM 2356 O O . PRO A 1 294 ? 4.683 12.198 11.953 1.00 57.66 294 PRO A O 1
ATOM 2359 N N . ILE A 1 295 ? 4.090 10.755 13.562 1.00 53.56 295 ILE A N 1
ATOM 2360 C CA . ILE A 1 295 ? 4.855 11.386 14.646 1.00 53.56 295 ILE A CA 1
ATOM 2361 C C . ILE A 1 295 ? 6.365 11.241 14.395 1.00 53.56 295 ILE A C 1
ATOM 2363 O O . ILE A 1 295 ? 7.106 12.193 14.607 1.00 53.56 295 ILE A O 1
ATOM 2367 N N . LYS A 1 296 ? 6.817 10.104 13.842 1.00 57.06 296 LYS A N 1
ATOM 2368 C CA . LYS A 1 296 ? 8.237 9.881 13.509 1.00 57.06 296 LYS A CA 1
ATOM 2369 C C . LYS A 1 296 ? 8.745 10.810 12.402 1.00 57.06 296 LYS A C 1
ATOM 2371 O O . LYS A 1 296 ? 9.940 11.053 12.317 1.00 57.06 296 LYS A O 1
ATOM 2376 N N . LEU A 1 297 ? 7.837 11.346 11.584 1.00 57.69 297 LEU A N 1
ATOM 2377 C CA . LEU A 1 297 ? 8.150 12.270 10.493 1.00 57.69 297 LEU A CA 1
ATOM 2378 C C . LEU A 1 297 ? 8.241 13.733 10.945 1.00 57.69 297 LEU A C 1
ATOM 2380 O O . LEU A 1 297 ? 8.764 14.555 10.202 1.00 57.69 297 LEU A O 1
ATOM 2384 N N . GLN A 1 298 ? 7.718 14.077 12.127 1.00 55.34 298 GLN A N 1
ATOM 2385 C CA . GLN A 1 298 ? 7.740 15.451 12.647 1.00 55.34 298 GLN A CA 1
ATOM 2386 C C . GLN A 1 298 ? 9.020 15.754 13.438 1.00 55.34 298 GLN A C 1
ATOM 2388 O O . GLN A 1 298 ? 9.476 16.897 13.452 1.00 55.34 298 GLN A O 1
ATOM 2393 N N . ASP A 1 299 ? 9.644 14.734 14.031 1.00 56.22 299 ASP A N 1
ATOM 2394 C CA . ASP A 1 299 ? 10.849 14.871 14.851 1.00 56.22 299 ASP A CA 1
ATOM 2395 C C . ASP A 1 299 ? 12.136 14.836 14.003 1.00 56.22 299 ASP A C 1
ATOM 2397 O O . ASP A 1 299 ? 12.967 13.949 14.148 1.00 56.22 299 ASP A O 1
ATOM 2401 N N . SER A 1 300 ? 12.316 15.826 13.121 1.00 51.00 300 SER A N 1
ATOM 2402 C CA . SER A 1 300 ? 13.626 16.309 12.617 1.00 51.00 300 SER A CA 1
ATOM 2403 C C . SER A 1 300 ? 14.648 15.275 12.095 1.00 51.00 300 SER A C 1
ATOM 2405 O O . SER A 1 300 ? 15.847 15.558 12.082 1.00 51.00 300 SER A O 1
ATOM 2407 N N . PHE A 1 301 ? 14.225 14.082 11.679 1.00 56.66 301 PHE A N 1
ATOM 2408 C CA . PHE A 1 301 ? 15.108 13.039 11.161 1.00 56.66 301 PHE A CA 1
ATOM 2409 C C . PHE A 1 301 ? 15.005 12.982 9.636 1.00 56.66 301 PHE A C 1
ATOM 2411 O O . PHE A 1 301 ? 13.926 13.184 9.080 1.00 56.66 301 PHE A O 1
ATOM 2418 N N . ILE A 1 302 ? 16.123 12.712 8.955 1.00 61.91 302 ILE A N 1
ATOM 2419 C CA . ILE A 1 302 ? 16.126 12.421 7.515 1.00 61.91 302 ILE A CA 1
ATOM 2420 C C . ILE A 1 302 ? 15.217 11.199 7.325 1.00 61.91 302 ILE A C 1
ATOM 2422 O O . ILE A 1 302 ? 15.567 10.130 7.832 1.00 61.91 302 ILE A O 1
ATOM 2426 N N . PRO A 1 303 ? 14.048 11.329 6.670 1.00 68.31 303 PRO A N 1
ATOM 2427 C CA . PRO A 1 303 ? 13.109 10.223 6.590 1.00 68.31 303 PRO A CA 1
ATOM 2428 C C . PRO A 1 303 ? 13.769 9.053 5.868 1.00 68.31 303 PRO A C 1
ATOM 2430 O O . PRO A 1 303 ? 14.542 9.246 4.925 1.00 68.31 303 PRO A O 1
ATOM 2433 N N . SER A 1 304 ? 13.476 7.832 6.306 1.00 73.75 304 SER A N 1
ATOM 2434 C CA . SER A 1 304 ? 13.998 6.649 5.624 1.00 73.75 304 SER A CA 1
ATOM 2435 C C . SER A 1 304 ? 13.520 6.613 4.160 1.00 73.75 304 SER A C 1
ATOM 2437 O O . SER A 1 304 ? 12.439 7.125 3.855 1.00 73.75 304 SER A O 1
ATOM 2439 N N . PRO A 1 305 ? 14.255 5.969 3.234 1.00 72.06 305 PRO A N 1
ATOM 2440 C CA . PRO A 1 305 ? 13.822 5.852 1.838 1.00 72.06 305 PRO A CA 1
ATOM 2441 C C . PRO A 1 305 ? 12.402 5.276 1.687 1.00 72.06 305 PRO A C 1
ATOM 2443 O O . PRO A 1 305 ? 11.620 5.739 0.855 1.00 72.06 305 PRO A O 1
ATOM 2446 N N . GLY A 1 306 ? 12.025 4.321 2.548 1.00 73.56 306 GLY A N 1
ATOM 2447 C CA . GLY A 1 306 ? 10.666 3.773 2.598 1.00 73.56 306 GLY A CA 1
ATOM 2448 C C . GLY A 1 306 ? 9.612 4.791 3.055 1.00 73.56 306 GLY A C 1
ATOM 2449 O O . GLY A 1 306 ? 8.501 4.805 2.530 1.00 73.56 306 GLY A O 1
ATOM 2450 N N . GLU A 1 307 ? 9.941 5.680 3.993 1.00 76.75 307 GLU A N 1
ATOM 2451 C CA . GLU A 1 307 ? 9.054 6.763 4.435 1.00 76.75 307 GLU A CA 1
ATOM 2452 C C . GLU A 1 307 ? 8.901 7.862 3.380 1.00 76.75 307 GLU A C 1
ATOM 2454 O O . GLU A 1 307 ? 7.777 8.305 3.137 1.00 76.75 307 GLU A O 1
ATOM 2459 N N . ILE A 1 308 ? 9.989 8.258 2.707 1.00 80.00 308 ILE A N 1
ATOM 2460 C CA . ILE A 1 308 ? 9.936 9.193 1.570 1.00 80.00 308 ILE A CA 1
ATOM 2461 C C . ILE A 1 308 ? 9.022 8.644 0.477 1.00 80.00 308 ILE A C 1
ATOM 2463 O O . ILE A 1 308 ? 8.170 9.362 -0.045 1.00 80.00 308 ILE A O 1
ATOM 2467 N N . ARG A 1 309 ? 9.134 7.352 0.164 1.00 81.00 309 ARG A N 1
ATOM 2468 C CA . ARG A 1 309 ? 8.267 6.726 -0.832 1.00 81.00 309 ARG A CA 1
ATOM 2469 C C . ARG A 1 309 ? 6.795 6.764 -0.429 1.00 81.00 309 ARG A C 1
ATOM 2471 O O . ARG A 1 309 ? 5.949 7.126 -1.245 1.00 81.00 309 ARG A O 1
ATOM 2478 N N . LYS A 1 310 ? 6.477 6.466 0.834 1.00 79.88 310 LYS A N 1
ATOM 2479 C CA . LYS A 1 310 ? 5.105 6.595 1.357 1.00 79.88 310 LYS A CA 1
ATOM 2480 C C . LYS A 1 310 ? 4.606 8.040 1.289 1.00 79.88 310 LYS A C 1
ATOM 2482 O O . LYS A 1 310 ? 3.446 8.250 0.951 1.00 79.88 310 LYS A O 1
ATOM 2487 N N . LEU A 1 311 ? 5.466 9.026 1.561 1.00 81.19 311 LEU A N 1
ATOM 2488 C CA . LEU A 1 311 ? 5.160 10.454 1.410 1.00 81.19 311 LEU A CA 1
ATOM 2489 C C . LEU A 1 311 ? 4.861 10.823 -0.050 1.00 81.19 311 LEU A C 1
ATOM 2491 O O . LEU A 1 311 ? 3.894 11.537 -0.300 1.00 81.19 311 LEU A O 1
ATOM 2495 N N . MET A 1 312 ? 5.640 10.318 -1.012 1.00 82.44 312 MET A N 1
ATOM 2496 C CA . MET A 1 312 ? 5.397 10.541 -2.443 1.00 82.44 312 MET A CA 1
ATOM 2497 C C . MET A 1 312 ? 4.078 9.933 -2.900 1.00 82.44 312 MET A C 1
ATOM 2499 O O . MET A 1 312 ? 3.302 10.614 -3.565 1.00 82.44 312 MET A O 1
ATOM 2503 N N . ILE A 1 313 ? 3.802 8.689 -2.498 1.00 81.69 313 ILE A N 1
ATOM 2504 C CA . ILE A 1 313 ? 2.523 8.030 -2.773 1.00 81.69 313 ILE A CA 1
ATOM 2505 C C . ILE A 1 313 ? 1.394 8.860 -2.156 1.00 81.69 313 ILE A C 1
ATOM 2507 O O . ILE A 1 313 ? 0.479 9.259 -2.862 1.00 81.69 313 ILE A O 1
ATOM 2511 N N . ALA A 1 314 ? 1.479 9.206 -0.869 1.00 81.12 314 ALA A N 1
ATOM 2512 C CA . ALA A 1 314 ? 0.447 9.984 -0.188 1.00 81.12 314 ALA A CA 1
ATOM 2513 C C . ALA A 1 314 ? 0.185 11.340 -0.860 1.00 81.12 314 ALA A C 1
ATOM 2515 O O . ALA A 1 314 ? -0.965 11.677 -1.128 1.00 81.12 314 ALA A O 1
ATOM 2516 N N . LYS A 1 315 ? 1.241 12.097 -1.174 1.00 81.19 315 LYS A N 1
ATOM 2517 C CA . LYS A 1 315 ? 1.142 13.394 -1.855 1.00 81.19 315 LYS A CA 1
ATOM 2518 C C . LYS A 1 315 ? 0.563 13.252 -3.262 1.00 81.19 315 LYS A C 1
ATOM 2520 O O . LYS A 1 315 ? -0.308 14.029 -3.637 1.00 81.19 315 LYS A O 1
ATOM 2525 N N . GLY A 1 316 ? 1.044 12.278 -4.030 1.00 78.00 316 GLY A N 1
ATOM 2526 C CA . GLY A 1 316 ? 0.595 12.045 -5.397 1.00 78.00 316 GLY A CA 1
ATOM 2527 C C . GLY A 1 316 ? -0.864 11.603 -5.462 1.00 78.00 316 GLY A C 1
ATOM 2528 O O . GLY A 1 316 ? -1.609 12.068 -6.315 1.00 78.00 316 GLY A O 1
ATOM 2529 N N . LEU A 1 317 ? -1.318 10.788 -4.510 1.00 75.44 317 LEU A N 1
ATOM 2530 C CA . LEU A 1 317 ? -2.717 10.369 -4.434 1.00 75.44 317 LEU A CA 1
ATOM 2531 C C . LEU A 1 317 ? -3.681 11.533 -4.171 1.00 75.44 317 LEU A C 1
ATOM 2533 O O . LEU A 1 317 ? -4.790 11.517 -4.700 1.00 75.44 317 LEU A O 1
ATOM 2537 N N . LEU A 1 318 ? -3.267 12.565 -3.426 1.00 74.19 318 LEU A N 1
ATOM 2538 C CA . LEU A 1 318 ? -4.092 13.765 -3.220 1.00 74.19 318 LEU A CA 1
ATOM 2539 C C . LEU A 1 318 ? -4.316 14.568 -4.502 1.00 74.19 318 LEU A C 1
ATOM 2541 O O . LEU A 1 318 ? -5.331 15.246 -4.635 1.00 74.19 318 LEU A O 1
ATOM 2545 N N . GLN A 1 319 ? -3.396 14.477 -5.461 1.00 72.31 319 GLN A N 1
ATOM 2546 C CA . GLN A 1 319 ? -3.526 15.159 -6.748 1.00 72.31 319 GLN A CA 1
ATOM 2547 C C . GLN A 1 319 ? -4.538 14.477 -7.676 1.00 72.31 319 GLN A C 1
ATOM 2549 O O . GLN A 1 319 ? -4.864 15.037 -8.716 1.00 72.31 319 GLN A O 1
ATOM 2554 N N . SER A 1 320 ? -5.066 13.308 -7.288 1.00 73.25 320 SER A N 1
ATOM 2555 C CA . SER A 1 320 ? -6.030 12.526 -8.071 1.00 73.25 320 SER A CA 1
ATOM 2556 C C . SER A 1 320 ? -5.590 12.337 -9.535 1.00 73.25 320 SER A C 1
ATOM 2558 O O . SER A 1 320 ? -6.337 12.704 -10.443 1.00 73.25 320 SER A O 1
ATOM 2560 N N . PRO A 1 321 ? -4.375 11.802 -9.784 1.00 77.94 321 PRO A N 1
ATOM 2561 C CA . PRO A 1 321 ? -3.856 11.620 -11.136 1.00 77.94 321 PRO A CA 1
ATOM 2562 C C . PRO A 1 321 ? -4.726 10.635 -11.925 1.00 77.94 321 PRO A C 1
ATOM 2564 O O . PRO A 1 321 ? -5.258 9.674 -11.360 1.00 77.94 321 PRO A O 1
ATOM 2567 N N . SER A 1 322 ? -4.825 10.859 -13.235 1.00 79.38 322 SER A N 1
ATOM 2568 C CA . SER A 1 322 ? -5.522 9.977 -14.178 1.00 79.38 322 SER A CA 1
ATOM 2569 C C . SER A 1 322 ? -4.700 8.709 -14.478 1.00 79.38 322 SER A C 1
ATOM 2571 O O . SER A 1 322 ? -5.273 7.654 -14.747 1.00 79.38 322 SER A O 1
ATOM 2573 N N . LEU A 1 323 ? -3.362 8.794 -14.398 1.00 85.62 323 LEU A N 1
ATOM 2574 C CA . LEU A 1 323 ? -2.424 7.679 -14.580 1.00 85.62 323 LEU A CA 1
ATOM 2575 C C . LEU A 1 323 ? -1.395 7.626 -13.440 1.00 85.62 323 LEU A C 1
ATOM 2577 O O . LEU A 1 323 ? -0.683 8.598 -13.197 1.00 85.62 323 LEU A O 1
ATOM 2581 N N . ILE A 1 324 ? -1.253 6.478 -12.778 1.00 88.88 324 ILE A N 1
ATOM 2582 C CA . ILE A 1 324 ? -0.200 6.250 -11.775 1.00 88.88 324 ILE A CA 1
ATOM 2583 C C . ILE A 1 324 ? 0.869 5.319 -12.344 1.00 88.88 324 ILE A C 1
ATOM 2585 O O . ILE A 1 324 ? 0.557 4.229 -12.804 1.00 88.88 324 ILE A O 1
ATOM 2589 N N . ILE A 1 325 ? 2.138 5.703 -12.262 1.00 91.19 325 ILE A N 1
ATOM 2590 C CA . ILE A 1 325 ? 3.281 4.883 -12.659 1.00 91.19 325 ILE A CA 1
ATOM 2591 C C . ILE A 1 325 ? 4.198 4.690 -11.451 1.00 91.19 325 ILE A C 1
ATOM 2593 O O . ILE A 1 325 ? 4.731 5.656 -10.903 1.00 91.19 325 ILE A O 1
ATOM 2597 N N . LEU A 1 326 ? 4.380 3.439 -11.036 1.00 90.62 326 LEU A N 1
ATOM 2598 C CA . LEU A 1 326 ? 5.193 3.061 -9.882 1.00 90.62 326 LEU A CA 1
ATOM 2599 C C . LEU A 1 326 ? 6.367 2.192 -10.327 1.00 90.62 326 LEU A C 1
ATOM 2601 O O . LEU A 1 326 ? 6.143 1.091 -10.829 1.00 90.62 326 LEU A O 1
ATOM 2605 N N . ASP A 1 327 ? 7.596 2.658 -10.108 1.00 87.94 327 ASP A N 1
ATOM 2606 C CA . ASP A 1 327 ? 8.806 1.889 -10.400 1.00 87.94 327 ASP A CA 1
ATOM 2607 C C . ASP A 1 327 ? 9.390 1.256 -9.126 1.00 87.94 327 ASP A C 1
ATOM 2609 O O . ASP A 1 327 ? 9.829 1.950 -8.208 1.00 87.94 327 ASP A O 1
ATOM 2613 N N . GLU A 1 328 ? 9.326 -0.076 -9.042 1.00 84.44 328 GLU A N 1
ATOM 2614 C CA . GLU A 1 328 ? 9.703 -0.897 -7.884 1.00 84.44 328 GLU A CA 1
ATOM 2615 C C . GLU A 1 328 ? 9.149 -0.381 -6.544 1.00 84.44 328 GLU A C 1
ATOM 2617 O O . GLU A 1 328 ? 9.917 -0.175 -5.597 1.00 84.44 328 GLU A O 1
ATOM 2622 N N . PRO A 1 329 ? 7.821 -0.173 -6.409 1.00 77.88 329 PRO A N 1
ATOM 2623 C CA . PRO A 1 329 ? 7.241 0.513 -5.254 1.00 77.88 329 PRO A CA 1
ATOM 2624 C C . PRO A 1 329 ? 7.482 -0.207 -3.926 1.00 77.88 329 PRO A C 1
ATOM 2626 O O . PRO A 1 329 ? 7.589 0.445 -2.893 1.00 77.88 329 PRO A O 1
ATOM 2629 N N . THR A 1 330 ? 7.610 -1.532 -3.938 1.00 73.38 330 THR A N 1
ATOM 2630 C CA . THR A 1 330 ? 7.808 -2.351 -2.734 1.00 73.38 330 THR A CA 1
ATOM 2631 C C . THR A 1 330 ? 9.232 -2.287 -2.183 1.00 73.38 330 THR A C 1
ATOM 2633 O O . THR A 1 330 ? 9.462 -2.673 -1.036 1.00 73.38 330 THR A O 1
ATOM 2636 N N . ASN A 1 331 ? 10.195 -1.781 -2.959 1.00 73.88 331 ASN A N 1
ATOM 2637 C CA . ASN A 1 331 ? 11.577 -1.686 -2.507 1.00 73.88 331 ASN A CA 1
ATOM 2638 C C . ASN A 1 331 ? 11.693 -0.761 -1.275 1.00 73.88 331 ASN A C 1
ATOM 2640 O O . ASN A 1 331 ? 10.983 0.239 -1.153 1.00 73.88 331 ASN A O 1
ATOM 2644 N N . HIS A 1 332 ? 12.564 -1.117 -0.331 1.00 69.69 332 HIS A N 1
ATOM 2645 C CA . HIS A 1 332 ? 12.747 -0.419 0.952 1.00 69.69 332 HIS A CA 1
ATOM 2646 C C . HIS A 1 332 ? 11.491 -0.293 1.843 1.00 69.69 332 HIS A C 1
ATOM 2648 O O . HIS A 1 332 ? 11.543 0.409 2.856 1.00 69.69 332 HIS A O 1
ATOM 2654 N N . MET A 1 333 ? 10.377 -0.957 1.507 1.00 71.12 333 MET A N 1
ATOM 2655 C CA . MET A 1 333 ? 9.177 -0.994 2.342 1.00 71.12 333 MET A CA 1
ATOM 2656 C C . MET A 1 333 ? 9.181 -2.220 3.255 1.00 71.12 333 MET A C 1
ATOM 2658 O O . MET A 1 333 ? 9.540 -3.330 2.868 1.00 71.12 333 MET A O 1
ATOM 2662 N N . ASP A 1 334 ? 8.730 -2.016 4.488 1.00 72.31 334 ASP A N 1
ATOM 2663 C CA . ASP A 1 334 ? 8.408 -3.091 5.411 1.00 72.31 334 ASP A CA 1
ATOM 2664 C C . ASP A 1 334 ? 7.169 -3.864 4.939 1.00 72.31 334 ASP A C 1
ATOM 2666 O O . ASP A 1 334 ? 6.303 -3.345 4.234 1.00 72.31 334 ASP A O 1
ATOM 2670 N N . LEU A 1 335 ? 7.070 -5.124 5.351 1.00 69.38 335 LEU A N 1
ATOM 2671 C CA . LEU A 1 335 ? 6.038 -6.040 4.873 1.00 69.38 335 LEU A CA 1
ATOM 2672 C C . LEU A 1 335 ? 4.611 -5.555 5.170 1.00 69.38 335 LEU A C 1
ATOM 2674 O O . LEU A 1 335 ? 3.745 -5.660 4.301 1.00 69.38 335 LEU A O 1
ATOM 2678 N N . ASP A 1 336 ? 4.374 -5.017 6.368 1.00 69.06 336 ASP A N 1
ATOM 2679 C CA . ASP A 1 336 ? 3.072 -4.457 6.751 1.00 69.06 336 ASP A CA 1
ATOM 2680 C C . ASP A 1 336 ? 2.676 -3.323 5.799 1.00 69.06 336 ASP A C 1
ATOM 2682 O O . ASP A 1 336 ? 1.516 -3.203 5.407 1.00 69.06 336 ASP A O 1
ATOM 2686 N N . SER A 1 337 ? 3.648 -2.525 5.369 1.00 74.25 337 SER A N 1
ATOM 2687 C CA . SER A 1 337 ? 3.427 -1.427 4.435 1.00 74.25 337 SER A CA 1
ATOM 2688 C C . SER A 1 337 ? 3.266 -1.886 2.991 1.00 74.25 337 SER A C 1
ATOM 2690 O O . SER A 1 337 ? 2.466 -1.294 2.270 1.00 74.25 337 SER A O 1
ATOM 2692 N N . ILE A 1 338 ? 3.949 -2.959 2.573 1.00 76.81 338 ILE A N 1
ATOM 2693 C CA . ILE A 1 338 ? 3.700 -3.608 1.276 1.00 76.81 338 ILE A CA 1
ATOM 2694 C C . ILE A 1 338 ? 2.255 -4.114 1.223 1.00 76.81 338 ILE A C 1
ATOM 2696 O O . ILE A 1 338 ? 1.558 -3.846 0.253 1.00 76.81 338 ILE A O 1
ATOM 2700 N N . ILE A 1 339 ? 1.781 -4.800 2.270 1.00 75.19 339 ILE A N 1
ATOM 2701 C CA . ILE A 1 339 ? 0.399 -5.306 2.341 1.00 75.19 339 ILE A CA 1
ATOM 2702 C C . ILE A 1 339 ? -0.607 -4.146 2.306 1.00 75.19 339 ILE A C 1
ATOM 2704 O O . ILE A 1 339 ? -1.599 -4.210 1.581 1.00 75.19 339 ILE A O 1
ATOM 2708 N N . SER A 1 340 ? -0.354 -3.074 3.061 1.00 75.56 340 SER A N 1
ATOM 2709 C CA . SER A 1 340 ? -1.207 -1.881 3.050 1.00 75.56 340 SER A CA 1
ATOM 2710 C C . SER A 1 340 ? -1.256 -1.211 1.675 1.00 75.56 340 SER A C 1
ATOM 2712 O O . SER A 1 340 ? -2.329 -0.808 1.228 1.00 75.56 340 SER A O 1
ATOM 2714 N N . LEU A 1 341 ? -0.115 -1.118 0.987 1.00 80.25 341 LEU A N 1
ATOM 2715 C CA . LEU A 1 341 ? -0.035 -0.568 -0.364 1.00 80.25 341 LEU A CA 1
ATOM 2716 C C . LEU A 1 341 ? -0.752 -1.461 -1.386 1.00 80.25 341 LEU A C 1
ATOM 2718 O O . LEU A 1 341 ? -1.490 -0.952 -2.221 1.00 80.25 341 LEU A O 1
ATOM 2722 N N . GLU A 1 342 ? -0.573 -2.778 -1.297 1.00 82.31 342 GLU A N 1
ATOM 2723 C CA . GLU A 1 342 ? -1.241 -3.777 -2.141 1.00 82.31 342 GLU A CA 1
ATOM 2724 C C . GLU A 1 342 ? -2.769 -3.624 -2.064 1.00 82.31 342 GLU A C 1
ATOM 2726 O O . GLU A 1 342 ? -3.443 -3.515 -3.088 1.00 82.31 342 GLU A O 1
ATOM 2731 N N . LEU A 1 343 ? -3.316 -3.517 -0.848 1.00 77.62 343 LEU A N 1
ATOM 2732 C CA . LEU A 1 343 ? -4.747 -3.297 -0.629 1.00 77.62 343 LEU A CA 1
ATOM 2733 C C . LEU A 1 343 ? -5.221 -1.946 -1.178 1.00 77.62 343 LEU A C 1
ATOM 2735 O O . LEU A 1 343 ? -6.253 -1.889 -1.845 1.00 77.62 343 LEU A O 1
ATOM 2739 N N . ALA A 1 344 ? -4.455 -0.876 -0.951 1.00 77.44 344 ALA A N 1
ATOM 2740 C CA . ALA A 1 344 ? -4.775 0.445 -1.479 1.00 77.44 344 ALA A CA 1
ATOM 2741 C C . ALA A 1 344 ? -4.816 0.456 -3.018 1.00 77.44 344 ALA A C 1
ATOM 2743 O O . ALA A 1 344 ? -5.788 0.914 -3.611 1.00 77.44 344 ALA A O 1
ATOM 2744 N N . LEU A 1 345 ? -3.798 -0.086 -3.687 1.00 81.94 345 LEU A N 1
ATOM 2745 C CA . LEU A 1 345 ? -3.744 -0.129 -5.153 1.00 81.94 345 LEU A CA 1
ATOM 2746 C C . LEU A 1 345 ? -4.818 -1.051 -5.748 1.00 81.94 345 LEU A C 1
ATOM 2748 O O . LEU A 1 345 ? -5.342 -0.798 -6.838 1.00 81.94 345 LEU A O 1
ATOM 2752 N N . LYS A 1 346 ? -5.211 -2.098 -5.020 1.00 81.62 346 LYS A N 1
ATOM 2753 C CA . LYS A 1 346 ? -6.330 -2.952 -5.418 1.00 81.62 346 LYS A CA 1
ATOM 2754 C C . LYS A 1 346 ? -7.655 -2.185 -5.451 1.00 81.62 346 LYS A C 1
ATOM 2756 O O . LYS A 1 346 ? -8.415 -2.364 -6.401 1.00 81.62 346 LYS A O 1
ATOM 2761 N N . GLU A 1 347 ? -7.897 -1.309 -4.478 1.00 77.19 347 GLU A N 1
ATOM 2762 C CA . GLU A 1 347 ? -9.098 -0.461 -4.399 1.00 77.19 347 GLU A CA 1
ATOM 2763 C C . GLU A 1 347 ? -9.047 0.780 -5.312 1.00 77.19 347 GLU A C 1
ATOM 2765 O O . GLU A 1 347 ? -10.073 1.426 -5.526 1.00 77.19 347 GLU A O 1
ATOM 2770 N N . TYR A 1 348 ? -7.885 1.115 -5.884 1.00 78.00 348 TYR A N 1
ATOM 2771 C CA . TYR A 1 348 ? -7.763 2.229 -6.825 1.00 78.00 348 TYR A CA 1
ATOM 2772 C C . TYR A 1 348 ? -8.553 1.966 -8.111 1.00 78.00 348 TYR A C 1
ATOM 2774 O O . TYR A 1 348 ? -8.300 0.988 -8.820 1.00 78.00 348 TYR A O 1
ATOM 2782 N N . ASN A 1 349 ? -9.477 2.879 -8.415 1.00 74.25 349 ASN A N 1
ATOM 2783 C CA . ASN A 1 349 ? -10.333 2.869 -9.603 1.00 74.25 349 ASN A CA 1
ATOM 2784 C C . ASN A 1 349 ? -9.774 3.776 -10.709 1.00 74.25 349 ASN A C 1
ATOM 2786 O O . ASN A 1 349 ? -10.511 4.552 -11.300 1.00 74.25 349 ASN A O 1
ATOM 2790 N N . GLY A 1 350 ? -8.472 3.733 -10.963 1.00 79.56 350 GLY A N 1
ATOM 2791 C CA . GLY A 1 350 ? -7.851 4.462 -12.067 1.00 79.56 350 GLY A CA 1
ATOM 2792 C C . GLY A 1 350 ? -6.838 3.593 -12.794 1.00 79.56 350 GLY A C 1
ATOM 2793 O O . GLY A 1 350 ? -6.590 2.448 -12.404 1.00 79.56 350 GLY A O 1
ATOM 2794 N N . THR A 1 351 ? -6.252 4.144 -13.851 1.00 87.62 351 THR A N 1
ATOM 2795 C CA . THR A 1 351 ? -5.242 3.443 -14.640 1.00 87.62 351 THR A CA 1
ATOM 2796 C C . THR A 1 351 ? -3.893 3.489 -13.932 1.00 87.62 351 THR A C 1
ATOM 2798 O O . THR A 1 351 ? -3.467 4.537 -13.437 1.00 87.62 351 THR A O 1
ATOM 2801 N N . MET A 1 352 ? -3.188 2.360 -13.898 1.00 90.81 352 MET A N 1
ATOM 2802 C CA . MET A 1 352 ? -1.855 2.285 -13.310 1.00 90.81 352 MET A CA 1
ATOM 2803 C C . MET A 1 352 ? -0.896 1.416 -14.117 1.00 90.81 352 MET A C 1
ATOM 2805 O O . MET A 1 352 ? -1.294 0.429 -14.730 1.00 90.81 352 MET A O 1
ATOM 2809 N N . ILE A 1 353 ? 0.386 1.759 -14.046 1.00 91.94 353 ILE A N 1
ATOM 2810 C CA . ILE A 1 353 ? 1.503 0.957 -14.530 1.00 91.94 353 ILE A CA 1
ATOM 2811 C C . ILE A 1 353 ? 2.425 0.682 -13.344 1.00 91.94 353 ILE A C 1
ATOM 2813 O O . ILE A 1 353 ? 2.906 1.606 -12.692 1.00 91.94 353 ILE A O 1
ATOM 2817 N N . ILE A 1 354 ? 2.679 -0.587 -13.055 1.00 92.06 354 ILE A N 1
ATOM 2818 C CA . ILE A 1 354 ? 3.537 -1.012 -11.950 1.00 92.06 354 ILE A CA 1
ATOM 2819 C C . ILE A 1 354 ? 4.705 -1.801 -12.518 1.00 92.06 354 ILE A C 1
ATOM 2821 O O . ILE A 1 354 ? 4.511 -2.868 -13.093 1.00 92.06 354 ILE A O 1
ATOM 2825 N N . ILE A 1 355 ? 5.924 -1.321 -12.307 1.00 90.19 355 ILE A N 1
ATOM 2826 C CA . ILE A 1 355 ? 7.133 -2.108 -12.529 1.00 90.19 355 ILE A CA 1
ATOM 2827 C C . ILE A 1 355 ? 7.474 -2.786 -11.205 1.00 90.19 355 ILE A C 1
ATOM 2829 O O . ILE A 1 355 ? 7.688 -2.114 -10.198 1.00 90.19 355 ILE A O 1
ATOM 2833 N N . SER A 1 356 ? 7.489 -4.117 -11.185 1.00 85.06 356 SER A N 1
ATOM 2834 C CA . SER A 1 356 ? 7.979 -4.853 -10.020 1.00 85.06 356 SER A CA 1
ATOM 2835 C C . SER A 1 356 ? 8.542 -6.218 -10.394 1.00 85.06 356 SER A C 1
ATOM 2837 O O . SER A 1 356 ? 8.064 -6.886 -11.314 1.00 85.06 356 SER A O 1
ATOM 2839 N N . HIS A 1 357 ? 9.530 -6.672 -9.630 1.00 78.62 357 HIS A N 1
ATOM 2840 C CA . HIS A 1 357 ? 9.989 -8.059 -9.648 1.00 78.62 357 HIS A CA 1
ATOM 2841 C C . HIS A 1 357 ? 9.179 -8.994 -8.730 1.00 78.62 357 HIS A C 1
ATOM 2843 O O . HIS A 1 357 ? 9.307 -10.217 -8.851 1.00 78.62 357 HIS A O 1
ATOM 2849 N N . ASP A 1 358 ? 8.337 -8.458 -7.837 1.00 78.31 358 ASP A N 1
ATOM 2850 C CA . ASP A 1 358 ? 7.485 -9.251 -6.945 1.00 78.31 358 ASP A CA 1
ATOM 2851 C C . ASP A 1 358 ? 6.199 -9.685 -7.660 1.00 78.31 358 ASP A C 1
ATOM 2853 O O . ASP A 1 358 ? 5.229 -8.937 -7.788 1.00 78.31 358 ASP A O 1
ATOM 2857 N N . LYS A 1 359 ? 6.189 -10.939 -8.115 1.00 78.38 359 LYS A N 1
ATOM 2858 C CA . LYS A 1 359 ? 5.031 -11.544 -8.784 1.00 78.38 359 LYS A CA 1
ATOM 2859 C C . LYS A 1 359 ? 3.800 -11.599 -7.893 1.00 78.38 359 LYS A C 1
ATOM 2861 O O . LYS A 1 359 ? 2.706 -11.359 -8.373 1.00 78.38 359 LYS A O 1
ATOM 2866 N N . THR A 1 360 ? 3.982 -11.879 -6.606 1.00 78.69 360 THR A N 1
ATOM 2867 C CA . THR A 1 360 ? 2.883 -11.972 -5.637 1.00 78.69 360 THR A CA 1
ATOM 2868 C C . THR A 1 360 ? 2.158 -10.640 -5.509 1.00 78.69 360 THR A C 1
ATOM 2870 O O . THR A 1 360 ? 0.935 -10.601 -5.430 1.00 78.69 360 THR A O 1
ATOM 2873 N N . PHE A 1 361 ? 2.925 -9.548 -5.492 1.00 82.56 361 PHE A N 1
ATOM 2874 C CA . PHE A 1 361 ? 2.391 -8.193 -5.455 1.00 82.56 361 PHE A CA 1
ATOM 2875 C C . PHE A 1 361 ? 1.674 -7.830 -6.758 1.00 82.56 361 PHE A C 1
ATOM 2877 O O . PHE A 1 361 ? 0.563 -7.306 -6.719 1.00 82.56 361 PHE A O 1
ATOM 2884 N N . LEU A 1 362 ? 2.280 -8.141 -7.908 1.00 86.25 362 LEU A N 1
ATOM 2885 C CA . LEU A 1 362 ? 1.661 -7.896 -9.208 1.00 86.25 362 LEU A CA 1
ATOM 2886 C C . LEU A 1 362 ? 0.357 -8.688 -9.362 1.00 86.25 362 LEU A C 1
ATOM 2888 O O . LEU A 1 362 ? -0.684 -8.077 -9.582 1.00 86.25 362 LEU A O 1
ATOM 2892 N N . ASP A 1 363 ? 0.376 -10.003 -9.149 1.00 85.56 363 ASP A N 1
ATOM 2893 C CA . ASP A 1 363 ? -0.790 -10.886 -9.299 1.00 85.56 363 ASP A CA 1
ATOM 2894 C C . ASP A 1 363 ? -1.993 -10.442 -8.441 1.00 85.56 363 ASP A C 1
ATOM 2896 O O . ASP A 1 363 ? -3.144 -10.704 -8.788 1.00 85.56 363 ASP A O 1
ATOM 2900 N N . ALA A 1 364 ? -1.749 -9.752 -7.321 1.00 82.75 364 ALA A N 1
ATOM 2901 C CA . ALA A 1 364 ? -2.799 -9.232 -6.452 1.00 82.75 364 ALA A CA 1
ATOM 2902 C C . ALA A 1 364 ? -3.461 -7.935 -6.960 1.00 82.75 364 ALA A C 1
ATOM 2904 O O . ALA A 1 364 ? -4.598 -7.644 -6.566 1.00 82.75 364 ALA A O 1
ATOM 2905 N N . VAL A 1 365 ? -2.758 -7.150 -7.787 1.00 86.62 365 VAL A N 1
ATOM 2906 C CA . VAL A 1 365 ? -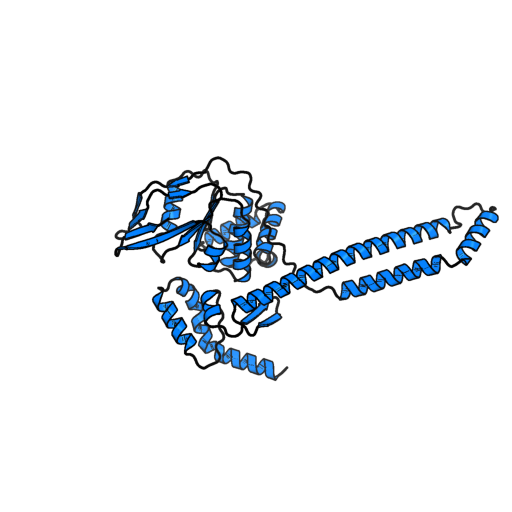3.115 -5.761 -8.125 1.00 86.62 365 VAL A CA 1
ATOM 2907 C C . VAL A 1 365 ? -3.433 -5.567 -9.608 1.00 86.62 365 VAL A C 1
ATOM 2909 O O . VAL A 1 365 ? -4.358 -4.819 -9.924 1.00 86.62 365 VAL A O 1
ATOM 2912 N N . ILE A 1 366 ? -2.681 -6.191 -10.515 1.00 90.69 366 ILE A N 1
ATOM 2913 C CA . ILE A 1 366 ? -2.725 -5.895 -11.956 1.00 90.69 366 ILE A CA 1
ATOM 2914 C C . ILE A 1 366 ? -3.728 -6.763 -12.732 1.00 90.69 366 ILE A C 1
ATOM 2916 O O . ILE A 1 366 ? -4.092 -7.860 -12.318 1.00 90.69 366 ILE A O 1
ATOM 2920 N N . THR A 1 367 ? -4.166 -6.261 -13.886 1.00 87.06 367 THR A N 1
ATOM 2921 C CA . THR A 1 367 ? -5.068 -6.928 -14.839 1.00 87.06 367 THR A CA 1
ATOM 2922 C C . THR A 1 367 ? -4.356 -7.371 -16.117 1.00 87.06 367 THR A C 1
ATOM 2924 O O . THR A 1 367 ? -4.751 -8.368 -16.719 1.00 87.06 367 THR A O 1
ATOM 2927 N N . HIS A 1 368 ? -3.295 -6.669 -16.520 1.00 90.69 368 HIS A N 1
ATOM 2928 C CA . HIS A 1 368 ? -2.506 -6.955 -17.721 1.00 90.69 368 HIS A CA 1
ATOM 2929 C C . HIS A 1 368 ? -1.019 -7.053 -17.387 1.00 90.69 368 HIS A C 1
ATOM 2931 O O . HIS A 1 368 ? -0.547 -6.380 -16.474 1.00 90.69 368 HIS A O 1
ATOM 2937 N N . ILE A 1 369 ? -0.268 -7.863 -18.137 1.00 90.94 369 ILE A N 1
ATOM 2938 C CA . ILE A 1 369 ? 1.177 -8.037 -17.947 1.00 90.94 369 ILE A CA 1
ATOM 2939 C C . ILE A 1 369 ? 1.905 -7.706 -19.240 1.00 90.94 369 ILE A C 1
ATOM 2941 O O . ILE A 1 369 ? 1.642 -8.308 -20.273 1.00 90.94 369 ILE A O 1
ATOM 2945 N N . TRP A 1 370 ? 2.881 -6.810 -19.155 1.00 91.25 370 TRP A N 1
ATOM 2946 C CA . TRP A 1 370 ? 3.874 -6.578 -20.193 1.00 91.25 370 TRP A CA 1
ATOM 2947 C C . TRP A 1 370 ? 5.196 -7.207 -19.770 1.00 91.25 370 TRP A C 1
ATOM 2949 O O . TRP A 1 370 ? 5.864 -6.756 -18.838 1.00 91.25 370 TRP A O 1
ATOM 2959 N N . GLU A 1 371 ? 5.579 -8.275 -20.459 1.00 89.00 371 GLU A N 1
ATOM 2960 C CA . GLU A 1 371 ? 6.803 -9.010 -20.171 1.00 89.00 371 GLU A CA 1
ATOM 2961 C C . GLU A 1 371 ? 7.919 -8.619 -21.137 1.00 89.00 371 GLU A C 1
ATOM 2963 O O . GLU A 1 371 ? 7.824 -8.813 -22.349 1.00 89.00 371 GLU A O 1
ATOM 2968 N N . PHE A 1 372 ? 9.011 -8.105 -20.578 1.00 88.94 372 PHE A N 1
ATOM 2969 C CA . PHE A 1 372 ? 10.236 -7.772 -21.289 1.00 88.94 372 PHE A CA 1
ATOM 2970 C C . PHE A 1 372 ? 11.091 -9.033 -21.364 1.00 88.94 372 PHE A C 1
ATOM 2972 O O . PHE A 1 372 ? 11.757 -9.415 -20.396 1.00 88.94 372 PHE A O 1
ATOM 2979 N N . ARG A 1 373 ? 11.061 -9.692 -22.522 1.00 84.81 373 ARG A N 1
ATOM 2980 C CA . ARG A 1 373 ? 11.822 -10.914 -22.785 1.00 84.81 373 ARG A CA 1
ATOM 2981 C C . ARG A 1 373 ? 13.080 -10.594 -23.571 1.00 84.81 373 ARG A C 1
ATOM 2983 O O . ARG A 1 373 ? 13.055 -9.763 -24.474 1.00 84.81 373 ARG A O 1
ATOM 2990 N N . LYS A 1 374 ? 14.167 -11.281 -23.238 1.00 83.31 374 LYS A N 1
ATOM 2991 C CA . LYS A 1 374 ? 15.386 -11.288 -24.042 1.00 83.31 374 LYS A CA 1
ATOM 2992 C C . LYS A 1 374 ? 15.175 -12.242 -25.225 1.00 83.31 374 LYS A C 1
ATOM 2994 O O . LYS A 1 374 ? 14.890 -13.414 -24.990 1.00 83.31 374 LYS A O 1
ATOM 2999 N N . GLU A 1 375 ? 15.246 -11.735 -26.455 1.00 81.94 375 GLU A N 1
ATOM 3000 C CA . GLU A 1 375 ? 15.197 -12.555 -27.679 1.00 81.94 375 GLU A CA 1
ATOM 3001 C C . GLU A 1 375 ? 16.615 -12.933 -28.133 1.00 81.94 375 GLU A C 1
ATOM 3003 O O . GLU A 1 375 ? 16.873 -14.112 -28.345 1.00 81.94 375 GLU A O 1
ATOM 3008 N N . ASP A 1 376 ? 17.539 -11.966 -28.161 1.00 78.38 376 ASP A N 1
ATOM 3009 C CA . ASP A 1 376 ? 18.961 -12.159 -28.498 1.00 78.38 376 ASP A CA 1
ATOM 3010 C C . ASP A 1 376 ? 19.874 -11.505 -27.448 1.00 78.38 376 ASP A C 1
ATOM 3012 O O . ASP A 1 376 ? 19.396 -10.839 -26.526 1.00 78.38 376 ASP A O 1
ATOM 3016 N N . GLU A 1 377 ? 21.200 -11.669 -27.568 1.00 73.44 377 GLU A N 1
ATOM 3017 C CA . GLU A 1 377 ? 22.189 -11.155 -26.601 1.00 73.44 377 GLU A CA 1
ATOM 3018 C C . GLU A 1 377 ? 21.987 -9.678 -26.226 1.00 73.44 377 GLU A C 1
ATOM 3020 O O . GLU A 1 377 ? 22.137 -9.338 -25.046 1.00 73.44 377 GLU A O 1
ATOM 3025 N N . ASP A 1 378 ? 21.527 -8.863 -27.179 1.00 79.75 378 ASP A N 1
ATOM 3026 C CA . ASP A 1 378 ? 21.298 -7.424 -27.033 1.00 79.75 378 ASP A CA 1
ATOM 3027 C C . ASP A 1 378 ? 19.878 -6.951 -27.419 1.00 79.75 378 ASP A C 1
ATOM 3029 O O . ASP A 1 378 ? 19.597 -5.749 -27.376 1.00 79.75 378 ASP A O 1
ATOM 3033 N N . LEU A 1 379 ? 18.962 -7.860 -27.780 1.00 80.06 379 LEU A N 1
ATOM 3034 C CA . LEU A 1 379 ? 17.596 -7.507 -28.189 1.00 80.06 379 LEU A CA 1
ATOM 3035 C C . LEU A 1 379 ? 16.568 -7.951 -27.148 1.00 80.06 379 LEU A C 1
ATOM 3037 O O . LEU A 1 379 ? 16.430 -9.137 -26.843 1.00 80.06 379 LEU A O 1
ATOM 3041 N N . TYR A 1 380 ? 15.797 -6.984 -26.660 1.00 85.00 380 TYR A N 1
ATOM 3042 C CA . TYR A 1 380 ? 14.628 -7.215 -25.824 1.00 85.00 380 TYR A CA 1
ATOM 3043 C C . TYR A 1 380 ? 13.345 -6.953 -26.609 1.00 85.00 380 TYR A C 1
ATOM 3045 O O . TYR A 1 380 ? 13.292 -6.064 -27.465 1.00 85.00 380 TYR A O 1
ATOM 3053 N N . ARG A 1 381 ? 12.290 -7.699 -26.281 1.00 84.75 381 ARG A N 1
ATOM 3054 C CA . ARG A 1 381 ? 10.951 -7.509 -26.834 1.00 84.75 381 ARG A CA 1
ATOM 3055 C C . ARG A 1 381 ? 9.899 -7.457 -25.739 1.00 84.75 381 ARG A C 1
ATOM 3057 O O . ARG A 1 381 ? 9.938 -8.256 -24.802 1.00 84.75 381 ARG A O 1
ATOM 3064 N N . ILE A 1 382 ? 8.949 -6.534 -25.879 1.00 85.31 382 ILE A N 1
ATOM 3065 C CA . ILE A 1 382 ? 7.761 -6.483 -25.021 1.00 85.31 382 ILE A CA 1
ATOM 3066 C C . ILE A 1 382 ? 6.706 -7.441 -25.572 1.00 85.31 382 ILE A C 1
ATOM 3068 O O . ILE A 1 382 ? 6.298 -7.327 -26.730 1.00 85.31 382 ILE A O 1
ATOM 3072 N N . LYS A 1 383 ? 6.265 -8.373 -24.729 1.00 80.56 383 LYS A N 1
ATOM 3073 C CA . LYS A 1 383 ? 5.101 -9.225 -24.966 1.00 80.56 383 LYS A CA 1
ATOM 3074 C C . LYS A 1 383 ? 3.953 -8.736 -24.081 1.00 80.56 383 LYS A C 1
ATOM 3076 O O . LYS A 1 383 ? 4.126 -8.707 -22.864 1.00 80.56 383 LYS A O 1
ATOM 3081 N N . ASN A 1 384 ? 2.842 -8.330 -24.690 1.00 73.00 384 ASN A N 1
ATOM 3082 C CA . ASN A 1 384 ? 1.633 -7.860 -24.010 1.00 73.00 384 ASN A CA 1
ATOM 3083 C C . ASN A 1 384 ? 0.536 -8.922 -23.926 1.00 73.00 384 ASN A C 1
ATOM 3085 O O . ASN A 1 384 ? 0.594 -9.910 -24.698 1.00 73.00 384 ASN A O 1
#

Sequence (384 aa):
MGNILLILTLLLLYVSFFLLLFSYFSIFSCCCRGVRKIILNALKTFKGIGILVSHDRELLDSLSQSTVILKNGDALAYKTSFSNAMDEYRKNIEFLEKTQIKHNIELKKLKKSIQLQQEKVSQSKKRFSKKSLDQNDSDSKNKINLAKLTGKDKNDGQVITKLQSKQKQLLAKTIKTDKTYKLGIEFNSLKSKNIFPIIIENNILKLSETKKLSYQILSINEYDKIGIIGENGSGKSSFINHMLSTKDLKDEYLYIPQEITEEESKKLFDGINSLGNDIKGEIYTIIRKLSSDPIKLQDSFIPSPGEIRKLMIAKGLLQSPSLIILDEPTNHMDLDSIISLELALKEYNGTMIIISHDKTFLDAVITHIWEFRKEDEDLYRIKN